Protein AF-A0A950W6N2-F1 (afdb_monomer)

Solvent-accessible surface area (backbone atoms only — not comparable to full-atom values): 28454 Å² total; per-residue (Å²): 132,86,80,78,67,56,68,68,52,50,47,27,53,49,52,52,57,45,33,76,74,38,62,85,81,44,61,68,68,59,47,52,53,23,52,53,47,48,75,69,36,74,68,52,66,68,51,77,88,68,80,74,80,78,75,78,86,78,80,84,80,80,83,78,83,82,78,86,79,89,84,82,87,88,88,82,83,89,82,92,81,89,83,84,82,83,87,78,86,84,82,84,87,83,86,81,84,88,83,83,86,83,87,89,87,90,82,89,87,87,87,84,86,90,81,90,81,90,83,86,83,86,83,85,85,86,82,86,74,96,69,82,65,50,75,67,60,40,59,72,47,34,56,62,52,21,40,36,47,74,73,67,48,68,45,69,77,76,38,46,62,52,56,56,40,49,77,70,45,87,86,48,60,57,64,54,41,56,53,35,34,52,49,40,56,50,53,51,66,55,67,77,48,83,79,66,59,66,66,61,56,52,52,51,54,58,60,56,69,71,55,88,64,93,67,87,73,53,71,64,59,56,53,51,52,50,48,53,50,51,51,51,50,50,53,48,51,49,51,49,49,52,52,52,50,51,60,67,71,61,63,83,67,81,81,77,69,71,57,64,54,61,43,44,60,29,48,39,64,41,76,85,76,57,73,74,31,82,45,50,58,29,45,54,50,16,15,51,26,47,75,68,72,32,58,71,60,16,47,56,25,21,52,51,21,43,67,36,58,90,48,31,88,70,48,36,59,24,25,54,27,46,40,30,41,50,37,48,50,48,62,73,65,75,55,57,47,35,35,34,37,43,32,40,41,47,39,73,45,66,47,44,95,90,57,46,86,67,36,74,87,47,48,70,63,40,21,50,53,40,42,50,51,33,53,54,39,53,54,50,32,61,55,32,72,75,41,88,87,47,58,36,66,34,66,33,40,30,32,21,22,73,40,62,69,32,35,44,50,46,43,54,50,51,46,51,53,69,73,45,66,66,40,54,89,66,44,33,90,60,82,59,92,57,54,68,65,35,37,36,43,51,56,54,42,72,40,41,67,67,28,46,65,58,32,59,75,62,71,47,49,75,47,47,89,68,49,70,90,128

Radius of gyration: 34.26 Å; Cα contacts (8 Å, |Δi|>4): 479; chains: 1; bounding box: 86×97×80 Å

Foldseek 3Di:
DPDDDDPLLVQLVVLVVVCVVPVVVHDPVSNVSSVVCCVPDPRNVPDPPDPPPDDDDDDDDDDDDDDDDDDDDDDDDDDDDDDDDDDDDDDDDDDDDDDDDDDDDDDDDDDDDDDDDDDDDDDDDDDDDPDQDDPVRLLVCLLVLLLCVLVVHPSCVVPVSNVVCCVVPPPCSVVVSVVSNVVSVVVVVVVVDPPPPVVVVVVVVVVVVPPPDPDPDDVVNVVVVVVVVVVVVVVVCVVCVVVVVVVVLPPPDQQDDDDLFQFAKDLLLDDGPLQQFPLVVLSPVLNVCVVVVNNVSSLVSLVSQLPPCVRRVLSQSNLRSLLSNLLSVLVVVPAAAAEEEEEDASAGDRNPPVGGDPSPPPSNVNNVSSNVVSVVQCVQQVVVVVPPRRHHYRYMYGYQNLDLSSLQVSLVVVLCVQPDQQCVSSVDPDHGDHHHAAYEAQDEQVSCVSNVVSCVVSVHHYHHPRYDDD

Nearest PDB structures (foldseek):
  9avl-assembly1_Q  TM=6.792E-01  e=4.128E-02  Homo sapiens
  9avl-assembly1_R  TM=6.488E-01  e=1.025E-01  Homo sapiens

Structure (mmCIF, N/CA/C/O backbone):
data_AF-A0A950W6N2-F1
#
_entry.id   AF-A0A950W6N2-F1
#
loop_
_atom_site.group_PDB
_atom_site.id
_atom_site.type_symbol
_atom_site.label_atom_id
_atom_site.label_alt_id
_atom_site.label_comp_id
_atom_site.label_asym_id
_atom_site.label_entity_id
_atom_site.label_seq_id
_atom_site.pdbx_PDB_ins_code
_atom_site.Cartn_x
_atom_site.Cartn_y
_atom_site.Cartn_z
_atom_site.occupancy
_atom_site.B_iso_or_equiv
_atom_site.auth_seq_id
_atom_site.auth_comp_id
_atom_site.auth_asym_id
_atom_site.auth_atom_id
_atom_site.pdbx_PDB_model_num
ATOM 1 N N . MET A 1 1 ? -19.574 32.505 -5.234 1.00 40.50 1 MET A N 1
ATOM 2 C CA . MET A 1 1 ? -19.110 31.117 -5.415 1.00 40.50 1 MET A CA 1
ATOM 3 C C . MET A 1 1 ? -17.924 31.189 -6.355 1.00 40.50 1 MET A C 1
ATOM 5 O O . MET A 1 1 ? -18.123 31.577 -7.495 1.00 40.50 1 MET A O 1
ATOM 9 N N . GLU A 1 2 ? -16.708 30.956 -5.862 1.00 55.53 2 GLU A N 1
ATOM 10 C CA . GLU A 1 2 ? -15.523 30.849 -6.722 1.00 55.53 2 GLU A CA 1
ATOM 11 C C . GLU A 1 2 ? -15.617 29.528 -7.482 1.00 55.53 2 GLU A C 1
ATOM 13 O O . GLU A 1 2 ? -15.578 28.449 -6.885 1.00 55.53 2 GLU A O 1
ATOM 18 N N . GLU A 1 3 ? -15.828 29.609 -8.790 1.00 70.25 3 GLU A N 1
ATOM 19 C CA . GLU A 1 3 ? -15.841 28.432 -9.646 1.00 70.25 3 GLU A CA 1
ATOM 20 C C . GLU A 1 3 ? -14.412 27.877 -9.698 1.00 70.25 3 GLU A C 1
ATOM 22 O O . GLU A 1 3 ? -13.497 28.512 -10.224 1.00 70.25 3 GLU A O 1
ATOM 27 N N . ARG A 1 4 ? -14.190 26.720 -9.061 1.00 79.19 4 ARG A N 1
ATOM 28 C CA . ARG A 1 4 ? -12.866 26.092 -9.012 1.00 79.19 4 ARG A CA 1
ATOM 29 C C . ARG A 1 4 ? -12.425 25.735 -10.427 1.00 79.19 4 ARG A C 1
ATOM 31 O O . ARG A 1 4 ? -13.118 25.005 -11.138 1.00 79.19 4 ARG A O 1
ATOM 38 N N . LEU A 1 5 ? -11.247 26.224 -10.807 1.00 84.50 5 LEU A N 1
ATOM 39 C CA . LEU A 1 5 ? -10.616 25.867 -12.069 1.00 84.50 5 LEU A CA 1
ATOM 40 C C . LEU A 1 5 ? -10.387 24.347 -12.141 1.00 84.50 5 LEU A C 1
ATOM 42 O O . LEU A 1 5 ? -10.070 23.724 -11.122 1.00 84.50 5 LEU A O 1
ATOM 46 N N . PRO A 1 6 ? -10.503 23.740 -13.335 1.00 89.12 6 PRO A N 1
ATOM 47 C CA . PRO A 1 6 ? -10.070 22.367 -13.546 1.00 89.12 6 PRO A CA 1
ATOM 48 C C . PRO A 1 6 ? -8.604 22.184 -13.118 1.00 89.12 6 PRO A C 1
ATOM 50 O O . PRO A 1 6 ? -7.799 23.091 -13.358 1.00 89.12 6 PRO A O 1
ATOM 53 N N . PRO A 1 7 ? -8.224 21.018 -12.562 1.00 88.62 7 PRO A N 1
ATOM 54 C CA . PRO A 1 7 ? -6.870 20.776 -12.058 1.00 88.62 7 PRO A CA 1
ATOM 55 C C . PRO A 1 7 ? -5.762 21.075 -13.076 1.00 88.62 7 PRO A C 1
ATOM 57 O O . PRO A 1 7 ? -4.738 21.644 -12.717 1.00 88.62 7 PRO A O 1
ATOM 60 N N . ALA A 1 8 ? -5.994 20.774 -14.358 1.00 88.81 8 ALA A N 1
ATOM 61 C CA . ALA A 1 8 ? -5.036 21.043 -15.429 1.00 88.81 8 ALA A CA 1
ATOM 62 C C . ALA A 1 8 ? -4.835 22.550 -15.705 1.00 88.81 8 ALA A C 1
ATOM 64 O O . ALA A 1 8 ? -3.697 22.983 -15.875 1.00 88.81 8 ALA A O 1
ATOM 65 N N . CYS A 1 9 ? -5.899 23.370 -15.655 1.00 92.38 9 CYS A N 1
ATOM 66 C CA . CYS A 1 9 ? -5.760 24.831 -15.756 1.00 92.38 9 CYS A CA 1
ATOM 67 C C . CYS A 1 9 ? -5.049 25.398 -14.520 1.00 92.38 9 CYS A C 1
ATOM 69 O O . CYS A 1 9 ? -4.194 26.267 -14.654 1.00 92.38 9 CYS A O 1
ATOM 71 N N . ALA A 1 10 ? -5.380 24.907 -13.319 1.00 90.75 10 ALA A N 1
ATOM 72 C CA . ALA A 1 10 ? -4.737 25.354 -12.084 1.00 90.75 10 ALA A CA 1
ATOM 73 C C . ALA A 1 10 ? -3.231 25.035 -12.078 1.00 90.75 10 ALA A C 1
ATOM 75 O O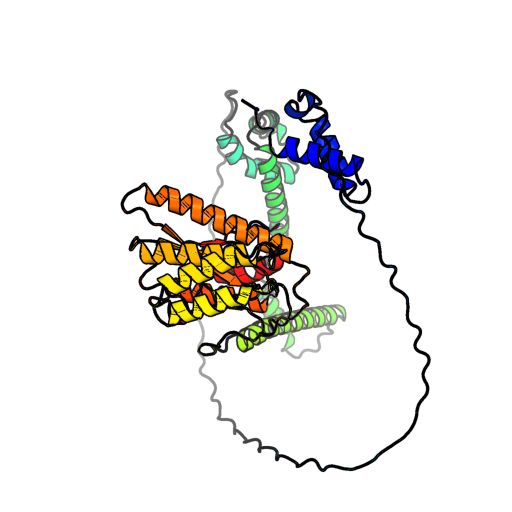 . ALA A 1 10 ? -2.421 25.889 -11.722 1.00 90.75 10 ALA A O 1
ATOM 76 N N . PHE A 1 11 ? -2.858 23.838 -12.539 1.00 93.81 11 PHE A N 1
ATOM 77 C CA . PHE A 1 11 ? -1.465 23.435 -12.708 1.00 93.81 11 PHE A CA 1
ATOM 78 C C . PHE A 1 11 ? -0.738 24.313 -13.734 1.00 93.81 11 PHE A C 1
ATOM 80 O O . PHE A 1 11 ? 0.299 24.882 -13.409 1.00 93.81 11 PHE A O 1
ATOM 87 N N . ALA A 1 12 ? -1.302 24.495 -14.934 1.00 93.50 12 ALA A N 1
ATOM 88 C CA . ALA A 1 12 ? -0.679 25.307 -15.979 1.00 93.50 12 ALA A CA 1
ATOM 89 C C . ALA A 1 12 ? -0.448 26.763 -15.530 1.00 93.50 12 ALA A C 1
ATOM 91 O O . ALA A 1 12 ? 0.634 27.308 -15.737 1.00 93.50 12 ALA A O 1
ATOM 92 N N . ILE A 1 13 ? -1.425 27.371 -14.846 1.00 93.69 13 ILE A N 1
ATOM 93 C CA . ILE A 1 13 ? -1.295 28.727 -14.291 1.00 93.69 13 ILE A CA 1
ATOM 94 C C . ILE A 1 13 ? -0.207 28.776 -13.211 1.00 93.69 13 ILE A C 1
ATOM 96 O O . ILE A 1 13 ? 0.599 29.703 -13.205 1.00 93.69 13 ILE A O 1
ATOM 100 N N . SER A 1 14 ? -0.149 27.780 -12.321 1.00 93.38 14 SER A N 1
ATOM 101 C CA . SER A 1 14 ? 0.868 27.724 -11.265 1.00 93.38 14 SER A CA 1
ATOM 102 C C . SER A 1 14 ? 2.283 27.569 -11.822 1.00 93.38 14 SER A C 1
ATOM 104 O O . SER A 1 14 ? 3.197 28.215 -11.323 1.00 93.38 14 SER A O 1
ATOM 106 N N . VAL A 1 15 ? 2.471 26.734 -12.848 1.00 95.19 15 VAL A N 1
ATOM 107 C CA . VAL A 1 15 ? 3.775 26.503 -13.492 1.00 95.19 15 VAL A CA 1
ATOM 108 C C . VAL A 1 15 ? 4.286 27.776 -14.167 1.00 95.19 15 VAL A C 1
ATOM 110 O O . VAL A 1 15 ? 5.454 28.130 -14.016 1.00 95.19 15 VAL A O 1
ATOM 113 N N . LEU A 1 16 ? 3.409 28.500 -14.869 1.00 95.38 16 LEU A N 1
ATOM 114 C CA . LEU A 1 16 ? 3.770 29.766 -15.511 1.00 95.38 16 LEU A CA 1
ATOM 115 C C . LEU A 1 16 ? 4.052 30.870 -14.484 1.00 95.38 16 LEU A C 1
ATOM 117 O O . LEU A 1 16 ? 5.038 31.588 -14.623 1.00 95.38 16 LEU A O 1
ATOM 121 N N . ALA A 1 17 ? 3.250 30.956 -13.419 1.00 94.25 17 ALA A N 1
ATOM 122 C CA . ALA A 1 17 ? 3.465 31.924 -12.347 1.00 94.25 17 ALA A CA 1
ATOM 123 C C . ALA A 1 17 ? 4.771 31.678 -11.568 1.00 94.25 17 ALA A C 1
ATOM 125 O O . ALA A 1 17 ? 5.413 32.638 -11.143 1.00 94.25 17 ALA A O 1
ATOM 126 N N . GLU A 1 18 ? 5.170 30.415 -11.380 1.00 91.56 18 GLU A N 1
ATOM 127 C CA . GLU A 1 18 ? 6.449 30.068 -10.749 1.00 91.56 18 GLU A CA 1
ATOM 128 C C . GLU A 1 18 ? 7.627 30.389 -11.686 1.00 91.56 18 GLU A C 1
ATOM 130 O O . GLU A 1 18 ? 8.611 30.957 -11.223 1.00 91.56 18 GLU A O 1
ATOM 135 N N . ARG A 1 19 ? 7.511 30.142 -13.006 1.00 95.12 19 ARG A N 1
ATOM 136 C CA . ARG A 1 19 ? 8.546 30.518 -13.997 1.00 95.12 19 ARG A CA 1
ATOM 137 C C . ARG A 1 19 ? 8.812 32.024 -14.009 1.00 95.12 19 ARG A C 1
ATOM 139 O O . ARG A 1 19 ? 9.963 32.436 -14.137 1.00 95.12 19 ARG A O 1
ATOM 146 N N . ASP A 1 20 ? 7.767 32.840 -13.881 1.00 91.75 20 ASP A N 1
ATOM 147 C CA . ASP A 1 20 ? 7.902 34.301 -13.830 1.00 91.75 20 ASP A CA 1
ATOM 148 C C . ASP A 1 20 ? 8.627 34.775 -12.557 1.00 91.75 20 ASP A C 1
ATOM 150 O O . ASP A 1 20 ? 9.276 35.824 -12.561 1.00 91.75 20 ASP A O 1
ATOM 154 N N . GLN A 1 21 ? 8.529 34.013 -11.462 1.00 91.38 21 GLN A N 1
ATOM 155 C CA . GLN A 1 21 ? 9.202 34.316 -10.195 1.00 91.38 21 GLN A CA 1
ATOM 156 C C . GLN A 1 21 ? 10.638 33.780 -10.150 1.00 91.38 21 GLN A C 1
ATOM 158 O O . GLN A 1 21 ? 11.529 34.479 -9.659 1.00 91.38 21 GLN A O 1
ATOM 163 N N . ASP A 1 22 ? 10.860 32.562 -10.644 1.00 93.38 22 ASP A N 1
ATOM 164 C CA . ASP A 1 22 ? 12.155 31.886 -10.679 1.00 93.38 22 ASP A CA 1
ATOM 165 C C . ASP A 1 22 ? 12.266 30.979 -11.927 1.00 93.38 22 ASP A C 1
ATOM 167 O O . ASP A 1 22 ? 11.799 29.835 -11.919 1.00 93.38 22 ASP A O 1
ATOM 171 N N . PRO A 1 23 ? 12.880 31.464 -13.024 1.00 91.19 23 PRO A N 1
ATOM 172 C CA . PRO A 1 23 ? 12.913 30.740 -14.293 1.00 91.19 23 PRO A CA 1
ATOM 173 C C . PRO A 1 23 ? 13.768 29.467 -14.251 1.00 91.19 23 PRO A C 1
ATOM 175 O O . PRO A 1 23 ? 13.599 28.615 -15.116 1.00 91.19 23 PRO A O 1
ATOM 178 N N . GLU A 1 24 ? 14.665 29.316 -13.269 1.00 89.38 24 GLU A N 1
ATOM 179 C CA . GLU A 1 24 ? 15.496 28.113 -13.109 1.00 89.38 24 GLU A CA 1
ATOM 180 C C . GLU A 1 24 ? 14.800 27.021 -12.276 1.00 89.38 24 GLU A C 1
ATOM 182 O O . GLU A 1 24 ? 15.214 25.863 -12.304 1.00 89.38 24 GLU A O 1
ATOM 187 N N . ALA A 1 25 ? 13.738 27.365 -11.536 1.00 87.00 25 ALA A N 1
ATOM 188 C CA . ALA A 1 25 ? 13.023 26.429 -10.666 1.00 87.00 25 ALA A CA 1
ATOM 189 C C . ALA A 1 25 ? 12.024 25.531 -11.418 1.00 87.00 25 ALA A C 1
ATOM 191 O O . ALA A 1 25 ? 11.561 24.530 -10.866 1.00 87.00 25 ALA A O 1
ATOM 192 N N . VAL A 1 26 ? 11.684 25.882 -12.661 1.00 92.69 26 VAL A N 1
ATOM 193 C CA . VAL A 1 26 ? 10.680 25.187 -13.471 1.00 92.69 26 VAL A CA 1
ATOM 194 C C . VAL A 1 26 ? 11.342 24.591 -14.722 1.00 92.69 26 VAL A C 1
ATOM 196 O O . VAL A 1 26 ? 11.895 25.351 -15.516 1.00 92.69 26 VAL A O 1
ATOM 199 N N . PRO A 1 27 ? 11.269 23.263 -14.944 1.00 92.69 27 PRO A N 1
ATOM 200 C CA . PRO A 1 27 ? 11.793 22.628 -16.157 1.00 92.69 27 PRO A CA 1
ATOM 201 C C . PRO A 1 27 ? 11.156 23.200 -17.431 1.00 92.69 27 PRO A C 1
ATOM 203 O O . PRO A 1 27 ? 9.955 23.487 -17.445 1.00 92.69 27 PRO A O 1
ATOM 206 N N . GLU A 1 28 ? 11.928 23.331 -18.514 1.00 92.69 28 GLU A N 1
ATOM 207 C CA . GLU A 1 28 ? 11.427 23.886 -19.781 1.00 92.69 28 GLU A CA 1
ATOM 208 C C . GLU A 1 28 ? 10.259 23.065 -20.345 1.00 92.69 28 GLU A C 1
ATOM 210 O O . GLU A 1 28 ? 9.272 23.646 -20.798 1.00 92.69 28 GLU A O 1
ATOM 215 N N . GLU A 1 29 ? 10.290 21.737 -20.201 1.00 91.69 29 GLU A N 1
ATOM 216 C CA . GLU A 1 29 ? 9.237 20.838 -20.684 1.00 91.69 29 GLU A CA 1
ATOM 217 C C . GLU A 1 29 ? 7.906 21.063 -19.953 1.00 91.69 29 GLU A C 1
ATOM 219 O O . GLU A 1 29 ? 6.829 21.011 -20.554 1.00 91.69 29 GLU A O 1
ATOM 224 N N . ALA A 1 30 ? 7.961 21.356 -18.649 1.00 88.06 30 ALA A N 1
ATOM 225 C CA . ALA A 1 30 ? 6.771 21.672 -17.863 1.00 88.06 30 ALA A CA 1
ATOM 226 C C . ALA A 1 30 ? 6.140 22.990 -18.329 1.00 88.06 30 ALA A C 1
ATOM 228 O O . ALA A 1 30 ? 4.914 23.132 -18.335 1.00 88.06 30 ALA A O 1
ATOM 229 N N . VAL A 1 31 ? 6.970 23.942 -18.762 1.00 95.56 31 VAL A N 1
ATOM 230 C CA . VAL A 1 31 ? 6.501 25.225 -19.280 1.00 95.56 31 VAL A CA 1
ATOM 231 C C . VAL A 1 31 ? 5.884 25.062 -20.661 1.00 95.56 31 VAL A C 1
ATOM 233 O O . VAL A 1 31 ? 4.802 25.598 -20.889 1.00 95.56 31 VAL A O 1
ATOM 236 N N . GLU A 1 32 ? 6.517 24.313 -21.562 1.00 95.25 32 GLU A N 1
ATOM 237 C CA . GLU A 1 32 ? 5.955 24.027 -22.886 1.00 95.25 32 GLU A CA 1
ATOM 238 C C . GLU A 1 32 ? 4.598 23.323 -22.768 1.00 95.25 32 GLU A C 1
ATOM 240 O O . GLU A 1 32 ? 3.623 23.745 -23.395 1.00 95.25 32 GLU A O 1
ATOM 245 N N . ALA A 1 33 ? 4.489 22.327 -21.883 1.00 94.00 33 ALA A N 1
ATOM 246 C CA . ALA A 1 33 ? 3.231 21.636 -21.610 1.00 94.00 33 ALA A CA 1
ATOM 247 C C . ALA A 1 33 ? 2.154 22.580 -21.041 1.00 94.00 33 ALA A C 1
ATOM 249 O O . ALA A 1 33 ? 0.996 22.539 -21.470 1.00 94.00 33 ALA A O 1
ATOM 250 N N . ALA A 1 34 ? 2.520 23.466 -20.108 1.00 95.12 34 ALA A N 1
ATOM 251 C CA . ALA A 1 34 ? 1.606 24.460 -19.548 1.00 95.12 34 ALA A CA 1
ATOM 252 C C . ALA A 1 34 ? 1.140 25.480 -20.604 1.00 95.12 34 ALA A C 1
ATOM 254 O O . ALA A 1 34 ? -0.051 25.788 -20.675 1.00 95.12 34 ALA A O 1
ATOM 255 N N . GLN A 1 35 ? 2.043 25.963 -21.463 1.00 96.06 35 GLN A N 1
ATOM 256 C CA . GLN A 1 35 ? 1.723 26.880 -22.563 1.00 96.06 35 GLN A CA 1
ATOM 257 C C . GLN A 1 35 ? 0.816 26.220 -23.605 1.00 96.06 35 GLN A C 1
ATOM 259 O O . GLN A 1 35 ? -0.179 26.813 -24.026 1.00 96.06 35 GLN A O 1
ATOM 264 N N . GLN A 1 36 ? 1.104 24.973 -23.980 1.00 96.00 36 GLN A N 1
ATOM 265 C CA . GLN A 1 36 ? 0.280 24.213 -24.915 1.00 96.00 36 GLN A CA 1
ATOM 266 C C . GLN A 1 36 ? -1.120 23.948 -24.345 1.00 96.00 36 GLN A C 1
ATOM 268 O O . GLN A 1 36 ? -2.117 24.071 -25.062 1.00 96.00 36 GLN A O 1
ATOM 273 N N . HIS A 1 37 ? -1.225 23.647 -23.047 1.00 94.75 37 HIS A N 1
ATOM 274 C CA . HIS A 1 37 ? -2.515 23.500 -22.375 1.00 94.75 37 HIS A CA 1
ATOM 275 C C . HIS A 1 37 ? -3.300 24.820 -22.349 1.00 94.75 37 HIS A C 1
ATOM 277 O O . HIS A 1 37 ? -4.478 24.842 -22.707 1.00 94.75 37 HIS A O 1
ATOM 283 N N . MET A 1 38 ? -2.644 25.931 -21.997 1.00 93.56 38 MET A N 1
ATOM 284 C CA . MET A 1 38 ? -3.239 27.274 -22.016 1.00 93.56 38 MET A CA 1
ATOM 285 C C . MET A 1 38 ? -3.755 27.669 -23.408 1.00 93.56 38 MET A C 1
ATOM 287 O O . MET A 1 38 ? -4.798 28.312 -23.507 1.00 93.56 38 MET A O 1
ATOM 291 N N . ALA A 1 39 ? -3.059 27.266 -24.475 1.00 93.06 39 ALA A N 1
ATOM 292 C CA . ALA A 1 39 ? -3.437 27.570 -25.854 1.00 93.06 39 ALA A CA 1
ATOM 293 C C . ALA A 1 39 ? -4.610 26.722 -26.377 1.00 93.06 39 ALA A C 1
ATOM 295 O O . ALA A 1 39 ? -5.354 27.168 -27.247 1.00 93.06 39 ALA A O 1
ATOM 296 N N . THR A 1 40 ? -4.777 25.497 -25.873 1.00 92.38 40 THR A N 1
ATOM 297 C CA . THR A 1 40 ? -5.764 24.531 -26.391 1.00 92.38 40 THR A CA 1
ATOM 298 C C . THR A 1 40 ? -7.022 24.426 -25.529 1.00 92.38 40 THR A C 1
ATOM 300 O O . THR A 1 40 ? -8.087 24.054 -26.023 1.00 92.38 40 THR A O 1
ATOM 303 N N . CYS A 1 41 ? -6.945 24.773 -24.244 1.00 94.31 41 CYS A N 1
ATOM 304 C CA . CYS A 1 41 ? -8.063 24.642 -23.320 1.00 94.31 41 CYS A CA 1
ATOM 305 C C . CYS A 1 41 ? -8.987 25.872 -23.351 1.00 94.31 41 CYS A C 1
ATOM 307 O O . CYS A 1 41 ? -8.675 26.929 -22.798 1.00 94.31 41 CYS A O 1
ATOM 309 N N . ALA A 1 42 ? -10.195 25.703 -23.901 1.00 89.31 42 ALA A N 1
ATOM 310 C CA . ALA A 1 42 ? -11.221 26.752 -23.975 1.00 89.31 42 ALA A CA 1
ATOM 311 C C . ALA A 1 42 ? -11.615 27.350 -22.608 1.00 89.31 42 ALA A C 1
ATOM 313 O O . ALA A 1 42 ? -12.057 28.496 -22.533 1.00 89.31 42 ALA A O 1
ATOM 314 N N . ARG A 1 43 ? -11.453 26.592 -21.512 1.00 85.00 43 ARG A N 1
ATOM 315 C CA . ARG A 1 43 ? -11.700 27.093 -20.151 1.00 85.00 43 ARG A CA 1
ATOM 316 C C . ARG A 1 43 ? -10.579 27.995 -19.643 1.00 85.00 43 ARG A C 1
ATOM 318 O O . ARG A 1 43 ? -10.889 28.987 -18.994 1.00 85.00 43 ARG A O 1
ATOM 325 N N . CYS A 1 44 ? -9.314 27.691 -19.941 1.00 84.75 44 CYS A N 1
ATOM 326 C CA . CYS A 1 44 ? -8.215 28.548 -19.500 1.00 84.75 44 CYS A CA 1
ATOM 327 C C . CYS A 1 44 ? -8.140 29.844 -20.341 1.00 84.75 44 CYS A C 1
ATOM 329 O O . CYS A 1 44 ? -7.802 30.890 -19.800 1.00 84.75 44 CYS A O 1
ATOM 331 N N . LEU A 1 45 ? -8.536 29.808 -21.623 1.00 83.56 45 LEU A N 1
ATOM 332 C CA . LEU A 1 45 ? -8.601 30.993 -22.502 1.00 83.56 45 LEU A CA 1
ATOM 333 C C . LEU A 1 45 ? -9.603 32.060 -22.032 1.00 83.56 45 LEU A C 1
ATOM 335 O O . LEU A 1 45 ? -9.402 33.246 -22.275 1.00 83.56 45 LEU A O 1
ATOM 339 N N . ASN A 1 46 ? -10.680 31.637 -21.367 1.00 81.88 46 ASN A N 1
ATOM 340 C CA . ASN A 1 46 ? -11.732 32.525 -20.869 1.00 81.88 46 ASN A CA 1
ATOM 341 C C . ASN A 1 46 ? -11.561 32.894 -19.388 1.00 81.88 46 ASN A C 1
ATOM 343 O O . ASN A 1 46 ? -12.383 33.636 -18.847 1.00 81.88 46 ASN A O 1
ATOM 347 N N . ALA A 1 47 ? -10.532 32.370 -18.714 1.00 76.44 47 ALA A N 1
ATOM 348 C CA . ALA A 1 47 ? -10.269 32.715 -17.327 1.00 76.44 47 ALA A CA 1
ATOM 349 C C . ALA A 1 47 ? -9.788 34.177 -17.261 1.00 76.44 47 ALA A C 1
ATOM 351 O O . ALA A 1 47 ? -8.816 34.528 -17.936 1.00 76.44 47 ALA A O 1
ATOM 352 N N . PRO A 1 48 ? -10.445 35.056 -16.482 1.00 67.00 48 PRO A N 1
ATOM 353 C CA . PRO A 1 48 ? -9.968 36.419 -16.316 1.00 67.00 48 PRO A CA 1
ATOM 354 C C . PRO A 1 48 ? -8.564 36.373 -15.710 1.00 67.00 48 PRO A C 1
ATOM 356 O O . PRO A 1 48 ? -8.335 35.666 -14.729 1.00 67.00 48 PRO A O 1
ATOM 359 N N . ALA A 1 49 ? -7.630 37.128 -16.293 1.00 59.19 49 ALA A N 1
ATOM 360 C CA . ALA A 1 49 ? -6.293 37.325 -15.747 1.00 59.19 49 ALA A CA 1
ATOM 361 C C . ALA A 1 49 ? -6.397 38.123 -14.438 1.00 59.19 49 ALA A C 1
ATOM 363 O O . ALA A 1 49 ? -6.169 39.330 -14.395 1.00 59.19 49 ALA A O 1
ATOM 364 N N . THR A 1 50 ? -6.828 37.468 -13.362 1.00 55.72 50 THR A N 1
ATOM 365 C CA . THR A 1 50 ? -6.790 38.045 -12.025 1.00 55.72 50 THR A CA 1
ATOM 366 C C . THR A 1 50 ? -5.325 38.181 -11.625 1.00 55.72 50 THR A C 1
ATOM 368 O O . THR A 1 50 ? -4.619 37.169 -11.615 1.00 55.72 50 THR A O 1
ATOM 371 N N . PRO A 1 51 ? -4.840 39.395 -11.309 1.00 48.19 51 PRO A N 1
ATOM 372 C CA . PRO A 1 51 ? -3.473 39.578 -10.852 1.00 48.19 51 PRO A CA 1
ATOM 373 C C . PRO A 1 51 ? -3.289 38.764 -9.571 1.00 48.19 51 PRO A C 1
ATOM 375 O O . PRO A 1 51 ? -3.980 38.990 -8.575 1.00 48.19 51 PRO A O 1
ATOM 378 N N . ALA A 1 52 ? -2.395 37.778 -9.629 1.00 48.66 52 ALA A N 1
ATOM 379 C CA . ALA A 1 52 ? -2.055 36.949 -8.489 1.00 48.66 52 ALA A CA 1
ATOM 380 C C . ALA A 1 52 ? -1.612 37.854 -7.331 1.00 48.66 52 ALA A C 1
ATOM 382 O O . ALA A 1 52 ? -0.687 38.657 -7.466 1.00 48.66 52 ALA A O 1
ATOM 383 N N . VAL A 1 53 ? -2.299 37.741 -6.193 1.00 45.97 53 VAL A N 1
ATOM 384 C CA . VAL A 1 53 ? -1.876 38.361 -4.937 1.00 45.97 53 VAL A CA 1
ATOM 385 C C . VAL A 1 53 ? -0.480 37.826 -4.632 1.00 45.97 53 VAL A C 1
ATOM 387 O O . VAL A 1 53 ? -0.310 36.626 -4.424 1.00 45.97 53 VAL A O 1
ATOM 390 N N . ALA A 1 54 ? 0.516 38.711 -4.678 1.00 44.22 54 ALA A N 1
ATOM 391 C CA . ALA A 1 54 ? 1.920 38.351 -4.548 1.00 44.22 54 ALA A CA 1
ATOM 392 C C . ALA A 1 54 ? 2.157 37.546 -3.253 1.00 44.22 54 ALA A C 1
ATOM 394 O O . ALA A 1 54 ? 1.851 38.050 -2.164 1.00 44.22 54 ALA A O 1
ATOM 395 N N . PRO A 1 55 ? 2.696 36.316 -3.326 1.00 49.94 55 PRO A N 1
ATOM 396 C CA . PRO A 1 55 ? 3.098 35.598 -2.130 1.00 49.94 55 PRO A CA 1
ATOM 397 C C . PRO A 1 55 ? 4.261 36.334 -1.448 1.00 49.94 55 PRO A C 1
ATOM 399 O O . PRO A 1 55 ? 5.113 36.946 -2.095 1.00 49.94 55 PRO A O 1
ATOM 402 N N . ALA A 1 56 ? 4.277 36.299 -0.113 1.00 46.72 56 ALA A N 1
ATOM 403 C CA . ALA A 1 56 ? 5.285 36.969 0.704 1.00 46.72 56 ALA A CA 1
ATOM 404 C C . ALA A 1 56 ? 6.721 36.575 0.282 1.00 46.72 56 ALA A C 1
ATOM 406 O O . ALA A 1 56 ? 6.971 35.405 -0.022 1.00 46.72 56 ALA A O 1
ATOM 407 N N . PRO A 1 57 ? 7.685 37.518 0.294 1.00 44.34 57 PRO A N 1
ATOM 408 C CA . PRO A 1 57 ? 9.017 37.305 -0.266 1.00 44.34 57 PRO A CA 1
ATOM 409 C C . PRO A 1 57 ? 9.750 36.164 0.448 1.00 44.34 57 PRO A C 1
ATOM 411 O O . PRO A 1 57 ? 10.090 36.257 1.632 1.00 44.34 57 PRO A O 1
ATOM 414 N N . ARG A 1 58 ? 10.029 35.078 -0.282 1.00 53.94 58 ARG A N 1
ATOM 415 C CA . ARG A 1 58 ? 10.861 33.975 0.212 1.00 53.94 58 ARG A CA 1
ATOM 416 C C . ARG A 1 58 ? 12.318 34.438 0.326 1.00 53.94 58 ARG A C 1
ATOM 418 O O . ARG A 1 58 ? 12.899 34.994 -0.604 1.00 53.94 58 ARG A O 1
ATOM 425 N N . LYS A 1 59 ? 12.925 34.215 1.498 1.00 52.25 59 LYS A N 1
ATOM 426 C CA . LYS A 1 59 ? 14.342 34.517 1.763 1.00 52.25 59 LYS A CA 1
ATOM 427 C C . LYS A 1 59 ? 15.234 33.646 0.871 1.00 52.25 59 LYS A C 1
ATOM 429 O O . LYS A 1 59 ? 15.202 32.424 0.982 1.00 52.25 59 LYS A O 1
ATOM 434 N N . LYS A 1 60 ? 16.061 34.283 0.033 1.00 44.03 60 LYS A N 1
ATOM 435 C CA . LYS A 1 60 ? 17.052 33.625 -0.836 1.00 44.03 60 LYS A CA 1
ATOM 436 C C . LYS A 1 60 ? 17.976 32.708 -0.021 1.00 44.03 60 LYS A C 1
ATOM 438 O O . LYS A 1 60 ? 18.705 33.175 0.857 1.00 44.03 60 LYS A O 1
ATOM 443 N N . LYS A 1 61 ? 17.962 31.407 -0.326 1.00 52.12 61 LYS A N 1
ATOM 444 C CA . LYS A 1 61 ? 18.886 30.411 0.236 1.00 52.12 61 LYS A CA 1
ATOM 445 C C . LYS A 1 61 ? 20.252 30.590 -0.435 1.00 52.12 61 LYS A C 1
ATOM 447 O O . LYS A 1 61 ? 20.381 30.477 -1.648 1.00 52.12 61 LYS A O 1
ATOM 452 N N . LYS A 1 62 ? 21.269 30.934 0.358 1.00 40.84 62 LYS A N 1
ATOM 453 C CA . LYS A 1 62 ? 22.637 31.206 -0.105 1.00 40.84 62 LYS A CA 1
ATOM 454 C C . LYS A 1 62 ? 23.275 29.905 -0.612 1.00 40.84 62 LYS A C 1
ATOM 456 O O . LYS A 1 62 ? 23.505 28.992 0.178 1.00 40.84 62 LYS A O 1
ATOM 461 N N . VAL A 1 63 ? 23.554 29.830 -1.913 1.00 36.44 63 VAL A N 1
ATOM 462 C CA . VAL A 1 63 ? 24.275 28.714 -2.545 1.00 36.44 63 VAL A CA 1
ATOM 463 C C . VAL A 1 63 ? 25.692 28.647 -1.965 1.00 36.44 63 VAL A C 1
ATOM 465 O O . VAL A 1 63 ? 26.471 29.595 -2.079 1.00 36.44 63 VAL A O 1
ATOM 468 N N . ARG A 1 64 ? 26.014 27.541 -1.287 1.00 40.47 64 ARG A N 1
ATOM 469 C CA . ARG A 1 64 ? 27.344 27.261 -0.734 1.00 40.47 64 ARG A CA 1
ATOM 470 C C . ARG A 1 64 ? 28.160 26.560 -1.818 1.00 40.47 64 ARG A C 1
ATOM 472 O O . ARG A 1 64 ? 27.884 25.409 -2.132 1.00 40.47 64 ARG A O 1
ATOM 479 N N . ARG A 1 65 ? 29.142 27.263 -2.397 1.00 38.44 65 ARG A N 1
ATOM 480 C CA . ARG A 1 65 ? 30.153 26.652 -3.276 1.00 38.44 65 ARG A CA 1
ATOM 481 C C . ARG A 1 65 ? 30.902 25.568 -2.499 1.00 38.44 65 ARG A C 1
ATOM 483 O O . ARG A 1 65 ? 31.408 25.835 -1.409 1.00 38.44 65 ARG A O 1
ATOM 490 N N . VAL A 1 66 ? 30.933 24.371 -3.071 1.00 35.81 66 VAL A N 1
ATOM 491 C CA . VAL A 1 66 ? 31.776 23.252 -2.648 1.00 35.81 66 VAL A CA 1
ATOM 492 C C . VAL A 1 66 ? 33.217 23.612 -3.009 1.00 35.81 66 VAL A C 1
ATOM 494 O O . VAL A 1 66 ? 33.488 23.990 -4.145 1.00 35.81 66 VAL A O 1
ATOM 497 N N . ALA A 1 67 ? 34.106 23.581 -2.019 1.00 34.72 67 ALA A N 1
ATOM 498 C CA . ALA A 1 67 ? 35.540 23.719 -2.221 1.00 34.72 67 ALA A CA 1
ATOM 499 C C . ALA A 1 67 ? 36.126 22.319 -2.431 1.00 34.72 67 ALA A C 1
ATOM 501 O O . ALA A 1 67 ? 35.910 21.438 -1.598 1.00 34.72 67 ALA A O 1
ATOM 502 N N . GLU A 1 68 ? 36.833 22.130 -3.543 1.00 39.59 68 GLU A N 1
ATOM 503 C CA . GLU A 1 68 ? 37.722 20.992 -3.770 1.00 39.59 68 GLU A CA 1
ATOM 504 C C . GLU A 1 68 ? 38.844 21.020 -2.726 1.00 39.59 68 GLU A C 1
ATOM 506 O O . GLU A 1 68 ? 39.424 22.075 -2.455 1.00 39.59 68 GLU A O 1
ATOM 511 N N . SER A 1 69 ? 39.133 19.874 -2.111 1.00 35.69 69 SER A N 1
ATOM 512 C CA . SER A 1 69 ? 40.294 19.712 -1.238 1.00 35.69 69 SER A CA 1
ATOM 513 C C . SER A 1 69 ? 41.317 18.807 -1.911 1.00 35.69 69 SER A C 1
ATOM 515 O O . SER A 1 69 ? 41.123 17.593 -1.989 1.00 35.69 69 SER A O 1
ATOM 517 N N . ASP A 1 70 ? 42.410 19.425 -2.350 1.00 36.28 70 ASP A N 1
ATOM 518 C CA . ASP A 1 70 ? 43.680 18.779 -2.661 1.00 36.28 70 ASP A CA 1
ATOM 519 C C . ASP A 1 70 ? 44.223 18.052 -1.422 1.00 36.28 70 ASP A C 1
ATOM 521 O O . ASP A 1 70 ? 44.337 18.641 -0.344 1.00 36.28 70 ASP A O 1
ATOM 525 N N . TYR A 1 71 ? 44.599 16.779 -1.573 1.00 31.92 71 TYR A N 1
ATOM 526 C CA . TYR A 1 71 ? 45.317 16.022 -0.545 1.00 31.92 71 TYR A CA 1
ATOM 527 C C . TYR A 1 71 ? 46.659 15.530 -1.099 1.00 31.92 71 TYR A C 1
ATOM 529 O O . TYR A 1 71 ? 46.786 14.436 -1.646 1.00 31.92 71 TYR A O 1
ATOM 537 N N . THR A 1 72 ? 47.684 16.368 -0.956 1.00 33.94 72 THR A N 1
ATOM 538 C CA . THR A 1 72 ? 49.100 15.985 -1.028 1.00 33.94 72 THR A CA 1
ATOM 539 C C . THR A 1 72 ? 49.542 15.406 0.314 1.00 33.94 72 THR A C 1
ATOM 541 O O . THR A 1 72 ? 49.351 16.031 1.356 1.00 33.94 72 THR A O 1
ATOM 544 N N . GLY A 1 73 ? 50.126 14.207 0.289 1.00 34.88 73 GLY A N 1
ATOM 545 C CA . GLY A 1 73 ? 50.560 13.488 1.486 1.00 34.88 73 GLY A CA 1
ATOM 546 C C . GLY A 1 73 ? 51.906 13.928 2.066 1.00 34.88 73 GLY A C 1
ATOM 547 O O . GLY A 1 73 ? 52.660 14.656 1.430 1.00 34.88 73 GLY A O 1
ATOM 548 N N . GLN A 1 74 ? 52.221 13.399 3.253 1.00 32.34 74 GLN A N 1
ATOM 549 C CA . GLN A 1 74 ? 53.510 12.777 3.594 1.00 32.34 74 GLN A CA 1
ATOM 550 C C . GLN A 1 74 ? 53.442 12.057 4.970 1.00 32.34 74 GLN A C 1
ATOM 552 O O . GLN A 1 74 ? 52.500 12.295 5.726 1.00 32.34 74 GLN A O 1
ATOM 557 N N . PRO A 1 75 ? 54.388 11.135 5.268 1.00 55.50 75 PRO A N 1
ATOM 558 C CA . PRO A 1 75 ? 54.215 10.019 6.208 1.00 55.50 75 PRO A CA 1
ATOM 559 C C . PRO A 1 75 ? 55.042 10.144 7.504 1.00 55.50 75 PRO A C 1
ATOM 561 O O . PRO A 1 75 ? 56.023 10.881 7.531 1.00 55.50 75 PRO A O 1
ATOM 564 N N . ALA A 1 76 ? 54.741 9.322 8.523 1.00 32.06 76 ALA A N 1
ATOM 565 C CA . ALA A 1 76 ? 55.744 8.818 9.478 1.00 32.06 76 ALA A CA 1
ATOM 566 C C . ALA A 1 76 ? 55.251 7.628 10.339 1.00 32.06 76 ALA A C 1
ATOM 568 O O . ALA A 1 76 ? 54.220 7.718 10.993 1.00 32.06 76 ALA A O 1
ATOM 569 N N . LEU A 1 77 ? 56.079 6.570 10.323 1.00 32.19 77 LEU A N 1
ATOM 570 C CA . LEU A 1 77 ? 56.443 5.573 11.353 1.00 32.19 77 LEU A CA 1
ATOM 571 C C . LEU A 1 77 ? 55.366 4.882 12.226 1.00 32.19 77 LEU A C 1
ATOM 573 O O . LEU A 1 77 ? 54.659 5.515 12.995 1.00 32.19 77 LEU A O 1
ATOM 577 N N . GLN A 1 78 ? 55.197 3.557 12.097 1.00 35.56 78 GLN A N 1
ATOM 578 C CA . GLN A 1 78 ? 55.956 2.447 12.737 1.00 35.56 78 GLN A CA 1
ATOM 579 C C . GLN A 1 78 ? 55.547 2.175 14.196 1.00 35.56 78 GLN A C 1
ATOM 581 O O . GLN A 1 78 ? 56.017 2.878 15.078 1.00 35.56 78 GLN A O 1
ATOM 586 N N . THR A 1 79 ? 54.801 1.082 14.429 1.00 32.03 79 THR A N 1
ATOM 587 C CA . THR A 1 79 ? 55.033 0.146 15.551 1.00 32.03 79 THR A CA 1
ATOM 588 C C . THR A 1 79 ? 54.507 -1.245 15.171 1.00 32.03 79 THR A C 1
ATOM 590 O O . THR A 1 79 ? 53.316 -1.435 14.943 1.00 32.03 79 THR A O 1
ATOM 593 N N . LEU A 1 80 ? 55.428 -2.206 15.084 1.00 36.66 80 LEU A N 1
ATOM 594 C CA . LEU A 1 80 ? 55.187 -3.651 15.076 1.00 36.66 80 LEU A CA 1
ATOM 595 C C . LEU A 1 80 ? 54.663 -4.092 16.446 1.00 36.66 80 LEU A C 1
ATOM 597 O O . LEU A 1 80 ? 55.273 -3.703 17.434 1.00 36.66 80 LEU A O 1
ATOM 601 N N . MET A 1 81 ? 53.668 -4.980 16.498 1.00 34.72 81 MET A N 1
ATOM 602 C CA . MET A 1 81 ? 53.674 -6.171 17.361 1.00 34.72 81 MET A CA 1
ATOM 603 C C . MET A 1 81 ? 52.719 -7.216 16.775 1.00 34.72 81 MET A C 1
ATOM 605 O O . MET A 1 81 ? 51.654 -6.902 16.253 1.00 34.72 81 MET A O 1
ATOM 609 N N . ALA A 1 82 ? 53.205 -8.450 16.798 1.00 33.59 82 ALA A N 1
ATOM 610 C CA . ALA A 1 82 ? 52.598 -9.642 16.249 1.00 33.59 82 ALA A CA 1
ATOM 611 C C . ALA A 1 82 ? 51.462 -10.147 17.141 1.00 33.5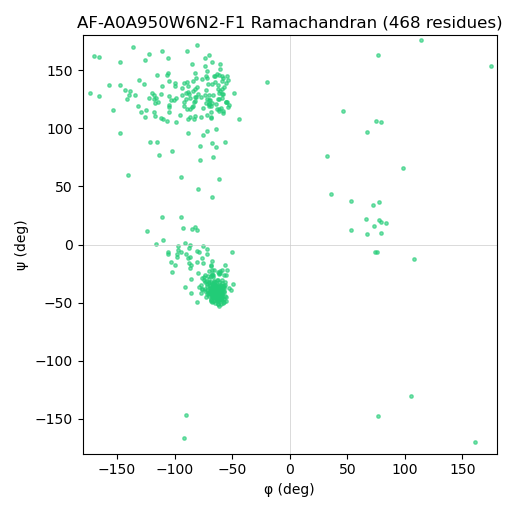9 82 ALA A C 1
ATOM 613 O O . ALA A 1 82 ? 51.620 -10.174 18.359 1.00 33.59 82 ALA A O 1
ATOM 614 N N . GLU A 1 83 ? 50.385 -10.645 16.534 1.00 34.31 83 GLU A N 1
ATOM 615 C CA . GLU A 1 83 ? 49.460 -11.530 17.232 1.00 34.31 83 GLU A CA 1
ATOM 616 C C . GLU A 1 83 ? 48.994 -12.661 16.311 1.00 34.31 83 GLU A C 1
ATOM 618 O O . GLU A 1 83 ? 48.643 -12.481 15.146 1.00 34.31 83 GLU A O 1
ATOM 623 N N . THR A 1 84 ? 49.147 -13.855 16.863 1.00 33.69 84 THR A N 1
ATOM 624 C CA . THR A 1 84 ? 49.070 -15.197 16.296 1.00 33.69 84 THR A CA 1
ATOM 625 C C . THR A 1 84 ? 47.643 -15.640 15.982 1.00 33.69 84 THR A C 1
ATOM 627 O O . THR A 1 84 ? 46.780 -15.646 16.854 1.00 33.69 84 THR A O 1
ATOM 630 N N . THR A 1 85 ? 47.430 -16.113 14.756 1.00 38.97 85 THR A N 1
ATOM 631 C CA . THR A 1 85 ? 46.206 -16.780 14.292 1.00 38.97 85 THR A CA 1
ATOM 632 C C . THR A 1 85 ? 46.181 -18.249 14.744 1.00 38.97 85 THR A C 1
ATOM 634 O O . THR A 1 85 ? 47.149 -18.963 14.467 1.00 38.97 85 THR A O 1
ATOM 637 N N . PRO A 1 86 ? 45.105 -18.764 15.370 1.00 43.69 86 PRO A N 1
ATOM 638 C CA . PRO A 1 86 ? 44.931 -20.198 15.548 1.00 43.69 86 PRO A CA 1
ATOM 639 C C . PRO A 1 86 ? 44.228 -20.822 14.334 1.00 43.69 86 PRO A C 1
ATOM 641 O O . PRO A 1 86 ? 43.173 -20.367 13.895 1.00 43.69 86 PRO A O 1
ATOM 644 N N . LEU A 1 87 ? 44.845 -21.889 13.823 1.00 36.16 87 LEU A N 1
ATOM 645 C CA . LEU A 1 87 ? 44.319 -22.826 12.831 1.00 36.16 87 LEU A CA 1
ATOM 646 C C . LEU A 1 87 ? 43.065 -23.544 13.355 1.00 36.16 87 LEU A C 1
ATOM 648 O O . LEU A 1 87 ? 43.091 -24.124 14.441 1.00 36.16 87 LEU A O 1
ATOM 652 N N . LEU A 1 88 ? 42.007 -23.560 12.542 1.00 41.94 88 LEU A N 1
ATOM 653 C CA . LEU A 1 88 ? 40.859 -24.456 12.688 1.00 41.94 88 LEU A CA 1
ATOM 654 C C . LEU A 1 88 ? 41.012 -25.635 11.703 1.00 41.94 88 LEU A C 1
ATOM 656 O O . LEU A 1 88 ? 41.420 -25.393 10.565 1.00 41.94 88 LEU A O 1
ATOM 660 N N . PRO A 1 89 ? 40.702 -26.881 12.104 1.00 50.88 89 PRO A N 1
ATOM 661 C CA . PRO A 1 89 ? 40.901 -28.055 11.259 1.00 50.88 89 PRO A CA 1
ATOM 662 C C . PRO A 1 89 ? 39.746 -28.307 10.271 1.00 50.88 89 PRO A C 1
ATOM 664 O O . PRO A 1 89 ? 38.570 -28.162 10.605 1.00 50.88 89 PRO A O 1
ATOM 667 N N . GLU A 1 90 ? 40.137 -28.717 9.062 1.00 44.28 90 GLU A N 1
ATOM 668 C CA . GLU A 1 90 ? 39.328 -29.326 7.994 1.00 44.28 90 GLU A CA 1
ATOM 669 C C . GLU A 1 90 ? 38.571 -30.578 8.475 1.00 44.28 90 GLU A C 1
ATOM 671 O O . GLU A 1 90 ? 39.172 -31.414 9.155 1.00 44.28 90 GLU A O 1
ATOM 676 N N . PRO A 1 91 ? 37.299 -30.777 8.078 1.00 52.06 91 PRO A N 1
ATOM 677 C CA . PRO A 1 91 ? 36.648 -32.074 8.179 1.00 52.06 91 PRO A CA 1
ATOM 678 C C . PRO A 1 91 ? 36.812 -32.915 6.902 1.00 52.06 91 PRO A C 1
ATOM 680 O O . PRO A 1 91 ? 36.707 -32.427 5.776 1.00 52.06 91 PRO A O 1
ATOM 683 N N . GLU A 1 92 ? 37.050 -34.204 7.142 1.00 36.00 92 GLU A N 1
ATOM 684 C CA . GLU A 1 92 ? 37.243 -35.305 6.200 1.00 36.00 92 GLU A CA 1
ATOM 685 C C . GLU A 1 92 ? 36.049 -35.525 5.254 1.00 36.00 92 GLU A C 1
ATOM 687 O O . GLU A 1 92 ? 34.885 -35.473 5.649 1.00 36.00 92 GLU A O 1
ATOM 692 N N . ALA A 1 93 ? 36.363 -35.827 3.991 1.00 36.25 93 ALA A N 1
ATOM 693 C CA . ALA A 1 93 ? 35.409 -36.242 2.973 1.00 36.25 93 ALA A CA 1
ATOM 694 C C . ALA A 1 93 ? 35.142 -37.754 3.064 1.00 36.25 93 ALA A C 1
ATOM 696 O O . ALA A 1 93 ? 36.046 -38.572 2.881 1.00 36.25 93 ALA A O 1
ATOM 697 N N . GLU A 1 94 ? 33.885 -38.111 3.315 1.00 43.66 94 GLU A N 1
ATOM 698 C CA . GLU A 1 94 ? 33.398 -39.487 3.383 1.00 43.66 94 GLU A CA 1
ATOM 699 C C . GLU A 1 94 ? 33.114 -40.032 1.968 1.00 43.66 94 GLU A C 1
ATOM 701 O O . GLU A 1 94 ? 32.424 -39.412 1.154 1.00 43.66 94 GLU A O 1
ATOM 706 N N . GLN A 1 95 ? 33.706 -41.187 1.663 1.00 34.94 95 GLN A N 1
ATOM 707 C CA . GLN A 1 95 ? 33.589 -41.910 0.397 1.00 34.94 95 GLN A CA 1
ATOM 708 C C . GLN A 1 95 ? 32.243 -42.643 0.317 1.00 34.94 95 GLN A C 1
ATOM 710 O O . GLN A 1 95 ? 31.918 -43.441 1.191 1.00 34.94 95 GLN A O 1
ATOM 715 N N . ILE A 1 96 ? 31.489 -42.426 -0.763 1.00 45.84 96 ILE A N 1
ATOM 716 C CA . ILE A 1 96 ? 30.279 -43.193 -1.087 1.00 45.84 96 ILE A CA 1
ATOM 717 C C . ILE A 1 96 ? 30.604 -44.160 -2.234 1.00 45.84 96 ILE A C 1
ATOM 719 O O . ILE A 1 96 ? 30.972 -43.737 -3.331 1.00 45.84 96 ILE A O 1
ATOM 723 N N . GLU A 1 97 ? 30.469 -45.461 -1.968 1.00 42.81 97 GLU A N 1
ATOM 724 C CA . GLU A 1 97 ? 30.550 -46.542 -2.958 1.00 42.81 97 GLU A CA 1
ATOM 725 C C . GLU A 1 97 ? 29.311 -46.584 -3.883 1.00 42.81 97 GLU A C 1
ATOM 727 O O . GLU A 1 97 ? 28.200 -46.267 -3.450 1.00 42.81 97 GLU A O 1
ATOM 732 N N . PRO A 1 98 ? 29.453 -47.022 -5.151 1.00 41.62 98 PRO A N 1
ATOM 733 C CA . PRO A 1 98 ? 28.339 -47.128 -6.087 1.00 41.62 98 PRO A CA 1
ATOM 734 C C . PRO A 1 98 ? 27.649 -48.504 -6.029 1.00 41.62 98 PRO A C 1
ATOM 736 O O . PRO A 1 98 ? 28.287 -49.548 -6.170 1.00 41.62 98 PRO A O 1
ATOM 739 N N . ILE A 1 99 ? 26.317 -48.502 -5.918 1.00 43.44 99 ILE A N 1
ATOM 740 C CA . ILE A 1 99 ? 25.469 -49.699 -6.044 1.00 43.44 99 ILE A CA 1
ATOM 741 C C . ILE A 1 99 ? 25.060 -49.926 -7.511 1.00 43.44 99 ILE A C 1
ATOM 743 O O . ILE A 1 99 ? 24.757 -49.000 -8.261 1.00 43.44 99 ILE A O 1
ATOM 747 N N . GLN A 1 100 ? 25.084 -51.206 -7.885 1.00 35.31 100 GLN A N 1
ATOM 748 C CA . GLN A 1 100 ? 24.945 -51.815 -9.208 1.00 35.31 100 GLN A CA 1
ATOM 749 C C . GLN A 1 100 ? 23.596 -51.605 -9.924 1.00 35.31 100 GLN A C 1
ATOM 751 O O . GLN A 1 100 ? 22.522 -51.659 -9.328 1.00 35.31 100 GLN A O 1
ATOM 756 N N . GLN A 1 101 ? 23.683 -51.509 -11.256 1.00 37.00 101 GLN A N 1
ATOM 757 C CA . GLN A 1 101 ? 22.609 -51.785 -12.220 1.00 37.00 101 GLN A CA 1
ATOM 758 C C . GLN A 1 101 ? 22.231 -53.277 -12.250 1.00 37.00 101 GLN A C 1
ATOM 760 O O . GLN A 1 101 ? 23.088 -54.140 -12.047 1.00 37.00 101 GLN A O 1
ATOM 765 N N . PRO A 1 102 ? 21.006 -53.588 -12.707 1.00 38.72 102 PRO A N 1
ATOM 766 C CA . PRO A 1 102 ? 20.896 -54.534 -13.817 1.00 38.72 102 PRO A CA 1
ATOM 767 C C . PRO A 1 102 ? 19.979 -54.047 -14.955 1.00 38.72 102 PRO A C 1
ATOM 769 O O . PRO A 1 102 ? 18.930 -53.442 -14.743 1.00 38.72 102 PRO A O 1
ATOM 772 N N . ALA A 1 103 ? 20.403 -54.354 -16.182 1.00 36.34 103 ALA A N 1
ATOM 773 C CA . ALA A 1 103 ? 19.651 -54.249 -17.436 1.00 36.34 103 ALA A CA 1
ATOM 774 C C . ALA A 1 103 ? 18.926 -55.593 -17.754 1.00 36.34 103 ALA A C 1
ATOM 776 O O . ALA A 1 103 ? 18.937 -56.495 -16.919 1.00 36.34 103 ALA A O 1
ATOM 777 N N . PRO A 1 104 ? 18.395 -55.825 -18.972 1.00 48.75 104 PRO A N 1
ATOM 778 C CA . PRO A 1 104 ? 17.137 -55.299 -19.506 1.00 48.75 104 PRO A CA 1
ATOM 779 C C . PRO A 1 104 ? 16.168 -56.428 -19.944 1.00 48.75 104 PRO A C 1
ATOM 781 O O . PRO A 1 104 ? 16.572 -57.565 -20.178 1.00 48.75 104 PRO A O 1
ATOM 784 N N . GLY A 1 105 ? 14.885 -56.101 -20.133 1.00 33.03 105 GLY A N 1
ATOM 785 C CA . GLY A 1 105 ? 13.871 -57.015 -20.678 1.00 33.03 105 GLY A CA 1
ATOM 786 C C . GLY A 1 105 ? 13.163 -56.424 -21.897 1.00 33.03 105 GLY A C 1
ATOM 787 O O . GLY A 1 105 ? 12.481 -55.411 -21.799 1.00 33.03 105 GLY A O 1
ATOM 788 N N . SER A 1 106 ? 13.354 -57.066 -23.045 1.00 35.50 106 SER A N 1
ATOM 789 C CA . SER A 1 106 ? 12.802 -56.767 -24.370 1.00 35.50 106 SER A CA 1
ATOM 790 C C . SER A 1 106 ? 11.370 -57.282 -24.580 1.00 35.50 106 SER A C 1
ATOM 792 O O . SER A 1 106 ? 11.110 -58.429 -24.226 1.00 35.50 106 SER A O 1
ATOM 794 N N . ALA A 1 107 ? 10.520 -56.533 -25.298 1.00 32.81 107 ALA A N 1
ATOM 795 C CA . ALA A 1 107 ? 9.584 -57.045 -26.320 1.00 32.81 107 ALA A CA 1
ATOM 796 C C . ALA A 1 107 ? 8.872 -55.881 -27.047 1.00 32.81 107 ALA A C 1
ATOM 798 O O . ALA A 1 107 ? 8.363 -54.969 -26.404 1.00 32.81 107 ALA A O 1
ATOM 799 N N . GLY A 1 108 ? 8.857 -55.907 -28.387 1.00 33.94 108 GLY A N 1
ATOM 800 C CA . GLY A 1 108 ? 8.082 -54.994 -29.247 1.00 33.94 108 GLY A CA 1
ATOM 801 C C . GLY A 1 108 ? 6.672 -55.530 -29.572 1.00 33.94 108 GLY A C 1
ATOM 802 O O . GLY A 1 108 ? 6.113 -56.286 -28.784 1.00 33.94 108 GLY A O 1
ATOM 803 N N . PRO A 1 109 ? 6.126 -55.253 -30.772 1.00 50.16 109 PRO A N 1
ATOM 804 C CA . PRO A 1 109 ? 5.403 -54.017 -31.100 1.00 50.16 109 PRO A CA 1
ATOM 805 C C . PRO A 1 109 ? 3.990 -54.293 -31.660 1.00 50.16 109 PRO A C 1
ATOM 807 O O . PRO A 1 109 ? 3.760 -55.350 -32.242 1.00 50.16 109 PRO A O 1
ATOM 810 N N . LEU A 1 110 ? 3.072 -53.317 -31.605 1.00 33.31 110 LEU A N 1
ATOM 811 C CA . LEU A 1 110 ? 1.831 -53.342 -32.398 1.00 33.31 110 LEU A CA 1
ATOM 812 C C . LEU A 1 110 ? 1.460 -51.948 -32.939 1.00 33.31 110 LEU A C 1
ATOM 814 O O . LEU A 1 110 ? 1.345 -50.975 -32.200 1.00 33.31 110 LEU A O 1
ATOM 818 N N . VAL A 1 111 ? 1.295 -51.908 -34.262 1.00 39.84 111 VAL A N 1
ATOM 819 C CA . VAL A 1 111 ? 0.819 -50.817 -35.134 1.00 39.84 111 VAL A CA 1
ATOM 820 C C . VAL A 1 111 ? -0.722 -50.798 -35.121 1.00 39.84 111 VAL A C 1
ATOM 822 O O . VAL A 1 111 ? -1.313 -51.872 -34.995 1.00 39.84 111 VAL A O 1
ATOM 825 N N . PRO A 1 112 ? -1.400 -49.637 -35.252 1.00 42.19 112 PRO A N 1
ATOM 826 C CA . PRO A 1 112 ? -2.213 -49.405 -36.465 1.00 42.19 112 PRO A CA 1
ATOM 827 C C . PRO A 1 112 ? -2.197 -47.938 -36.965 1.00 42.19 112 PRO A C 1
ATOM 829 O O . PRO A 1 112 ? -2.194 -46.999 -36.181 1.00 42.19 112 PRO A O 1
ATOM 832 N N . VAL A 1 113 ? -1.985 -47.712 -38.268 1.00 32.22 113 VAL A N 1
ATOM 833 C CA . VAL A 1 113 ? -2.990 -47.450 -39.334 1.00 32.22 113 VAL A CA 1
ATOM 834 C C . VAL A 1 113 ? -3.595 -46.037 -39.303 1.00 32.22 113 VAL A C 1
ATOM 836 O O . VAL A 1 113 ? -4.455 -45.708 -38.493 1.00 32.22 113 VAL A O 1
ATOM 839 N N . SER A 1 114 ? -3.156 -45.239 -40.279 1.00 34.81 114 SER A N 1
ATOM 840 C CA . SER A 1 114 ? -3.645 -43.910 -40.648 1.00 34.81 114 SER A CA 1
ATOM 841 C C . SER A 1 114 ? -5.022 -43.960 -41.320 1.00 34.81 114 SER A C 1
ATOM 843 O O . SER A 1 114 ? -5.274 -44.831 -42.154 1.00 34.81 114 SER A O 1
ATOM 845 N N . ARG A 1 115 ? -5.877 -42.972 -41.033 1.00 34.12 115 ARG A N 1
ATOM 846 C CA . ARG A 1 115 ? -7.123 -42.706 -41.765 1.00 34.12 115 ARG A CA 1
ATOM 847 C C . ARG A 1 115 ? -7.168 -41.227 -42.150 1.00 34.12 115 ARG A C 1
ATOM 849 O O . ARG A 1 115 ? -7.191 -40.362 -41.283 1.00 34.12 115 ARG A O 1
ATOM 856 N N . SER A 1 116 ? -7.120 -40.967 -43.448 1.00 33.91 116 SER A N 1
ATOM 857 C CA . SER A 1 116 ? -7.308 -39.665 -44.085 1.00 33.91 116 SER A CA 1
ATOM 858 C C . SER A 1 116 ? -8.803 -39.352 -44.196 1.00 33.91 116 SER A C 1
ATOM 860 O O . SER A 1 116 ? -9.575 -40.220 -44.604 1.00 33.91 116 SER A O 1
ATOM 862 N N . GLN A 1 117 ? -9.197 -38.121 -43.869 1.00 35.56 117 GLN A N 1
ATOM 863 C CA . GLN A 1 117 ? -10.496 -37.548 -44.225 1.00 35.56 117 GLN A CA 1
ATOM 864 C C . GLN A 1 117 ? -10.282 -36.151 -44.819 1.00 35.56 117 GLN A C 1
ATOM 866 O O . GLN A 1 117 ? -9.697 -35.278 -44.182 1.00 35.56 117 GLN A O 1
ATOM 871 N N . GLU A 1 118 ? -10.710 -36.016 -46.073 1.00 42.59 118 GLU A N 1
ATOM 872 C CA . GLU A 1 118 ? -11.029 -34.771 -46.770 1.00 42.59 118 GLU A CA 1
ATOM 873 C C . GLU A 1 118 ? -12.319 -34.185 -46.181 1.00 42.59 118 GLU A C 1
ATOM 875 O O . GLU A 1 118 ? -13.274 -34.933 -45.974 1.00 42.59 118 GLU A O 1
ATOM 880 N N . GLU A 1 119 ? -12.371 -32.867 -45.972 1.00 39.06 119 GLU A N 1
ATOM 881 C CA . GLU A 1 119 ? -13.634 -32.135 -45.833 1.00 39.06 119 GLU A CA 1
ATOM 882 C C . GLU A 1 119 ? -13.616 -30.843 -46.664 1.00 39.06 119 GLU A C 1
ATOM 884 O O . GLU A 1 119 ? -12.686 -30.035 -46.605 1.00 39.06 119 GLU A O 1
ATOM 889 N N . ASP A 1 120 ? -14.681 -30.729 -47.460 1.00 34.31 120 ASP A N 1
ATOM 890 C CA . ASP A 1 120 ? -15.092 -29.649 -48.350 1.00 34.31 120 ASP A CA 1
ATOM 891 C C . ASP A 1 120 ? -15.443 -28.356 -47.595 1.00 34.31 120 ASP A C 1
ATOM 893 O O . ASP A 1 120 ? -16.154 -28.377 -46.591 1.00 34.31 120 ASP A O 1
ATOM 897 N N . LEU A 1 121 ? -15.040 -27.206 -48.148 1.00 36.59 121 LEU A N 1
ATOM 898 C CA . LEU A 1 121 ? -15.478 -25.878 -47.706 1.00 36.59 121 LEU A CA 1
ATOM 899 C C . LEU A 1 121 ? -16.462 -25.279 -48.721 1.00 36.59 121 LEU A C 1
ATOM 901 O O . LEU A 1 121 ? -16.082 -24.817 -49.798 1.00 36.59 121 LEU A O 1
ATOM 905 N N . SER A 1 122 ? -17.741 -25.263 -48.349 1.00 32.59 122 SER A N 1
ATOM 906 C CA . SER A 1 122 ? -18.820 -24.555 -49.037 1.00 32.59 122 SER A CA 1
ATOM 907 C C . SER A 1 122 ? -18.853 -23.080 -48.616 1.00 32.59 122 SER A C 1
ATOM 909 O O . SER A 1 122 ? -19.224 -22.764 -47.485 1.00 32.59 122 SER A O 1
ATOM 911 N N . VAL A 1 123 ? -18.490 -22.174 -49.525 1.00 37.06 123 VAL A N 1
ATOM 912 C CA . VAL A 1 123 ? -18.597 -20.718 -49.339 1.00 37.06 123 VAL A CA 1
ATOM 913 C C . VAL A 1 123 ? -20.010 -20.261 -49.711 1.00 37.06 123 VAL A C 1
ATOM 915 O O . VAL A 1 123 ? -20.439 -20.406 -50.854 1.00 37.06 123 VAL A O 1
ATOM 918 N N . VAL A 1 124 ? -20.731 -19.702 -48.738 1.00 36.53 124 VAL A N 1
ATOM 919 C CA . VAL A 1 124 ? -22.044 -19.068 -48.918 1.00 36.53 124 VAL A CA 1
ATOM 920 C C . VAL A 1 124 ? -21.829 -17.608 -49.316 1.00 36.53 124 VAL A C 1
ATOM 922 O O . VAL A 1 124 ? -21.283 -16.823 -48.547 1.00 36.53 124 VAL A O 1
ATOM 925 N N . THR A 1 125 ? -22.258 -17.236 -50.521 1.00 41.06 125 THR A N 1
ATOM 926 C CA . THR A 1 125 ? -22.243 -15.852 -51.016 1.00 41.06 125 THR A CA 1
ATOM 927 C C . THR A 1 125 ? -23.611 -15.214 -50.762 1.00 41.06 125 THR A C 1
ATOM 929 O O . THR A 1 125 ? -24.597 -15.603 -51.385 1.00 41.06 125 THR A O 1
ATOM 932 N N . VAL A 1 126 ? -23.686 -14.239 -49.853 1.00 42.62 126 VAL A N 1
ATOM 933 C CA . VAL A 1 126 ? -24.863 -13.372 -49.664 1.00 42.62 126 VAL A CA 1
ATOM 934 C C . VAL A 1 126 ? -24.524 -12.009 -50.261 1.00 42.62 126 VAL A C 1
ATOM 936 O O . VAL A 1 126 ? -23.564 -11.380 -49.828 1.00 42.62 126 VAL A O 1
ATOM 939 N N . MET A 1 127 ? -25.288 -11.557 -51.259 1.00 40.22 127 MET A N 1
ATOM 940 C CA . MET A 1 127 ? -25.178 -10.201 -51.802 1.00 40.22 127 MET A CA 1
ATOM 941 C C . MET A 1 127 ? -26.419 -9.362 -51.481 1.00 40.22 127 MET A C 1
ATOM 943 O O . MET A 1 127 ? -27.535 -9.759 -51.799 1.00 40.22 127 MET A O 1
ATOM 947 N N . ALA A 1 128 ? -26.122 -8.173 -50.948 1.00 47.00 128 ALA A N 1
ATOM 948 C CA . ALA A 1 128 ? -26.680 -6.860 -51.276 1.00 47.00 128 ALA A CA 1
ATOM 949 C C . ALA A 1 128 ? -28.155 -6.548 -50.955 1.00 47.00 128 ALA A C 1
ATOM 951 O O . ALA A 1 128 ? -29.033 -6.691 -51.796 1.00 47.00 128 ALA A O 1
ATOM 952 N N . ASP A 1 129 ? -28.348 -5.902 -49.804 1.00 47.38 129 ASP A N 1
ATOM 953 C CA . ASP A 1 129 ? -29.064 -4.623 -49.722 1.00 47.38 129 ASP A CA 1
ATOM 954 C C . ASP A 1 129 ? -28.131 -3.645 -48.991 1.00 47.38 129 ASP A C 1
ATOM 956 O O . ASP A 1 129 ? -27.450 -4.049 -48.051 1.00 47.38 129 ASP A O 1
ATOM 960 N N . GLY A 1 130 ? -28.039 -2.387 -49.439 1.00 58.56 130 GLY A N 1
ATOM 961 C CA . GLY A 1 130 ? -27.066 -1.370 -48.990 1.00 58.56 130 GLY A CA 1
ATOM 962 C C . GLY A 1 130 ? -27.228 -0.871 -47.545 1.00 58.56 130 GLY A C 1
ATOM 963 O O . GLY A 1 130 ? -27.130 0.327 -47.282 1.00 58.56 130 GLY A O 1
ATOM 964 N N . SER A 1 131 ? -27.515 -1.764 -46.603 1.00 64.25 131 SER A N 1
ATOM 965 C CA . SER A 1 131 ? -27.556 -1.481 -45.178 1.00 64.25 131 SER A CA 1
ATOM 966 C C . SER A 1 131 ? -26.143 -1.236 -44.657 1.00 64.25 131 SER A C 1
ATOM 968 O O . SER A 1 131 ? -25.282 -2.111 -44.733 1.00 64.25 131 SER A O 1
ATOM 970 N N . SER A 1 132 ? -25.918 -0.053 -44.084 1.00 84.50 132 SER A N 1
ATOM 971 C CA . SER A 1 132 ? -24.714 0.246 -43.311 1.00 84.50 132 SER A CA 1
ATOM 972 C C . SER A 1 132 ? -24.514 -0.824 -42.236 1.00 84.50 132 SER A C 1
ATOM 974 O O . SER A 1 132 ? -25.379 -0.997 -41.373 1.00 84.50 132 SER A O 1
ATOM 976 N N . ILE A 1 133 ? -23.387 -1.533 -42.280 1.00 94.06 133 ILE A N 1
ATOM 977 C CA . ILE A 1 133 ? -23.069 -2.559 -41.285 1.00 94.06 133 ILE A CA 1
ATOM 978 C C . ILE A 1 133 ? -22.896 -1.927 -39.899 1.00 94.06 133 ILE A C 1
ATOM 980 O O . ILE A 1 133 ? -22.405 -0.800 -39.760 1.00 94.06 133 ILE A O 1
ATOM 984 N N . SER A 1 134 ? -23.301 -2.648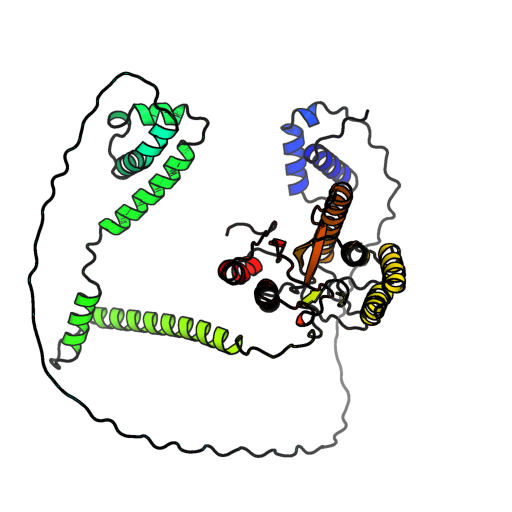 -38.856 1.00 95.25 134 SER A N 1
ATOM 985 C CA . SER A 1 134 ? -23.072 -2.216 -37.474 1.00 95.25 134 SER A CA 1
ATOM 986 C C . SER A 1 134 ? -21.598 -2.384 -37.072 1.00 95.25 134 SER A C 1
ATOM 988 O O . SER A 1 134 ? -20.869 -3.180 -37.664 1.00 95.25 134 SER A O 1
ATOM 990 N N . CYS A 1 135 ? -21.151 -1.687 -36.016 1.00 95.38 135 CYS A N 1
ATOM 991 C CA . CYS A 1 135 ? -19.792 -1.863 -35.474 1.00 95.38 135 CYS A CA 1
ATOM 992 C C . CYS A 1 135 ? -19.500 -3.321 -35.090 1.00 95.38 135 CYS A C 1
ATOM 994 O O . CYS A 1 135 ? -18.374 -3.783 -35.240 1.00 95.38 135 CYS A O 1
ATOM 996 N N . GLN A 1 136 ? -20.504 -4.051 -34.599 1.00 95.56 136 GLN A N 1
ATOM 997 C CA . GLN A 1 136 ? -20.347 -5.454 -34.224 1.00 95.56 136 GLN A CA 1
ATOM 998 C C . GLN A 1 136 ? -20.117 -6.338 -35.456 1.00 95.56 136 GLN A C 1
ATOM 1000 O O . GLN A 1 136 ? -19.147 -7.087 -35.487 1.00 95.56 136 GLN A O 1
ATOM 1005 N N . GLN A 1 137 ? -20.928 -6.165 -36.503 1.00 95.50 137 GLN A N 1
ATOM 1006 C CA . GLN A 1 137 ? -20.753 -6.879 -37.774 1.00 95.50 137 GLN A CA 1
ATOM 1007 C C . GLN A 1 137 ? -19.418 -6.533 -38.441 1.00 95.50 137 GLN A C 1
ATOM 1009 O O . GLN A 1 137 ? -18.744 -7.407 -38.976 1.00 95.50 137 GLN A O 1
ATOM 1014 N N . CYS A 1 138 ? -18.993 -5.266 -38.364 1.00 96.44 138 CYS A N 1
ATOM 1015 C CA . CYS A 1 138 ? -17.668 -4.865 -38.820 1.00 96.44 138 CYS A CA 1
ATOM 1016 C C . CYS A 1 138 ? -16.576 -5.640 -38.074 1.00 96.44 138 CYS A C 1
ATOM 1018 O O . CYS A 1 138 ? -15.687 -6.183 -38.718 1.00 96.44 138 CYS A O 1
ATOM 1020 N N . ARG A 1 139 ? -16.644 -5.726 -36.737 1.00 94.94 139 ARG A N 1
ATOM 1021 C CA . ARG A 1 139 ? -15.648 -6.436 -35.916 1.00 94.94 139 ARG A CA 1
ATOM 1022 C C . ARG A 1 139 ? -15.574 -7.929 -36.219 1.00 94.94 139 ARG A C 1
ATOM 1024 O O . ARG A 1 139 ? -14.476 -8.471 -36.209 1.00 94.94 139 ARG A O 1
ATOM 1031 N N . GLU A 1 140 ? -16.703 -8.564 -36.510 1.00 96.25 140 GLU A N 1
ATOM 1032 C CA . GLU A 1 140 ? -16.753 -9.979 -36.898 1.00 96.25 140 GLU A CA 1
ATOM 1033 C C . GLU A 1 140 ? -16.073 -10.227 -38.256 1.00 96.25 140 GLU A C 1
ATOM 1035 O O . GLU A 1 140 ? -15.408 -11.244 -38.423 1.00 96.25 140 GLU A O 1
ATOM 1040 N N . MET A 1 141 ? -16.149 -9.270 -39.190 1.00 95.88 141 MET A N 1
ATOM 1041 C CA . MET A 1 141 ? -15.514 -9.363 -40.517 1.00 95.88 141 MET A CA 1
ATOM 1042 C C . MET A 1 141 ? -14.060 -8.852 -40.566 1.00 95.88 141 MET A C 1
ATOM 1044 O O . MET A 1 141 ? -13.358 -9.072 -41.555 1.00 95.88 141 MET A O 1
ATOM 1048 N N . LEU A 1 142 ? -13.579 -8.162 -39.523 1.00 96.06 142 LEU A N 1
ATOM 1049 C CA . LEU A 1 142 ? -12.228 -7.580 -39.486 1.00 96.06 142 LEU A CA 1
ATOM 1050 C C . LEU A 1 142 ? -11.076 -8.595 -39.646 1.00 96.06 142 LEU A C 1
ATOM 1052 O O . LEU A 1 142 ? -10.113 -8.238 -40.329 1.00 96.06 142 LEU A O 1
ATOM 1056 N N . PRO A 1 143 ? -11.119 -9.821 -39.079 1.00 95.50 143 PRO A N 1
ATOM 1057 C CA . PRO A 1 143 ? -10.039 -10.797 -39.247 1.00 95.50 143 PRO A CA 1
ATOM 1058 C C . PRO A 1 143 ? -9.838 -11.216 -40.709 1.00 95.50 143 PRO A C 1
ATOM 1060 O O . PRO A 1 143 ? -8.719 -11.174 -41.221 1.00 95.50 143 PRO A O 1
ATOM 1063 N N . GLU A 1 144 ? -10.927 -11.548 -41.409 1.00 94.88 144 GLU A N 1
ATOM 1064 C CA . GLU A 1 144 ? -10.895 -11.947 -42.823 1.00 94.88 144 GLU A CA 1
ATOM 1065 C C . GLU A 1 144 ? -10.494 -10.775 -43.723 1.00 94.88 144 GLU A C 1
ATOM 1067 O O . GLU A 1 144 ? -9.675 -10.923 -44.634 1.00 94.88 144 GLU A O 1
ATOM 1072 N N . TYR A 1 145 ? -11.006 -9.578 -43.422 1.00 96.31 145 TYR A N 1
ATOM 1073 C CA . TYR A 1 145 ? -10.619 -8.343 -44.099 1.00 96.31 145 TYR A CA 1
ATOM 1074 C C . TYR A 1 145 ? -9.115 -8.050 -43.948 1.00 96.31 145 TYR A C 1
ATOM 1076 O O . TYR A 1 145 ? -8.449 -7.678 -44.918 1.00 96.31 145 TYR A O 1
ATOM 1084 N N . ALA A 1 146 ? -8.550 -8.253 -42.752 1.00 95.44 146 ALA A N 1
ATOM 1085 C CA . ALA A 1 146 ? -7.125 -8.072 -42.485 1.00 95.44 146 ALA A CA 1
ATOM 1086 C C . ALA A 1 146 ? -6.249 -9.114 -43.211 1.00 95.44 146 ALA A C 1
ATOM 1088 O O . ALA A 1 146 ? -5.201 -8.753 -43.756 1.00 95.44 146 ALA A O 1
ATOM 1089 N N . GLU A 1 147 ? -6.678 -10.380 -43.279 1.00 93.88 147 GLU A N 1
ATOM 1090 C CA . GLU A 1 147 ? -5.984 -11.434 -44.040 1.00 93.88 147 GLU A CA 1
ATOM 1091 C C . GLU A 1 147 ? -6.027 -11.165 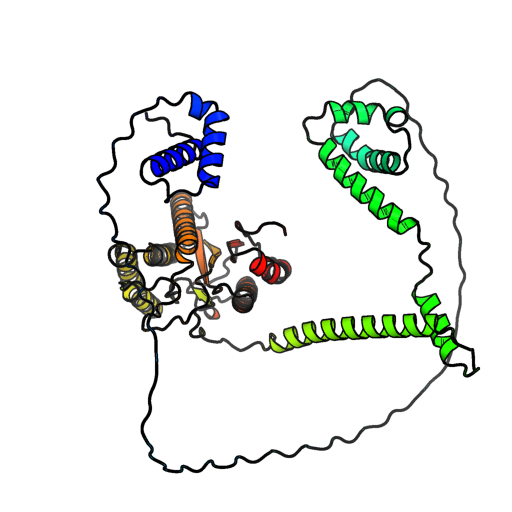-45.557 1.00 93.88 147 GLU A C 1
ATOM 1093 O O . GLU A 1 147 ? -5.005 -11.283 -46.247 1.00 93.88 147 GLU A O 1
ATOM 1098 N N . ALA A 1 148 ? -7.170 -10.718 -46.086 1.00 94.12 148 ALA A N 1
ATOM 1099 C CA . ALA A 1 148 ? -7.310 -10.287 -47.479 1.00 94.12 148 ALA A CA 1
ATOM 1100 C C . ALA A 1 148 ? -6.393 -9.087 -47.796 1.00 94.12 148 ALA A C 1
ATOM 1102 O O . ALA A 1 148 ? -5.731 -9.053 -48.837 1.00 94.12 148 ALA A O 1
ATOM 1103 N N . MET A 1 149 ? -6.269 -8.138 -46.862 1.00 92.94 149 MET A N 1
ATOM 1104 C CA . MET A 1 149 ? -5.373 -6.990 -47.005 1.00 92.94 149 MET A CA 1
ATOM 1105 C C . MET A 1 149 ? -3.888 -7.396 -47.006 1.00 92.94 149 MET A C 1
ATOM 1107 O O . MET A 1 149 ? -3.137 -6.937 -47.866 1.00 92.94 149 MET A O 1
ATOM 1111 N N . ASP A 1 150 ? -3.443 -8.274 -46.096 1.00 90.88 150 ASP A N 1
ATOM 1112 C CA . ASP A 1 150 ? -2.039 -8.739 -46.055 1.00 90.88 150 ASP A CA 1
ATOM 1113 C C . ASP A 1 150 ? -1.679 -9.651 -47.240 1.00 90.88 150 ASP A C 1
ATOM 1115 O O . ASP A 1 150 ? -0.548 -9.651 -47.747 1.00 90.88 150 ASP A O 1
ATOM 1119 N N . SER A 1 151 ? -2.645 -10.427 -47.733 1.00 90.19 151 SER A N 1
ATOM 1120 C CA . SER A 1 151 ? -2.468 -11.243 -48.936 1.00 90.19 151 SER A CA 1
ATOM 1121 C C . SER A 1 151 ? -2.411 -10.416 -50.228 1.00 90.19 151 SER A C 1
ATOM 1123 O O . SER A 1 151 ? -2.022 -10.963 -51.262 1.00 90.19 151 SER A O 1
ATOM 1125 N N . GLY A 1 152 ? -2.684 -9.107 -50.160 1.00 92.62 152 GLY A N 1
ATOM 1126 C CA . GLY A 1 152 ? -2.637 -8.185 -51.295 1.00 92.62 152 GLY A CA 1
ATOM 1127 C C . GLY A 1 152 ? -3.875 -8.255 -52.188 1.00 92.62 152 GLY A C 1
ATOM 1128 O O . GLY A 1 152 ? -3.814 -7.842 -53.346 1.00 92.62 152 GLY A O 1
ATOM 1129 N N . GLN A 1 153 ? -4.984 -8.801 -51.684 1.00 94.12 153 GLN A N 1
ATOM 1130 C CA . GLN A 1 153 ? -6.255 -8.810 -52.399 1.00 94.12 153 GLN A CA 1
ATOM 1131 C C . GLN A 1 153 ? -6.881 -7.409 -52.399 1.00 94.12 153 GLN A C 1
ATOM 1133 O O . GLN A 1 153 ? -6.644 -6.594 -51.506 1.00 94.12 153 GLN A O 1
ATOM 1138 N N . ASN A 1 154 ? -7.699 -7.111 -53.412 1.00 93.69 154 ASN A N 1
ATOM 1139 C CA . ASN A 1 154 ? -8.375 -5.822 -53.500 1.00 93.69 154 ASN A CA 1
ATOM 1140 C C . ASN A 1 154 ? -9.585 -5.781 -52.552 1.00 93.69 154 ASN A C 1
ATOM 1142 O O . ASN A 1 154 ? -10.720 -6.045 -52.950 1.00 93.69 154 ASN A O 1
ATOM 1146 N N . VAL A 1 155 ? -9.326 -5.444 -51.290 1.00 95.06 155 VAL A N 1
ATOM 1147 C CA . VAL A 1 155 ? -10.330 -5.439 -50.215 1.00 95.06 155 VAL A CA 1
ATOM 1148 C C . VAL A 1 155 ? -11.500 -4.485 -50.459 1.00 95.06 155 VAL A C 1
ATOM 1150 O O . VAL A 1 155 ? -12.587 -4.741 -49.955 1.00 95.06 155 VAL A O 1
ATOM 1153 N N . SER A 1 156 ? -11.319 -3.451 -51.289 1.00 90.75 156 SER A N 1
ATOM 1154 C CA . SER A 1 156 ? -12.405 -2.527 -51.655 1.00 90.75 156 SER A CA 1
ATOM 1155 C C . SER A 1 156 ? -13.498 -3.171 -52.504 1.00 90.75 156 SER A C 1
ATOM 1157 O O . SER A 1 156 ? -14.646 -2.743 -52.470 1.00 90.75 156 SER A O 1
ATOM 1159 N N . VAL A 1 157 ? -13.144 -4.225 -53.242 1.00 93.00 157 VAL A N 1
ATOM 1160 C CA . VAL A 1 157 ? -14.078 -5.000 -54.066 1.00 93.00 157 VAL A CA 1
ATOM 1161 C C . VAL A 1 157 ? -14.674 -6.158 -53.268 1.00 93.00 157 VAL A C 1
ATOM 1163 O O . VAL A 1 157 ? -15.841 -6.481 -53.449 1.00 93.00 157 VAL A O 1
ATOM 1166 N N . LEU A 1 158 ? -13.877 -6.779 -52.392 1.00 93.00 158 LEU A N 1
ATOM 1167 C CA . LEU A 1 158 ? -14.302 -7.941 -51.607 1.00 93.00 158 LEU A CA 1
ATOM 1168 C C . LEU A 1 158 ? -15.197 -7.567 -50.420 1.00 93.00 158 LEU A C 1
ATOM 1170 O O . LEU A 1 158 ? -16.112 -8.313 -50.097 1.00 93.00 158 LEU A O 1
ATOM 1174 N N . TYR A 1 159 ? -14.943 -6.418 -49.788 1.00 95.56 159 TYR A N 1
ATOM 1175 C CA . TYR A 1 159 ? -15.631 -5.988 -48.569 1.00 95.56 159 TYR A CA 1
ATOM 1176 C C . TYR A 1 159 ? -15.929 -4.475 -48.591 1.00 95.56 159 TYR A C 1
ATOM 1178 O O . TYR A 1 159 ? -15.454 -3.732 -47.720 1.00 95.56 159 TYR A O 1
ATOM 1186 N N . PRO A 1 160 ? -16.707 -3.984 -49.573 1.00 94.75 160 PRO A N 1
ATOM 1187 C CA . PRO A 1 160 ? -17.001 -2.555 -49.705 1.00 94.75 160 PRO A CA 1
ATOM 1188 C C . PRO A 1 160 ? -17.701 -1.989 -48.458 1.00 94.75 160 PRO A C 1
ATOM 1190 O O . PRO A 1 160 ? -17.405 -0.872 -48.028 1.00 94.75 160 PRO A O 1
ATOM 1193 N N . GLU A 1 161 ? -18.557 -2.789 -47.817 1.00 94.81 161 GLU A N 1
ATOM 1194 C CA . GLU A 1 161 ? -19.310 -2.414 -46.612 1.00 94.81 161 GLU A CA 1
ATOM 1195 C C . GLU A 1 161 ? -18.381 -2.114 -45.420 1.00 94.81 161 GLU A C 1
ATOM 1197 O O . GLU A 1 161 ? -18.569 -1.132 -44.697 1.00 94.81 161 GLU A O 1
ATOM 1202 N N . VAL A 1 162 ? -17.352 -2.951 -45.227 1.00 95.19 162 VAL A N 1
ATOM 1203 C CA . VAL A 1 162 ? -16.372 -2.826 -44.134 1.00 95.19 162 VAL A CA 1
ATOM 1204 C C . VAL A 1 162 ? -15.501 -1.599 -44.347 1.00 95.19 162 VAL A C 1
ATOM 1206 O O . VAL A 1 162 ? -15.279 -0.829 -43.413 1.00 95.19 162 VAL A O 1
ATOM 1209 N N . GLN A 1 163 ? -15.058 -1.366 -45.584 1.00 94.75 163 GLN A N 1
ATOM 1210 C CA . GLN A 1 163 ? -14.255 -0.194 -45.910 1.00 94.75 163 GLN A CA 1
ATOM 1211 C C . GLN A 1 163 ? -15.031 1.109 -45.685 1.00 94.75 163 GLN A C 1
ATOM 1213 O O . GLN A 1 163 ? -14.498 2.038 -45.079 1.00 94.75 163 GLN A O 1
ATOM 1218 N N . MET A 1 164 ? -16.290 1.169 -46.129 1.00 93.81 164 MET A N 1
ATOM 1219 C CA . MET A 1 164 ? -17.147 2.333 -45.900 1.00 93.81 164 MET A CA 1
ATOM 1220 C C . MET A 1 164 ? -17.386 2.567 -44.406 1.00 93.81 164 MET A C 1
ATOM 1222 O O . MET A 1 164 ? -17.245 3.697 -43.940 1.00 93.81 164 MET A O 1
ATOM 1226 N N . HIS A 1 165 ? -17.666 1.509 -43.636 1.00 95.19 165 HIS A N 1
ATOM 1227 C CA . HIS A 1 165 ? -17.859 1.623 -42.191 1.00 95.19 165 HIS A CA 1
ATOM 1228 C C . HIS A 1 165 ? -16.601 2.131 -41.481 1.00 95.19 165 HIS A C 1
ATOM 1230 O O . HIS A 1 165 ? -16.698 3.045 -40.666 1.00 95.19 165 HIS A O 1
ATOM 1236 N N . LEU A 1 166 ? -15.422 1.592 -41.806 1.00 94.00 166 LEU A N 1
ATOM 1237 C CA . LEU A 1 166 ? -14.149 1.977 -41.188 1.00 94.00 166 LEU A CA 1
ATOM 1238 C C . LEU A 1 166 ? -13.813 3.461 -41.363 1.00 94.00 166 LEU A C 1
ATOM 1240 O O . LEU A 1 166 ? -13.221 4.049 -40.462 1.00 94.00 166 LEU A O 1
ATOM 1244 N N . LEU A 1 167 ? -14.211 4.067 -42.484 1.00 92.44 167 LEU A N 1
ATOM 1245 C CA . LEU A 1 167 ? -14.005 5.495 -42.743 1.00 92.44 167 LEU A CA 1
ATOM 1246 C C . LEU A 1 167 ? -14.943 6.395 -41.926 1.00 92.44 167 LEU A C 1
ATOM 1248 O O . LEU A 1 167 ? -14.596 7.540 -41.653 1.00 92.44 167 LEU A O 1
ATOM 1252 N N . SER A 1 168 ? -16.115 5.891 -41.534 1.00 91.31 168 SER A N 1
ATOM 1253 C CA . SER A 1 168 ? -17.124 6.644 -40.773 1.00 91.31 168 SER A CA 1
ATOM 1254 C C . SER A 1 168 ? -17.225 6.259 -39.291 1.00 91.31 168 SER A C 1
ATOM 1256 O O . SER A 1 168 ? -17.991 6.866 -38.548 1.00 91.31 168 SER A O 1
ATOM 1258 N N . CYS A 1 169 ? -16.515 5.219 -38.850 1.00 91.19 169 CYS A N 1
ATOM 1259 C CA . CYS A 1 169 ? -16.679 4.642 -37.519 1.00 91.19 169 CYS A CA 1
ATOM 1260 C C . CYS A 1 169 ? -15.889 5.418 -36.456 1.00 91.19 169 CYS A C 1
ATOM 1262 O O . CYS A 1 169 ? -14.671 5.278 -36.348 1.00 91.19 169 CYS A O 1
ATOM 1264 N N . GLU A 1 170 ? -16.595 6.153 -35.594 1.00 89.62 170 GLU A N 1
ATOM 1265 C CA . GLU A 1 170 ? -16.003 6.833 -34.430 1.00 89.62 170 GLU A CA 1
ATOM 1266 C C . GLU A 1 170 ? -15.660 5.868 -33.275 1.00 89.62 170 GLU A C 1
ATOM 1268 O O . GLU A 1 170 ? -14.869 6.194 -32.394 1.00 89.62 170 GLU A O 1
ATOM 1273 N N . ALA A 1 171 ? -16.197 4.642 -33.287 1.00 82.81 171 ALA A N 1
ATOM 1274 C CA . ALA A 1 171 ? -16.034 3.650 -32.216 1.00 82.81 171 ALA A CA 1
ATOM 1275 C C . ALA A 1 171 ? -14.713 2.847 -32.276 1.00 82.81 171 ALA A C 1
ATOM 1277 O O . ALA A 1 171 ? -14.591 1.793 -31.641 1.00 82.81 171 ALA A O 1
ATOM 1278 N N . GLY A 1 172 ? -13.729 3.310 -33.055 1.00 86.12 172 GLY A N 1
ATOM 1279 C CA . GLY A 1 172 ? -12.364 2.774 -33.043 1.00 86.12 172 GLY A CA 1
ATOM 1280 C C . GLY A 1 172 ? -12.150 1.446 -33.782 1.00 86.12 172 GLY A C 1
ATOM 1281 O O . GLY A 1 172 ? -11.158 0.769 -33.521 1.00 86.12 172 GLY A O 1
ATOM 1282 N N . CYS A 1 173 ? -13.020 1.051 -34.723 1.00 91.88 173 CYS A N 1
ATOM 1283 C CA . CYS A 1 173 ? -12.811 -0.176 -35.517 1.00 91.88 173 CYS A CA 1
ATOM 1284 C C . CYS A 1 173 ? -11.510 -0.150 -36.345 1.00 91.88 173 CYS A C 1
ATOM 1286 O O . CYS A 1 173 ? -10.936 -1.199 -36.624 1.00 91.88 173 CYS A O 1
ATOM 1288 N N . LEU A 1 174 ? -11.004 1.043 -36.671 1.00 90.94 174 LEU A N 1
ATOM 1289 C CA . LEU A 1 174 ? -9.732 1.226 -37.371 1.00 90.94 174 LEU A CA 1
ATOM 1290 C C . LEU A 1 174 ? -8.521 0.821 -36.508 1.00 90.94 174 LEU A C 1
ATOM 1292 O O . LEU A 1 174 ? -7.566 0.256 -37.027 1.00 90.94 174 LEU A O 1
ATOM 1296 N N . VAL A 1 175 ? -8.597 1.006 -35.184 1.00 88.31 175 VAL A N 1
ATOM 1297 C CA . VAL A 1 175 ? -7.550 0.555 -34.247 1.00 88.31 175 VAL A CA 1
ATOM 1298 C C . VAL A 1 175 ? -7.525 -0.974 -34.154 1.00 88.31 175 VAL A C 1
ATOM 1300 O O . VAL A 1 175 ? -6.459 -1.584 -34.134 1.00 88.31 175 VAL A O 1
ATOM 1303 N N . LEU A 1 176 ? -8.700 -1.612 -34.148 1.00 88.12 176 LEU A N 1
ATOM 1304 C CA . LEU A 1 176 ? -8.804 -3.076 -34.144 1.00 88.12 176 LEU A CA 1
ATOM 1305 C C . LEU A 1 176 ? -8.280 -3.696 -35.447 1.00 88.12 176 LEU A C 1
ATOM 1307 O O . LEU A 1 176 ? -7.665 -4.759 -35.407 1.00 88.12 176 LEU A O 1
ATOM 1311 N N . LEU A 1 177 ? -8.473 -3.023 -36.586 1.00 92.69 177 LEU A N 1
ATOM 1312 C CA . LEU A 1 177 ? -7.933 -3.463 -37.873 1.00 92.69 177 LEU A CA 1
ATOM 1313 C C . LEU A 1 177 ? -6.401 -3.587 -37.848 1.00 92.69 177 LEU A C 1
ATOM 1315 O O . LEU A 1 177 ? -5.864 -4.573 -38.354 1.00 92.69 177 LEU A O 1
ATOM 1319 N N . ASP A 1 178 ? -5.694 -2.625 -37.249 1.00 89.31 178 ASP A N 1
ATOM 1320 C CA . ASP A 1 178 ? -4.230 -2.686 -37.140 1.00 89.31 178 ASP A CA 1
ATOM 1321 C C . ASP A 1 178 ? -3.766 -3.898 -36.321 1.00 89.31 178 ASP A C 1
ATOM 1323 O O . ASP A 1 178 ? -2.773 -4.543 -36.670 1.00 89.31 178 ASP A O 1
ATOM 1327 N N . LEU A 1 179 ? -4.517 -4.252 -35.277 1.00 88.75 179 LEU A N 1
ATOM 1328 C CA . LEU A 1 179 ? -4.243 -5.397 -34.409 1.00 88.75 179 LEU A CA 1
ATOM 1329 C C . LEU A 1 179 ? -4.400 -6.725 -35.172 1.00 88.75 179 LEU A C 1
ATOM 1331 O O . LEU A 1 179 ? -3.469 -7.533 -35.209 1.00 88.75 179 LEU A O 1
ATOM 1335 N N . PHE A 1 180 ? -5.511 -6.904 -35.894 1.00 91.50 180 PHE A N 1
ATOM 1336 C CA . PHE A 1 180 ? -5.732 -8.092 -36.731 1.00 91.50 180 PHE A CA 1
ATOM 1337 C C . PHE A 1 180 ? -4.753 -8.189 -37.906 1.00 91.50 180 PHE A C 1
ATOM 1339 O O . PHE A 1 180 ? -4.341 -9.281 -38.296 1.00 91.50 180 PHE A O 1
ATOM 1346 N N . ARG A 1 181 ? -4.304 -7.056 -38.455 1.00 90.50 181 ARG A N 1
ATOM 1347 C CA . ARG A 1 181 ? -3.287 -7.040 -39.512 1.00 90.50 181 ARG A CA 1
ATOM 1348 C C . ARG A 1 181 ? -1.924 -7.520 -39.006 1.00 90.50 181 ARG A C 1
ATOM 1350 O O . ARG A 1 181 ? -1.206 -8.208 -39.736 1.00 90.50 181 ARG A O 1
ATOM 1357 N N . GLN A 1 182 ? -1.556 -7.186 -37.769 1.00 86.75 182 GLN A N 1
ATOM 1358 C CA . GLN A 1 182 ? -0.341 -7.718 -37.143 1.00 86.75 182 GLN A CA 1
ATOM 1359 C C . GLN A 1 182 ? -0.441 -9.232 -36.921 1.00 86.75 182 GLN A C 1
ATOM 1361 O O . GLN A 1 182 ? 0.515 -9.956 -37.216 1.00 86.75 182 GLN A O 1
ATO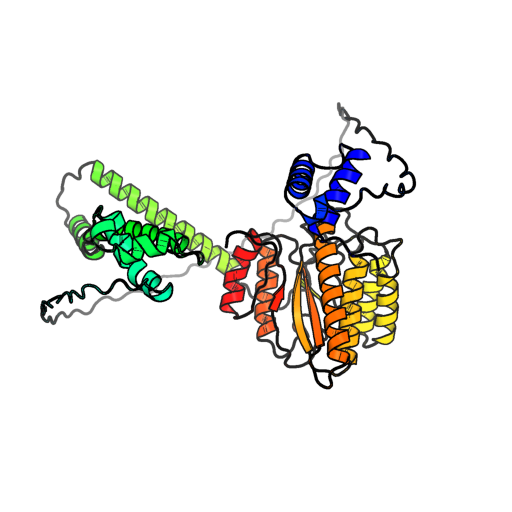M 1366 N N . GLU A 1 183 ? -1.604 -9.716 -36.486 1.00 86.50 183 GLU A N 1
ATOM 1367 C CA . GLU A 1 183 ? -1.875 -11.144 -36.305 1.00 86.50 183 GLU A CA 1
ATOM 1368 C C . GLU A 1 183 ? -1.809 -11.921 -37.632 1.00 86.50 183 GLU A C 1
ATOM 1370 O O . GLU A 1 183 ? -1.085 -12.916 -37.728 1.00 86.50 183 GLU A O 1
ATOM 1375 N N . ALA A 1 184 ? -2.456 -11.428 -38.693 1.00 84.38 184 ALA A N 1
ATOM 1376 C CA . ALA A 1 184 ? -2.418 -12.033 -40.030 1.00 84.38 184 ALA A CA 1
ATOM 1377 C C . ALA A 1 184 ? -0.984 -12.127 -40.592 1.00 84.38 184 ALA A C 1
ATOM 1379 O O . ALA A 1 184 ? -0.571 -13.134 -41.180 1.00 84.38 184 ALA A O 1
ATOM 1380 N N . LYS A 1 185 ? -0.163 -11.098 -40.350 1.00 84.69 185 LYS A N 1
ATOM 1381 C CA . LYS A 1 185 ? 1.252 -11.103 -40.742 1.00 84.69 185 LYS A CA 1
ATOM 1382 C C . LYS A 1 185 ? 2.063 -12.136 -39.951 1.00 84.69 185 LYS A C 1
ATOM 1384 O O . LYS A 1 185 ? 2.972 -12.767 -40.506 1.00 84.69 185 LYS A O 1
ATOM 1389 N N . ALA A 1 186 ? 1.746 -12.331 -38.669 1.00 77.88 186 ALA A N 1
ATOM 1390 C CA . ALA A 1 186 ? 2.381 -13.338 -37.826 1.00 77.88 186 ALA A CA 1
ATOM 1391 C C . ALA A 1 186 ? 2.017 -14.760 -38.282 1.00 77.88 186 ALA A C 1
ATOM 1393 O O . ALA A 1 186 ? 2.915 -15.568 -38.536 1.00 77.88 186 ALA A O 1
ATOM 1394 N N . THR A 1 187 ? 0.731 -15.058 -38.486 1.00 77.31 187 THR A N 1
ATOM 1395 C CA . THR A 1 187 ? 0.255 -16.388 -38.914 1.00 77.31 187 THR A CA 1
ATOM 1396 C C . THR A 1 187 ? 0.810 -16.794 -40.282 1.00 77.31 187 THR A C 1
ATOM 1398 O O . THR A 1 187 ? 1.215 -17.946 -40.474 1.00 77.31 187 THR A O 1
ATOM 1401 N N . ARG A 1 188 ? 0.968 -15.852 -41.221 1.00 73.44 188 ARG A N 1
ATOM 1402 C CA . ARG A 1 188 ? 1.613 -16.108 -42.523 1.00 73.44 188 ARG A CA 1
ATOM 1403 C C . ARG A 1 188 ? 3.086 -16.494 -42.394 1.00 73.44 188 ARG A C 1
ATOM 1405 O O . ARG A 1 188 ? 3.576 -17.338 -43.151 1.00 73.44 188 ARG A O 1
ATOM 1412 N N . LYS A 1 189 ? 3.800 -15.905 -41.430 1.00 67.69 189 LYS A N 1
ATOM 1413 C CA . LYS A 1 189 ? 5.196 -16.256 -41.130 1.00 67.69 189 LYS A CA 1
ATOM 1414 C C . LYS A 1 189 ? 5.308 -17.691 -40.600 1.00 67.69 189 LYS A C 1
ATOM 1416 O O . LYS A 1 189 ? 6.285 -18.365 -40.923 1.00 67.69 189 LYS A O 1
ATOM 1421 N N . PHE A 1 190 ? 4.294 -18.169 -39.875 1.00 57.47 190 PHE A N 1
ATOM 1422 C CA . PHE A 1 190 ? 4.209 -19.550 -39.393 1.00 57.47 190 PHE A CA 1
ATOM 1423 C C . PHE A 1 190 ? 3.786 -20.552 -40.484 1.00 57.47 190 PHE A C 1
ATOM 1425 O O . PHE A 1 190 ? 4.416 -21.598 -40.605 1.00 57.47 190 PHE A O 1
ATOM 1432 N N . ARG A 1 191 ? 2.809 -20.231 -41.349 1.00 59.53 191 ARG A N 1
ATOM 1433 C CA . ARG A 1 191 ? 2.339 -21.147 -42.418 1.00 59.53 191 ARG A CA 1
ATOM 1434 C C . ARG A 1 191 ? 3.368 -21.419 -43.527 1.00 59.53 191 ARG A C 1
ATOM 1436 O O . ARG A 1 191 ? 3.316 -22.467 -44.162 1.00 59.53 191 ARG A O 1
ATOM 1443 N N . ARG A 1 192 ? 4.324 -20.513 -43.782 1.00 53.62 192 ARG A N 1
ATOM 1444 C CA . ARG A 1 192 ? 5.340 -20.685 -44.849 1.00 53.62 192 ARG A CA 1
ATOM 1445 C C . ARG A 1 192 ? 6.455 -21.686 -44.525 1.00 53.62 192 ARG A C 1
ATOM 1447 O O . ARG A 1 192 ? 7.327 -21.900 -45.366 1.00 53.62 192 ARG A O 1
ATOM 1454 N N . ARG A 1 193 ? 6.456 -22.302 -43.343 1.00 44.03 193 ARG A N 1
ATOM 1455 C CA . ARG A 1 193 ? 7.368 -23.402 -43.023 1.00 44.03 193 ARG A CA 1
ATOM 1456 C C . ARG A 1 193 ? 6.523 -24.644 -42.756 1.00 44.03 193 ARG A C 1
ATOM 1458 O O . ARG A 1 193 ? 5.848 -24.662 -41.731 1.00 44.03 193 ARG A O 1
ATOM 1465 N N . PRO A 1 194 ? 6.532 -25.676 -43.625 1.00 43.88 194 PRO A N 1
ATOM 1466 C CA . PRO A 1 194 ? 6.018 -26.967 -43.204 1.00 43.88 194 PRO A CA 1
ATOM 1467 C C . PRO A 1 194 ? 6.836 -27.365 -41.979 1.00 43.88 194 PRO A C 1
ATOM 1469 O O . PRO A 1 194 ? 8.058 -27.518 -42.063 1.00 43.88 194 PRO A O 1
ATOM 1472 N N . VAL A 1 195 ? 6.176 -27.445 -40.826 1.00 46.12 195 VAL A N 1
ATOM 1473 C CA . VAL A 1 195 ? 6.775 -27.994 -39.615 1.00 46.12 195 VAL A CA 1
ATOM 1474 C C . VAL A 1 195 ? 6.963 -29.476 -39.903 1.00 46.12 195 VAL A C 1
ATOM 1476 O O . VAL A 1 195 ? 6.082 -30.298 -39.674 1.00 46.12 195 VAL A O 1
ATOM 1479 N N . ARG A 1 196 ? 8.107 -29.812 -40.505 1.00 49.09 196 ARG A N 1
ATOM 1480 C CA . ARG A 1 196 ? 8.658 -31.157 -40.411 1.00 49.09 196 ARG A CA 1
ATOM 1481 C C . ARG A 1 196 ? 8.781 -31.416 -38.923 1.00 49.09 196 ARG A C 1
ATOM 1483 O O . ARG A 1 196 ? 9.410 -30.608 -38.243 1.00 49.09 196 ARG A O 1
ATOM 1490 N N . ASP A 1 197 ? 8.140 -32.481 -38.455 1.00 47.09 197 ASP A N 1
ATOM 1491 C CA . ASP A 1 197 ? 8.195 -32.906 -37.064 1.00 47.09 197 ASP A CA 1
ATOM 1492 C C . ASP A 1 197 ? 9.657 -32.828 -36.583 1.00 47.09 197 ASP A C 1
ATOM 1494 O O . ASP A 1 197 ? 10.495 -33.600 -37.076 1.00 47.09 197 ASP A O 1
ATOM 1498 N N . PRO A 1 198 ? 10.000 -31.852 -35.718 1.00 52.38 198 PRO A N 1
ATOM 1499 C CA . PRO A 1 198 ? 11.386 -31.566 -35.366 1.00 52.38 198 PRO A CA 1
ATOM 1500 C C . PRO A 1 198 ? 12.035 -32.777 -34.694 1.00 52.38 198 PRO A C 1
ATOM 1502 O O . PRO A 1 198 ? 13.239 -32.986 -34.832 1.00 52.38 198 PRO A O 1
ATOM 1505 N N . PHE A 1 199 ? 11.235 -33.637 -34.062 1.00 54.91 199 PHE A N 1
ATOM 1506 C CA . PHE A 1 199 ? 11.710 -34.856 -33.424 1.00 54.91 199 PHE A CA 1
ATOM 1507 C C . PHE A 1 199 ? 12.100 -35.939 -34.436 1.00 54.91 199 PHE A C 1
ATOM 1509 O O . PHE A 1 199 ? 13.056 -36.677 -34.200 1.00 54.91 199 PHE A O 1
ATOM 1516 N N . SER A 1 200 ? 11.449 -35.991 -35.603 1.00 57.09 200 SER A N 1
ATOM 1517 C CA . SER A 1 200 ? 11.805 -36.944 -36.665 1.00 57.09 200 SER A CA 1
ATOM 1518 C C . SER A 1 200 ? 13.161 -36.627 -37.312 1.00 57.09 200 SER A C 1
ATOM 1520 O O . SER A 1 200 ? 13.941 -37.538 -37.591 1.00 57.09 200 SER A O 1
ATOM 1522 N N . ALA A 1 201 ? 13.480 -35.339 -37.494 1.00 53.78 201 ALA A N 1
ATOM 1523 C CA . ALA A 1 201 ? 14.757 -34.890 -38.048 1.00 53.78 201 ALA A CA 1
ATOM 1524 C C . ALA A 1 201 ? 15.906 -35.089 -37.047 1.00 53.78 201 ALA A C 1
ATOM 1526 O O . ALA A 1 201 ? 16.959 -35.612 -37.410 1.00 53.78 201 ALA A O 1
ATOM 1527 N N . ILE A 1 202 ? 15.665 -34.767 -35.772 1.00 56.03 202 ILE A N 1
ATOM 1528 C CA . ILE A 1 202 ? 16.621 -34.994 -34.680 1.00 56.03 202 ILE A CA 1
ATOM 1529 C C . ILE A 1 202 ? 16.897 -36.496 -34.496 1.00 56.03 202 ILE A C 1
ATOM 1531 O O . ILE A 1 202 ? 18.046 -36.894 -34.312 1.00 56.03 202 ILE A O 1
ATOM 1535 N N . GLY A 1 203 ? 15.876 -37.353 -34.615 1.00 64.19 203 GLY A N 1
ATOM 1536 C CA . GLY A 1 203 ? 16.041 -38.808 -34.552 1.00 64.19 203 GLY A CA 1
ATOM 1537 C C . GLY A 1 203 ? 16.882 -39.382 -35.698 1.00 64.19 203 GLY A C 1
ATOM 1538 O O . GLY A 1 203 ? 17.674 -40.305 -35.486 1.00 64.19 203 GLY A O 1
ATOM 1539 N N . TRP A 1 204 ? 16.764 -38.825 -36.906 1.00 56.41 204 TRP A N 1
ATOM 1540 C CA . TRP A 1 204 ? 17.564 -39.243 -38.063 1.00 56.41 204 TRP A CA 1
ATOM 1541 C C . TRP A 1 204 ? 19.031 -38.816 -37.940 1.00 56.41 204 TRP A C 1
ATOM 1543 O O . TRP A 1 204 ? 19.927 -39.614 -38.213 1.00 56.41 204 TRP A O 1
ATOM 1553 N N . GLU A 1 205 ? 19.291 -37.595 -37.466 1.00 55.41 205 GLU A N 1
ATOM 1554 C CA . GLU A 1 205 ? 20.663 -37.115 -37.261 1.00 55.41 205 GLU A CA 1
ATOM 1555 C C . GLU A 1 205 ? 21.362 -37.822 -36.093 1.00 55.41 205 GLU A C 1
ATOM 1557 O O . GLU A 1 205 ? 22.512 -38.237 -36.241 1.00 55.41 205 GLU A O 1
ATOM 1562 N N . LEU A 1 206 ? 20.668 -38.066 -34.974 1.00 54.28 206 LEU A N 1
ATOM 1563 C CA . LEU A 1 206 ? 21.235 -38.802 -33.838 1.00 54.28 206 LEU A CA 1
ATOM 1564 C C . LEU A 1 206 ? 21.519 -40.270 -34.178 1.00 54.28 206 LEU A C 1
ATOM 1566 O O . LEU A 1 206 ? 22.574 -40.786 -33.822 1.00 54.28 206 LEU A O 1
ATOM 1570 N N . SER A 1 207 ? 20.618 -40.955 -34.889 1.00 59.28 207 SER A N 1
ATOM 1571 C CA . SER A 1 207 ? 20.829 -42.366 -35.253 1.00 59.28 207 SER A CA 1
ATOM 1572 C C . SER A 1 207 ? 21.853 -42.558 -36.379 1.00 59.28 207 SER A C 1
ATOM 1574 O O . SER A 1 207 ? 22.540 -43.583 -36.412 1.00 59.28 207 SER A O 1
ATOM 1576 N N . GLY A 1 208 ? 22.009 -41.569 -37.266 1.00 55.16 208 GLY A N 1
ATOM 1577 C CA . GLY A 1 208 ? 23.055 -41.545 -38.290 1.00 55.16 208 GLY A CA 1
ATOM 1578 C C . GLY A 1 208 ? 24.461 -41.331 -37.720 1.00 55.16 208 GLY A C 1
ATOM 1579 O O . GLY A 1 208 ? 25.411 -41.925 -38.225 1.00 55.16 208 GLY A O 1
ATOM 1580 N N . PHE A 1 209 ? 24.595 -40.558 -36.635 1.00 52.28 209 PHE A N 1
ATOM 1581 C CA . PHE A 1 209 ? 25.891 -40.216 -36.028 1.00 52.28 209 PHE A CA 1
ATOM 1582 C C . PHE A 1 209 ? 26.606 -41.407 -35.359 1.00 52.28 209 PHE A C 1
ATOM 1584 O O . PHE A 1 209 ? 27.833 -41.428 -35.291 1.00 52.28 209 PHE A O 1
ATOM 1591 N N . PHE A 1 210 ? 25.867 -42.419 -34.884 1.00 51.22 210 PHE A N 1
ATOM 1592 C CA . PHE A 1 210 ? 26.437 -43.563 -34.148 1.00 51.22 210 PHE A CA 1
ATOM 1593 C C . PHE A 1 210 ? 26.701 -44.817 -34.994 1.00 51.22 210 PHE A C 1
ATOM 1595 O O . PHE A 1 210 ? 27.290 -45.781 -34.502 1.00 51.22 210 PHE A O 1
ATOM 1602 N N . ARG A 1 211 ? 26.320 -44.836 -36.276 1.00 48.75 211 ARG A N 1
ATOM 1603 C CA . ARG A 1 211 ? 26.735 -45.907 -37.194 1.00 48.75 211 ARG A CA 1
ATOM 1604 C C . ARG A 1 211 ? 28.061 -45.504 -37.825 1.00 48.75 211 ARG A C 1
ATOM 1606 O O . ARG A 1 211 ? 28.063 -44.763 -38.796 1.00 48.75 211 ARG A O 1
ATOM 1613 N N . GLY A 1 212 ? 29.165 -45.980 -37.243 1.00 44.88 212 GLY A N 1
ATOM 1614 C CA . GLY A 1 212 ? 30.559 -45.595 -37.517 1.00 44.88 212 GLY A CA 1
ATOM 1615 C C . GLY A 1 212 ? 31.093 -45.841 -38.935 1.00 44.88 212 GLY A C 1
ATOM 1616 O O . GLY A 1 212 ? 32.120 -46.490 -39.110 1.00 44.88 212 GLY A O 1
ATOM 1617 N N . GLY A 1 213 ? 30.431 -45.293 -39.949 1.00 48.56 213 GLY A N 1
ATOM 1618 C CA . GLY A 1 213 ? 31.020 -45.019 -41.248 1.00 48.56 213 GLY A CA 1
ATOM 1619 C C . GLY A 1 213 ? 31.650 -43.630 -41.220 1.00 48.56 213 GLY A C 1
ATOM 1620 O O . GLY A 1 213 ? 31.016 -42.670 -40.790 1.00 48.56 213 GLY A O 1
ATOM 1621 N N . GLN A 1 214 ? 32.896 -43.516 -41.678 1.00 52.09 214 GLN A N 1
ATOM 1622 C CA . GLN A 1 214 ? 33.554 -42.235 -41.930 1.00 52.09 214 GLN A CA 1
ATOM 1623 C C . GLN A 1 214 ? 32.810 -41.494 -43.049 1.00 52.09 214 GLN A C 1
ATOM 1625 O O . GLN A 1 214 ? 33.167 -41.583 -44.221 1.00 52.09 214 GLN A O 1
ATOM 1630 N N . VAL A 1 215 ? 31.743 -40.784 -42.698 1.00 54.59 215 VAL A N 1
ATOM 1631 C CA . VAL A 1 215 ? 31.127 -39.817 -43.599 1.00 54.59 215 VAL A CA 1
ATOM 1632 C C . VAL A 1 215 ? 31.949 -38.534 -43.478 1.00 54.59 215 VAL A C 1
ATOM 1634 O O . VAL A 1 215 ? 32.112 -38.039 -42.361 1.00 54.59 215 VAL A O 1
ATOM 1637 N N . PRO A 1 216 ? 32.505 -37.984 -44.573 1.00 55.84 216 PRO A N 1
ATOM 1638 C CA . PRO A 1 216 ? 33.135 -36.674 -44.536 1.00 55.84 216 PRO A CA 1
ATOM 1639 C C . PRO A 1 216 ? 32.059 -35.641 -44.195 1.00 55.84 216 PRO A C 1
ATOM 1641 O O . PRO A 1 216 ? 31.252 -35.248 -45.037 1.00 55.84 216 PRO A O 1
ATOM 1644 N N . ILE A 1 217 ? 32.007 -35.241 -42.927 1.00 56.44 217 ILE A N 1
ATOM 1645 C CA . ILE A 1 217 ? 31.097 -34.202 -42.460 1.00 56.44 217 ILE A CA 1
ATOM 1646 C C . ILE A 1 217 ? 31.600 -32.888 -43.050 1.00 56.44 217 ILE A C 1
ATOM 1648 O O . ILE A 1 217 ? 32.733 -32.473 -42.801 1.00 56.44 217 ILE A O 1
ATOM 1652 N N . ALA A 1 218 ? 30.762 -32.236 -43.856 1.00 68.44 218 ALA A N 1
ATOM 1653 C CA . ALA A 1 218 ? 31.080 -30.919 -44.379 1.00 68.44 218 ALA A CA 1
ATOM 1654 C C . ALA A 1 218 ? 31.352 -29.964 -43.198 1.00 68.44 218 ALA A C 1
ATOM 1656 O O . ALA A 1 218 ? 30.574 -29.956 -42.241 1.00 68.44 218 ALA A O 1
ATOM 1657 N N . PRO A 1 219 ? 32.403 -29.127 -43.246 1.00 71.50 219 PRO A N 1
ATOM 1658 C CA . PRO A 1 219 ? 32.781 -28.249 -42.132 1.00 71.50 219 PRO A CA 1
ATOM 1659 C C . PRO A 1 219 ? 31.638 -27.329 -41.672 1.00 71.50 219 PRO A C 1
ATOM 1661 O O . PRO A 1 219 ? 31.560 -26.977 -40.497 1.00 71.50 219 PRO A O 1
ATOM 1664 N N . MET A 1 220 ? 30.690 -27.014 -42.563 1.00 67.38 220 MET A N 1
ATOM 1665 C CA . MET A 1 220 ? 29.471 -26.291 -42.197 1.00 67.38 220 MET A CA 1
ATOM 1666 C C . MET A 1 220 ? 28.561 -27.072 -41.240 1.00 67.38 220 MET A C 1
ATOM 1668 O O . MET A 1 220 ? 28.069 -26.489 -40.279 1.00 67.38 220 MET A O 1
ATOM 1672 N N . ALA A 1 221 ? 28.366 -28.377 -41.433 1.00 69.62 221 ALA A N 1
ATOM 1673 C CA . ALA A 1 221 ? 27.532 -29.186 -40.540 1.00 69.62 221 ALA A CA 1
ATOM 1674 C C . ALA A 1 221 ? 28.140 -29.280 -39.131 1.00 69.62 221 ALA A C 1
ATOM 1676 O O . ALA A 1 221 ? 27.423 -29.177 -38.140 1.00 69.62 221 ALA A O 1
ATOM 1677 N N . LEU A 1 222 ? 29.472 -29.358 -39.043 1.00 73.56 222 LEU A N 1
ATOM 1678 C CA . LEU A 1 222 ? 30.197 -29.269 -37.774 1.00 73.56 222 LEU A CA 1
ATOM 1679 C C . LEU A 1 222 ? 29.967 -27.918 -37.082 1.00 73.56 222 LEU A C 1
ATOM 1681 O O . LEU A 1 222 ? 29.712 -27.892 -35.884 1.00 73.56 222 LEU A O 1
ATOM 1685 N N . SER A 1 223 ? 29.983 -26.811 -37.835 1.00 74.75 223 SER A N 1
ATOM 1686 C CA . SER A 1 223 ? 29.730 -25.473 -37.281 1.00 74.75 223 SER A CA 1
ATOM 1687 C C . SER A 1 223 ? 28.292 -25.270 -36.784 1.00 74.75 223 SER A C 1
ATOM 1689 O O . SER A 1 223 ? 28.076 -24.616 -35.766 1.00 74.75 223 SER A O 1
ATOM 1691 N N . TYR A 1 224 ? 27.298 -25.861 -37.456 1.00 74.69 224 TYR A N 1
ATOM 1692 C CA . TYR A 1 224 ? 25.911 -25.807 -36.991 1.00 74.69 224 TYR A CA 1
ATOM 1693 C C . TYR A 1 224 ? 25.693 -26.705 -35.774 1.00 74.69 224 TYR A C 1
ATOM 1695 O O . TYR A 1 224 ? 25.033 -26.284 -34.827 1.00 74.69 224 TYR A O 1
ATOM 1703 N N . GLY A 1 225 ? 26.294 -27.899 -35.757 1.00 79.12 225 GLY A N 1
ATOM 1704 C CA . GLY A 1 225 ? 26.244 -28.797 -34.605 1.00 79.12 225 GLY A CA 1
ATOM 1705 C C . GLY A 1 225 ? 26.857 -28.170 -33.352 1.00 79.12 225 GLY A C 1
ATOM 1706 O O . GLY A 1 225 ? 26.255 -28.224 -32.280 1.00 79.12 225 GLY A O 1
ATOM 1707 N N . THR A 1 226 ? 28.007 -27.499 -33.481 1.00 76.81 226 THR A N 1
ATOM 1708 C CA . THR A 1 226 ? 28.624 -26.785 -32.353 1.00 76.81 226 THR A CA 1
ATOM 1709 C C . THR A 1 226 ? 27.800 -25.580 -31.911 1.00 76.81 226 THR A C 1
ATOM 1711 O O . THR A 1 226 ? 27.653 -25.373 -30.709 1.00 76.81 226 THR A O 1
ATOM 1714 N N . LEU A 1 227 ? 27.201 -24.821 -32.835 1.00 82.44 227 LEU A N 1
ATOM 1715 C CA . LEU A 1 227 ? 26.308 -23.711 -32.488 1.00 82.44 227 LEU A CA 1
ATOM 1716 C C . LEU A 1 227 ? 25.068 -24.195 -31.719 1.00 82.44 227 LEU A C 1
ATOM 1718 O O . LEU A 1 227 ? 24.719 -23.615 -30.694 1.00 82.44 227 LEU A O 1
ATOM 1722 N N . ILE A 1 228 ? 24.420 -25.269 -32.177 1.00 83.31 228 ILE A N 1
ATOM 1723 C CA . ILE A 1 228 ? 23.252 -25.854 -31.502 1.00 83.31 228 ILE A CA 1
ATOM 1724 C C . ILE A 1 228 ? 23.639 -26.346 -30.105 1.00 83.31 228 ILE A C 1
ATOM 1726 O O . ILE A 1 228 ? 22.933 -26.056 -29.141 1.00 83.31 228 ILE A O 1
ATOM 1730 N N . LEU A 1 229 ? 24.783 -27.025 -29.974 1.00 85.25 229 LEU A N 1
ATOM 1731 C CA . LEU A 1 229 ? 25.293 -27.468 -28.678 1.00 85.25 229 LEU A CA 1
ATOM 1732 C C . LEU A 1 229 ? 25.536 -26.280 -27.734 1.00 85.25 229 LEU A C 1
ATOM 1734 O O . LEU A 1 229 ? 25.114 -26.327 -26.582 1.00 85.25 229 LEU A O 1
ATOM 1738 N N . LEU A 1 230 ? 26.159 -25.202 -28.219 1.00 87.62 230 LEU A N 1
ATOM 1739 C CA . LEU A 1 230 ? 26.390 -23.989 -27.430 1.00 87.62 230 LEU A CA 1
ATOM 1740 C C . LEU A 1 230 ? 25.079 -23.335 -26.983 1.00 87.62 230 LEU A C 1
ATOM 1742 O O . LEU A 1 230 ? 24.982 -22.904 -25.837 1.00 87.62 230 LEU A O 1
ATOM 1746 N N . LEU A 1 231 ? 24.061 -23.300 -27.847 1.00 87.44 231 LEU A N 1
ATOM 1747 C CA . LEU A 1 231 ? 22.742 -22.769 -27.500 1.00 87.44 231 LEU A CA 1
ATOM 1748 C C . LEU A 1 231 ? 22.036 -23.629 -26.445 1.00 87.44 231 LEU A C 1
ATOM 1750 O O . LEU A 1 231 ? 21.450 -23.079 -25.514 1.00 87.44 231 LEU A O 1
ATOM 1754 N N . ILE A 1 232 ? 22.127 -24.958 -26.546 1.00 89.69 232 ILE A N 1
ATOM 1755 C CA . ILE A 1 232 ? 21.574 -25.879 -25.541 1.00 89.69 232 ILE A CA 1
ATOM 1756 C C . ILE A 1 232 ? 22.294 -25.698 -24.206 1.00 89.69 232 ILE A C 1
ATOM 1758 O O . ILE A 1 232 ? 21.636 -25.571 -23.178 1.00 89.69 232 ILE A O 1
ATOM 1762 N N . VAL A 1 233 ? 23.629 -25.636 -24.206 1.00 91.19 233 VAL A N 1
ATOM 1763 C CA . VAL A 1 233 ? 24.409 -25.416 -22.981 1.00 91.19 233 VAL A CA 1
ATOM 1764 C C . VAL A 1 233 ? 24.069 -24.061 -22.367 1.00 91.19 233 VAL A C 1
ATOM 1766 O O . VAL A 1 233 ? 23.805 -24.004 -21.171 1.00 91.19 233 VAL A O 1
ATOM 1769 N N . ALA A 1 234 ? 23.996 -22.986 -23.155 1.00 87.50 234 ALA A N 1
ATOM 1770 C CA . ALA A 1 234 ? 23.612 -21.663 -22.663 1.00 87.50 234 ALA A CA 1
ATOM 1771 C C . ALA A 1 234 ? 22.193 -21.663 -22.069 1.00 87.50 234 ALA A C 1
ATOM 1773 O O . ALA A 1 234 ? 22.000 -21.169 -20.962 1.00 87.50 234 ALA A O 1
ATOM 1774 N N . SER A 1 235 ? 21.227 -22.282 -22.757 1.00 87.06 235 SER A N 1
ATOM 1775 C CA . SER A 1 235 ? 19.845 -22.437 -22.285 1.00 87.06 235 SER A CA 1
ATOM 1776 C C . SER A 1 235 ? 19.749 -23.264 -21.004 1.00 87.06 235 SER A C 1
ATOM 1778 O O . SER A 1 235 ? 18.951 -22.950 -20.125 1.00 87.06 235 SER A O 1
ATOM 1780 N N . LEU A 1 236 ? 20.523 -24.343 -20.893 1.00 89.44 236 LEU A N 1
ATOM 1781 C CA . LEU A 1 236 ? 20.537 -25.183 -19.701 1.00 89.44 236 LEU A CA 1
ATOM 1782 C C . LEU A 1 236 ? 21.226 -24.458 -18.540 1.00 89.44 236 LEU A C 1
ATOM 1784 O O . LEU A 1 236 ? 20.782 -24.572 -17.405 1.00 89.44 236 LEU A O 1
ATOM 1788 N N . SER A 1 237 ? 22.265 -23.670 -18.824 1.00 85.88 237 SER A N 1
ATOM 1789 C CA . SER A 1 237 ? 22.976 -22.858 -17.831 1.00 85.88 237 SER A CA 1
ATOM 1790 C C . SER A 1 237 ? 22.086 -21.758 -17.266 1.00 85.88 237 SER A C 1
ATOM 1792 O O . SER A 1 237 ? 22.080 -21.549 -16.058 1.00 85.88 237 SER A O 1
ATOM 1794 N N . THR A 1 238 ? 21.308 -21.072 -18.111 1.00 78.12 238 THR A N 1
ATOM 1795 C CA . THR A 1 238 ? 20.342 -20.071 -17.644 1.00 78.12 238 THR A CA 1
ATOM 1796 C C . THR A 1 238 ? 19.214 -20.729 -16.864 1.00 78.12 238 THR A C 1
ATOM 1798 O O . THR A 1 238 ? 18.909 -20.268 -15.771 1.00 78.12 238 THR A O 1
ATOM 1801 N N . TYR A 1 239 ? 18.651 -21.837 -17.358 1.00 82.06 239 TYR A N 1
ATOM 1802 C CA . TYR A 1 239 ? 17.620 -22.595 -16.645 1.00 82.06 239 TYR A CA 1
ATOM 1803 C C . TYR A 1 239 ? 18.100 -23.066 -15.265 1.00 82.06 239 TYR A C 1
ATOM 1805 O O . TYR A 1 239 ? 17.441 -22.799 -14.264 1.00 82.06 239 TYR A O 1
ATOM 1813 N N . LEU A 1 240 ? 19.274 -23.701 -15.190 1.00 81.25 240 LEU A N 1
ATOM 1814 C CA . LEU A 1 240 ? 19.882 -24.115 -13.924 1.00 81.25 240 LEU A CA 1
ATOM 1815 C C . LEU A 1 240 ? 20.250 -22.912 -13.055 1.00 81.25 240 LEU A C 1
ATOM 1817 O O . LEU A 1 240 ? 20.096 -22.994 -11.846 1.00 81.25 240 LEU A O 1
ATOM 1821 N N . GLY A 1 241 ? 20.680 -21.791 -13.637 1.00 74.62 241 GLY A N 1
ATOM 1822 C CA . GLY A 1 241 ? 20.934 -20.545 -12.917 1.00 74.62 241 GLY A CA 1
ATOM 1823 C C . GLY A 1 241 ? 19.678 -20.000 -12.240 1.00 74.62 241 GLY A C 1
ATOM 1824 O O . GLY A 1 241 ? 19.723 -19.700 -11.051 1.00 74.62 241 GLY A O 1
ATOM 1825 N N . PHE A 1 242 ? 18.548 -19.947 -12.953 1.00 66.25 242 PHE A N 1
ATOM 1826 C CA . PHE A 1 242 ? 17.248 -19.565 -12.392 1.00 66.25 242 PHE A CA 1
ATOM 1827 C C . PHE A 1 242 ? 16.796 -20.540 -11.304 1.00 66.25 242 PHE A C 1
ATOM 1829 O O . PHE A 1 242 ? 16.469 -20.105 -10.204 1.00 66.25 242 PHE A O 1
ATOM 1836 N N . TYR A 1 243 ? 16.852 -21.847 -11.572 1.00 67.88 243 TYR A N 1
ATOM 1837 C CA . TYR A 1 243 ? 16.406 -22.874 -10.626 1.00 67.88 243 TYR A CA 1
ATOM 1838 C C . TYR A 1 243 ? 17.287 -22.940 -9.372 1.00 67.88 243 TYR A C 1
ATOM 1840 O O . TYR A 1 243 ? 16.797 -23.141 -8.265 1.00 67.88 243 TYR A O 1
ATOM 1848 N N . TRP A 1 244 ? 18.597 -22.740 -9.522 1.00 61.75 244 TRP A N 1
ATOM 1849 C CA . TRP A 1 244 ? 19.542 -22.685 -8.408 1.00 61.75 244 TRP A CA 1
ATOM 1850 C C . TRP A 1 244 ? 19.379 -21.402 -7.589 1.00 61.75 244 TRP A C 1
ATOM 1852 O O . TRP A 1 244 ? 19.529 -21.436 -6.366 1.00 61.75 244 TRP A O 1
ATOM 1862 N N . ASN A 1 245 ? 19.035 -20.279 -8.231 1.00 49.62 245 ASN A N 1
ATOM 1863 C CA . ASN A 1 245 ? 18.650 -19.062 -7.519 1.00 49.62 245 ASN A CA 1
ATOM 1864 C C . ASN A 1 245 ? 17.353 -19.288 -6.735 1.00 49.62 245 ASN A C 1
ATOM 1866 O O . ASN A 1 245 ? 17.336 -19.063 -5.529 1.00 49.62 245 ASN A O 1
ATOM 1870 N N . GLU A 1 246 ? 16.302 -19.814 -7.370 1.00 47.44 246 GLU A N 1
ATOM 1871 C CA . GLU A 1 246 ? 15.044 -20.151 -6.689 1.00 47.44 246 GLU A CA 1
ATOM 1872 C C . GLU A 1 246 ? 15.273 -21.114 -5.512 1.00 47.44 246 GLU A C 1
ATOM 1874 O O . GLU A 1 246 ? 14.782 -20.870 -4.412 1.00 47.44 246 GLU A O 1
ATOM 1879 N N . ALA A 1 247 ? 16.096 -22.153 -5.680 1.00 50.53 247 ALA A N 1
ATOM 1880 C CA . ALA A 1 247 ? 16.420 -23.094 -4.608 1.00 50.53 247 ALA A CA 1
ATOM 1881 C C . ALA A 1 247 ? 17.201 -22.450 -3.443 1.00 50.53 247 ALA A C 1
ATOM 1883 O O . ALA A 1 247 ? 16.996 -22.834 -2.291 1.00 50.53 247 ALA A O 1
ATOM 1884 N N . ARG A 1 248 ? 18.055 -21.445 -3.701 1.00 50.03 248 ARG A N 1
ATOM 1885 C CA . ARG A 1 248 ? 18.709 -20.655 -2.637 1.00 50.03 248 ARG A CA 1
ATOM 1886 C C . ARG A 1 248 ? 17.725 -19.757 -1.887 1.00 50.03 248 ARG A C 1
ATOM 1888 O O . ARG A 1 248 ? 17.869 -19.603 -0.675 1.00 50.03 248 ARG A O 1
ATOM 1895 N N . TYR A 1 249 ? 16.731 -19.194 -2.572 1.00 42.34 249 TYR A N 1
ATOM 1896 C CA . TYR A 1 249 ? 15.746 -18.289 -1.967 1.00 42.34 249 TYR A CA 1
ATOM 1897 C C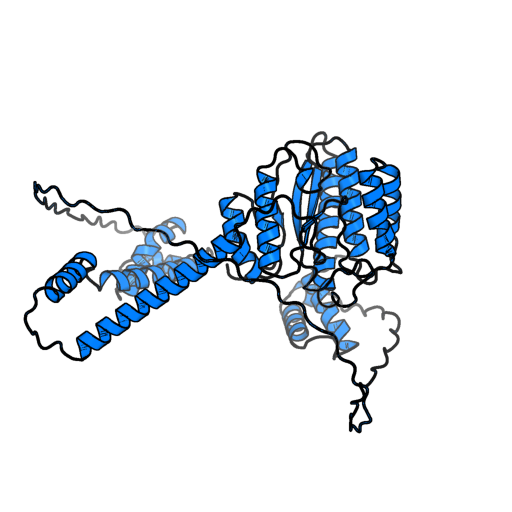 . TYR A 1 249 ? 14.539 -19.007 -1.331 1.00 42.34 249 TYR A C 1
ATOM 1899 O O . TYR A 1 249 ? 13.795 -18.386 -0.576 1.00 42.34 249 TYR A O 1
ATOM 1907 N N . HIS A 1 250 ? 14.369 -20.316 -1.553 1.00 38.28 250 HIS A N 1
ATOM 1908 C CA . HIS A 1 250 ? 13.318 -21.145 -0.941 1.00 38.28 250 HIS A CA 1
ATOM 1909 C C . HIS A 1 250 ? 13.738 -21.894 0.329 1.00 38.28 250 HIS A C 1
ATOM 1911 O O . HIS A 1 250 ? 13.099 -22.869 0.729 1.00 38.28 250 HIS A O 1
ATOM 1917 N N . THR A 1 251 ? 14.753 -21.416 1.044 1.00 38.62 251 THR A N 1
ATOM 1918 C CA . THR A 1 251 ? 14.831 -21.762 2.464 1.00 38.62 251 THR A CA 1
ATOM 1919 C C . THR A 1 251 ? 13.725 -20.993 3.178 1.00 38.62 251 THR A C 1
ATOM 1921 O O . THR A 1 251 ? 13.871 -19.810 3.476 1.00 38.62 251 THR A O 1
ATOM 1924 N N . VAL A 1 252 ? 12.593 -21.665 3.420 1.00 39.09 252 VAL A N 1
ATOM 1925 C CA . VAL A 1 252 ? 11.546 -21.222 4.349 1.00 39.09 252 VAL A CA 1
ATOM 1926 C C . VAL A 1 252 ? 12.215 -21.028 5.706 1.00 39.09 252 VAL A C 1
ATOM 1928 O O . VAL A 1 252 ? 12.338 -21.956 6.501 1.00 39.09 252 VAL A O 1
ATOM 1931 N N . HIS A 1 253 ? 12.737 -19.828 5.934 1.00 33.94 253 HIS A N 1
ATOM 1932 C CA . HIS A 1 253 ? 13.285 -19.454 7.217 1.00 33.94 253 HIS A CA 1
ATOM 1933 C C . HIS A 1 253 ? 12.092 -19.264 8.158 1.00 33.94 253 HIS A C 1
ATOM 1935 O O . HIS A 1 253 ? 11.206 -18.454 7.858 1.00 33.94 253 HIS A O 1
ATOM 1941 N N . PRO A 1 254 ? 12.026 -20.000 9.278 1.00 37.56 254 PRO A N 1
ATOM 1942 C CA . PRO A 1 254 ? 11.016 -19.757 10.291 1.00 37.56 254 PRO A CA 1
ATOM 1943 C C . PRO A 1 254 ? 11.210 -18.330 10.817 1.00 37.56 254 PRO A C 1
ATOM 1945 O O . PRO A 1 254 ? 12.264 -18.007 11.352 1.00 37.56 254 PRO A O 1
ATOM 1948 N N . HIS A 1 255 ? 10.202 -17.480 10.602 1.00 39.75 255 HIS A N 1
ATOM 1949 C CA . HIS A 1 255 ? 10.032 -16.149 11.191 1.00 39.75 255 HIS A CA 1
ATOM 1950 C C . HIS A 1 255 ? 11.328 -15.369 11.476 1.00 39.75 255 HIS A C 1
ATOM 1952 O O . HIS A 1 255 ? 11.716 -15.203 12.635 1.00 39.75 255 HIS A O 1
ATOM 1958 N N . LEU A 1 256 ? 11.965 -14.804 10.443 1.00 35.91 256 LEU A N 1
ATOM 1959 C CA . LEU A 1 256 ? 12.948 -13.752 10.693 1.00 35.91 256 LEU A CA 1
ATOM 1960 C C . LEU A 1 256 ? 12.244 -12.424 11.013 1.00 35.91 256 LEU A C 1
ATOM 1962 O O . LEU A 1 256 ? 11.610 -11.786 10.174 1.00 35.91 256 LEU A O 1
ATOM 1966 N N . ILE A 1 257 ? 12.375 -12.064 12.290 1.00 35.88 257 ILE A N 1
ATOM 1967 C CA . ILE A 1 257 ? 12.559 -10.719 12.861 1.00 35.88 257 ILE A CA 1
ATOM 1968 C C . ILE A 1 257 ? 13.074 -9.731 11.789 1.00 35.88 257 ILE A C 1
ATOM 1970 O O . ILE A 1 257 ? 13.927 -10.133 10.998 1.00 35.88 257 ILE A O 1
ATOM 1974 N N . PRO A 1 258 ? 12.596 -8.465 11.744 1.0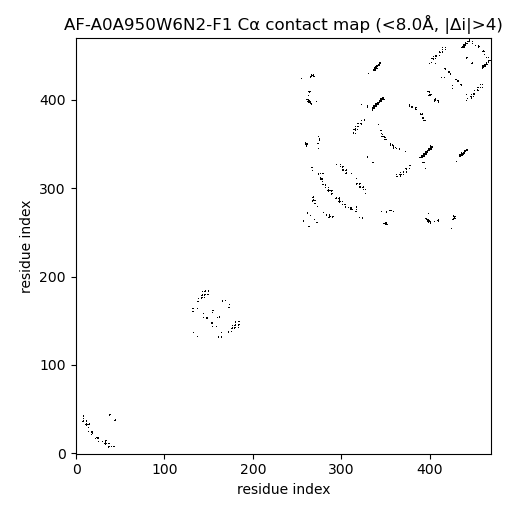0 42.50 258 PRO A N 1
ATOM 1975 C CA . PRO A 1 258 ? 13.052 -7.494 10.750 1.00 42.50 258 PRO A CA 1
ATOM 1976 C C . PRO A 1 258 ? 14.575 -7.482 10.692 1.00 42.50 258 PRO A C 1
ATOM 1978 O O . PRO A 1 258 ? 15.238 -7.381 11.729 1.00 42.50 258 PRO A O 1
ATOM 1981 N N . THR A 1 259 ? 15.122 -7.577 9.482 1.00 40.28 259 THR A N 1
ATOM 1982 C CA . THR A 1 259 ? 16.505 -7.175 9.294 1.00 40.28 259 THR A CA 1
ATOM 1983 C C . THR A 1 259 ? 16.621 -5.689 9.665 1.00 40.28 259 THR A C 1
ATOM 1985 O O . THR A 1 259 ? 15.632 -4.945 9.580 1.00 40.28 259 THR A O 1
ATOM 1988 N N . PRO A 1 260 ? 17.816 -5.225 10.057 1.00 43.00 260 PRO A N 1
ATOM 1989 C CA . PRO A 1 260 ? 18.137 -3.800 10.220 1.00 43.00 260 PRO A CA 1
ATOM 1990 C C . PRO A 1 260 ? 17.766 -2.909 9.011 1.00 43.00 260 PRO A C 1
ATOM 1992 O O . PRO A 1 260 ? 17.856 -1.687 9.085 1.00 43.00 260 PRO A O 1
ATOM 1995 N N . ASP A 1 261 ? 17.323 -3.508 7.902 1.00 47.91 261 ASP A N 1
ATOM 1996 C CA . ASP A 1 261 ? 17.020 -2.871 6.625 1.00 47.91 261 ASP A CA 1
ATOM 1997 C C . ASP A 1 261 ? 15.561 -2.399 6.512 1.00 47.91 261 ASP A C 1
ATOM 1999 O O . ASP A 1 261 ? 15.215 -1.703 5.566 1.00 47.91 261 ASP A O 1
ATOM 2003 N N . GLY A 1 262 ? 14.667 -2.720 7.452 1.00 67.69 262 GLY A N 1
ATOM 2004 C CA . GLY A 1 262 ? 13.312 -2.151 7.469 1.00 67.69 262 GLY A CA 1
ATOM 2005 C C . GLY A 1 262 ? 12.335 -2.681 6.407 1.00 67.69 262 GLY A C 1
ATOM 2006 O O . GLY A 1 262 ? 11.293 -2.056 6.221 1.00 67.69 262 GLY A O 1
ATOM 2007 N N . VAL A 1 263 ? 12.621 -3.813 5.749 1.00 78.06 263 VAL A N 1
ATOM 2008 C CA . VAL A 1 263 ? 11.640 -4.556 4.930 1.00 78.06 263 VAL A CA 1
ATOM 2009 C C . VAL A 1 263 ? 10.630 -5.249 5.848 1.00 78.06 263 VAL A C 1
ATOM 2011 O O . VAL A 1 263 ? 11.012 -5.915 6.813 1.00 78.06 263 VAL A O 1
ATOM 2014 N N . GLY A 1 264 ? 9.334 -5.133 5.562 1.00 84.81 264 GLY A N 1
ATOM 2015 C CA . GLY A 1 264 ? 8.313 -5.894 6.288 1.00 84.81 264 GLY A CA 1
ATOM 2016 C C . GLY A 1 264 ? 6.899 -5.342 6.168 1.00 84.81 264 GLY A C 1
ATOM 2017 O O . GLY A 1 264 ? 6.636 -4.429 5.389 1.00 84.81 264 GLY A O 1
ATOM 2018 N N . LEU A 1 265 ? 5.996 -5.900 6.980 1.00 89.06 265 LEU A N 1
ATOM 2019 C CA . LEU A 1 265 ? 4.621 -5.425 7.154 1.00 89.06 265 LEU A CA 1
ATOM 2020 C C . LEU A 1 265 ? 4.451 -4.720 8.504 1.00 89.06 265 LEU A C 1
ATOM 2022 O O . LEU A 1 265 ? 5.076 -5.109 9.496 1.00 89.06 265 LEU A O 1
ATOM 2026 N N . SER A 1 266 ? 3.578 -3.715 8.548 1.00 88.81 266 SER A N 1
ATOM 2027 C CA . SER A 1 266 ? 3.263 -2.962 9.758 1.00 88.81 266 SER A CA 1
ATOM 2028 C C . SER A 1 266 ? 1.817 -2.472 9.794 1.00 88.81 266 SER A C 1
ATOM 2030 O O . SER A 1 266 ? 1.303 -1.927 8.823 1.00 88.81 266 SER A O 1
ATOM 2032 N N . ASP A 1 267 ? 1.186 -2.589 10.957 1.00 86.12 267 ASP A N 1
ATOM 2033 C CA . ASP A 1 267 ? -0.123 -2.015 11.279 1.00 86.12 267 ASP A CA 1
ATOM 2034 C C . ASP A 1 267 ? -0.096 -1.102 12.524 1.00 86.12 267 ASP A C 1
ATOM 2036 O O . ASP A 1 267 ? -1.142 -0.763 13.091 1.00 86.12 267 ASP A O 1
ATOM 2040 N N . GLY A 1 268 ? 1.109 -0.759 12.985 1.00 85.25 268 GLY A N 1
ATOM 2041 C CA . GLY A 1 268 ? 1.360 0.004 14.206 1.00 85.25 268 GLY A CA 1
ATOM 2042 C C . GLY A 1 268 ? 1.956 -0.808 15.360 1.00 85.25 268 GLY A C 1
ATOM 2043 O O . GLY A 1 268 ? 2.447 -0.206 16.313 1.00 85.25 268 GLY A O 1
ATOM 2044 N N . LEU A 1 269 ? 1.986 -2.150 15.306 1.00 84.94 269 LEU A N 1
ATOM 2045 C CA . LEU A 1 269 ? 2.822 -2.944 16.233 1.00 84.94 269 LEU A CA 1
ATOM 2046 C C . LEU A 1 269 ? 4.305 -2.883 15.907 1.00 84.94 269 LEU A C 1
ATOM 2048 O O . LEU A 1 269 ? 5.163 -3.019 16.788 1.00 84.94 269 LEU A O 1
ATOM 2052 N N . LYS A 1 270 ? 4.590 -2.766 14.620 1.00 82.81 270 LYS A N 1
ATOM 2053 C CA . LYS A 1 270 ? 5.894 -2.441 14.070 1.00 82.81 270 LYS A CA 1
ATOM 2054 C C . LYS A 1 270 ? 5.806 -0.993 13.593 1.00 82.81 270 LYS A C 1
ATOM 2056 O O . LYS A 1 270 ? 4.724 -0.424 13.502 1.00 82.81 270 LYS A O 1
ATOM 2061 N N . VAL A 1 271 ? 6.944 -0.347 13.413 1.00 82.31 271 VAL A N 1
ATOM 2062 C CA . VAL A 1 271 ? 6.998 1.052 12.985 1.00 82.31 271 VAL A CA 1
ATOM 2063 C C . VAL A 1 271 ? 8.117 1.146 11.978 1.00 82.31 271 VAL A C 1
ATOM 2065 O O . VAL A 1 271 ? 9.211 0.650 12.250 1.00 82.31 271 VAL A O 1
ATOM 2068 N N . PHE A 1 272 ? 7.852 1.782 10.845 1.00 80.19 272 PHE A N 1
ATOM 2069 C CA . PHE A 1 272 ? 8.898 2.097 9.896 1.00 80.19 272 PHE A CA 1
ATOM 2070 C C . PHE A 1 272 ? 9.517 3.437 10.288 1.00 80.19 272 PHE A C 1
ATOM 2072 O O . PHE A 1 272 ? 8.838 4.443 10.500 1.00 80.19 272 PHE A O 1
ATOM 2079 N N . ASP A 1 273 ? 10.834 3.446 10.454 1.00 69.38 273 ASP A N 1
ATOM 2080 C CA . ASP A 1 273 ? 11.604 4.661 10.715 1.00 69.38 273 ASP A CA 1
ATOM 2081 C C . ASP A 1 273 ? 12.129 5.207 9.387 1.00 69.38 273 ASP A C 1
ATOM 2083 O O . ASP A 1 273 ? 13.324 5.225 9.106 1.00 69.38 273 ASP A O 1
ATOM 2087 N N . ALA A 1 274 ? 11.197 5.496 8.479 1.00 62.72 274 ALA A N 1
ATOM 2088 C CA . ALA A 1 274 ? 11.574 5.804 7.115 1.00 62.72 274 ALA A CA 1
ATOM 2089 C C . ALA A 1 274 ? 12.141 7.224 6.986 1.00 62.72 274 ALA A C 1
ATOM 2091 O O . ALA A 1 274 ? 13.104 7.365 6.261 1.00 62.72 274 ALA A O 1
ATOM 2092 N N . CYS A 1 275 ? 11.624 8.247 7.685 1.00 64.62 275 CYS A N 1
ATOM 2093 C CA . CYS A 1 275 ? 11.867 9.674 7.365 1.00 64.62 275 CYS A CA 1
ATOM 2094 C C . CYS A 1 275 ? 12.735 10.486 8.354 1.00 64.62 275 CYS A C 1
ATOM 2096 O O . CYS A 1 275 ? 12.550 11.692 8.464 1.00 64.62 275 CYS A O 1
ATOM 2098 N N . ASN A 1 276 ? 13.597 9.851 9.153 1.00 63.88 276 ASN A N 1
ATOM 2099 C CA . ASN A 1 276 ? 14.516 10.470 10.145 1.00 63.88 276 ASN A CA 1
ATOM 2100 C C . ASN A 1 276 ? 14.021 11.740 10.938 1.00 63.88 276 ASN A C 1
ATOM 2102 O O . ASN A 1 276 ? 14.747 12.720 11.077 1.00 63.88 276 ASN A O 1
ATOM 2106 N N . ALA A 1 277 ? 12.776 11.770 11.437 1.00 66.31 277 ALA A N 1
ATOM 2107 C CA . ALA A 1 277 ? 12.175 12.791 12.292 1.00 66.31 277 ALA A CA 1
ATOM 2108 C C . ALA A 1 277 ? 12.307 12.459 13.795 1.00 66.31 277 ALA A C 1
ATOM 2110 O O . ALA A 1 277 ? 11.930 11.385 14.252 1.00 66.31 277 ALA A O 1
ATOM 2111 N N . ASN A 1 278 ? 12.701 13.428 14.626 1.00 70.88 278 ASN A N 1
ATOM 2112 C CA . ASN A 1 278 ? 12.807 13.239 16.088 1.00 70.88 278 ASN A CA 1
ATOM 2113 C C . ASN A 1 278 ? 11.511 12.726 16.762 1.00 70.88 278 ASN A C 1
ATOM 2115 O O . ASN A 1 278 ? 11.544 12.148 17.850 1.00 70.88 278 ASN A O 1
ATOM 2119 N N . SER A 1 279 ? 10.358 12.921 16.120 1.00 73.75 279 SER A N 1
ATOM 2120 C CA . SER A 1 279 ? 9.046 12.450 16.564 1.00 73.75 279 SER A CA 1
ATOM 2121 C C . SER A 1 279 ? 8.823 10.937 16.443 1.00 73.75 279 SER A C 1
ATOM 2123 O O . SER A 1 279 ? 7.798 10.455 16.929 1.00 73.75 279 SER A O 1
ATOM 2125 N N . TYR A 1 280 ? 9.761 10.153 15.892 1.00 77.62 280 TYR A N 1
ATOM 2126 C CA . TYR A 1 280 ? 9.631 8.686 15.835 1.00 77.62 280 TYR A CA 1
ATOM 2127 C C . TYR A 1 280 ? 9.485 8.013 17.171 1.00 77.62 280 TYR A C 1
ATOM 2129 O O . TYR A 1 280 ? 8.830 6.970 17.272 1.00 77.62 280 TYR A O 1
ATOM 2137 N N . ARG A 1 281 ? 10.084 8.608 18.200 1.00 85.44 281 ARG A N 1
ATOM 2138 C CA . ARG A 1 281 ? 9.971 8.106 19.558 1.00 85.44 281 ARG A CA 1
ATOM 2139 C C . ARG A 1 281 ? 8.506 7.889 19.938 1.00 85.44 281 ARG A C 1
ATOM 2141 O O . ARG A 1 281 ? 8.190 6.855 20.515 1.00 85.44 281 ARG A O 1
ATOM 2148 N N . TYR A 1 282 ? 7.606 8.785 19.529 1.00 91.50 282 TYR A N 1
ATOM 2149 C CA . TYR A 1 282 ? 6.178 8.641 19.793 1.00 91.50 282 TYR A CA 1
ATOM 2150 C C . TYR A 1 282 ? 5.565 7.416 19.108 1.00 91.50 282 TYR A C 1
ATOM 2152 O O . TYR A 1 282 ? 4.821 6.686 19.755 1.00 91.50 282 TYR A O 1
ATOM 2160 N N . LYS A 1 283 ? 5.913 7.119 17.847 1.00 90.25 283 LYS A N 1
ATOM 2161 C CA . LYS A 1 283 ? 5.436 5.898 17.173 1.00 90.25 283 LYS A CA 1
ATOM 2162 C C . LYS A 1 283 ? 5.988 4.634 17.839 1.00 90.25 283 LYS A C 1
ATOM 2164 O O . LYS A 1 283 ? 5.233 3.696 18.078 1.00 90.25 283 LYS A O 1
ATOM 2169 N N . ARG A 1 284 ? 7.285 4.602 18.182 1.00 89.62 284 ARG A N 1
ATOM 2170 C CA . ARG A 1 284 ? 7.908 3.450 18.869 1.00 89.62 284 ARG A CA 1
ATOM 2171 C C . ARG A 1 284 ? 7.260 3.199 20.237 1.00 89.62 284 ARG A C 1
ATOM 2173 O O . ARG A 1 284 ? 6.917 2.062 20.559 1.00 89.62 284 ARG A O 1
ATOM 2180 N N . GLU A 1 285 ? 7.039 4.255 21.017 1.00 91.75 285 GLU A N 1
ATOM 2181 C CA . GLU A 1 285 ? 6.334 4.166 22.298 1.00 91.75 285 GLU A CA 1
ATOM 2182 C C . GLU A 1 285 ? 4.858 3.778 22.114 1.00 91.75 285 GLU A C 1
ATOM 2184 O O . GLU A 1 285 ? 4.322 3.030 22.932 1.00 91.75 285 GLU A O 1
ATOM 2189 N N . ALA A 1 286 ? 4.198 4.232 21.042 1.00 93.38 286 ALA A N 1
ATOM 2190 C CA . ALA A 1 286 ? 2.829 3.833 20.724 1.00 93.38 286 ALA A CA 1
ATOM 2191 C C . ALA A 1 286 ? 2.751 2.337 20.409 1.00 93.38 286 ALA A C 1
ATOM 2193 O O . ALA A 1 286 ? 1.901 1.641 20.959 1.00 93.38 286 ALA A O 1
ATOM 2194 N N . ALA A 1 287 ? 3.680 1.821 19.605 1.00 91.00 287 ALA A N 1
ATOM 2195 C CA . ALA A 1 287 ? 3.797 0.395 19.325 1.00 91.00 287 ALA A CA 1
ATOM 2196 C C . ALA A 1 287 ? 4.030 -0.419 20.606 1.00 91.00 287 ALA A C 1
ATOM 2198 O O . ALA A 1 287 ? 3.411 -1.464 20.803 1.00 91.00 287 ALA A O 1
ATOM 2199 N N . GLN A 1 288 ? 4.869 0.074 21.524 1.00 91.75 288 GLN A N 1
ATOM 2200 C CA . GLN A 1 288 ? 5.052 -0.549 22.836 1.00 91.75 288 GLN A CA 1
ATOM 2201 C C . GLN A 1 288 ? 3.758 -0.528 23.662 1.00 91.75 288 GLN A C 1
ATOM 2203 O O . GLN A 1 288 ? 3.390 -1.547 24.242 1.00 91.75 288 GLN A O 1
ATOM 2208 N N . ALA A 1 289 ? 3.037 0.596 23.683 1.00 93.81 289 ALA A N 1
ATOM 2209 C CA . ALA A 1 289 ? 1.755 0.709 24.373 1.00 93.81 289 ALA A CA 1
ATOM 2210 C C . ALA A 1 289 ? 0.702 -0.252 23.794 1.00 93.81 289 ALA A C 1
ATOM 2212 O O . ALA A 1 289 ? -0.025 -0.884 24.560 1.00 93.81 289 ALA A O 1
ATOM 2213 N N . LEU A 1 290 ? 0.668 -0.429 22.470 1.00 91.06 290 LEU A N 1
ATOM 2214 C CA . LEU A 1 290 ? -0.184 -1.409 21.797 1.00 91.06 290 LEU A CA 1
ATOM 2215 C C . LEU A 1 290 ? 0.168 -2.849 22.197 1.00 91.06 290 LEU A C 1
ATOM 2217 O O . LEU A 1 290 ? -0.729 -3.614 22.542 1.00 91.06 290 LEU A O 1
ATOM 2221 N N . ARG A 1 291 ? 1.460 -3.207 22.243 1.00 89.56 291 ARG A N 1
ATOM 2222 C CA . ARG A 1 291 ? 1.917 -4.527 22.732 1.00 89.56 291 ARG A CA 1
ATOM 2223 C C . ARG A 1 291 ? 1.546 -4.770 24.195 1.00 89.56 291 ARG A C 1
ATOM 2225 O O . ARG A 1 291 ? 1.293 -5.902 24.584 1.00 89.56 291 ARG A O 1
ATOM 2232 N N . SER A 1 292 ? 1.500 -3.714 25.005 1.00 93.81 292 SER A N 1
ATOM 2233 C CA . SER A 1 292 ? 1.043 -3.764 26.399 1.00 93.81 292 SER A CA 1
ATOM 2234 C C . SER A 1 292 ? -0.481 -3.649 26.554 1.00 93.81 292 SER A C 1
ATOM 2236 O O . SER A 1 292 ? -0.951 -3.415 27.666 1.00 93.81 292 SER A O 1
ATOM 2238 N N . ASN A 1 293 ? -1.253 -3.786 25.468 1.00 92.31 293 ASN A N 1
ATOM 2239 C CA . ASN A 1 293 ? -2.714 -3.676 25.445 1.00 92.31 293 ASN A CA 1
ATOM 2240 C C . ASN A 1 293 ? -3.249 -2.370 26.074 1.00 92.31 293 ASN A C 1
ATOM 2242 O O . ASN A 1 293 ? -4.275 -2.357 26.752 1.00 92.31 293 ASN A O 1
ATOM 2246 N N . ASN A 1 294 ? -2.537 -1.256 25.869 1.00 96.19 294 ASN A N 1
ATOM 2247 C CA . ASN A 1 294 ? -2.923 0.076 26.332 1.00 96.19 294 ASN A CA 1
ATOM 2248 C C . ASN A 1 294 ? -3.229 0.994 25.134 1.00 96.19 294 ASN A C 1
ATOM 2250 O O . ASN A 1 294 ? -2.408 1.841 24.759 1.00 96.19 294 ASN A O 1
ATOM 2254 N N . PRO A 1 295 ? -4.406 0.829 24.507 1.00 94.88 295 PRO A N 1
ATOM 2255 C CA . PRO A 1 295 ? -4.726 1.539 23.281 1.00 94.88 295 PRO A CA 1
ATOM 2256 C C . PRO A 1 295 ? -4.951 3.040 23.510 1.00 94.88 295 PRO A C 1
ATOM 2258 O O . PRO A 1 295 ? -4.624 3.831 22.636 1.00 94.88 295 PRO A O 1
ATOM 2261 N N . SER A 1 296 ? -5.421 3.464 24.688 1.00 96.88 296 SER A N 1
ATOM 2262 C CA . SER A 1 296 ? -5.591 4.892 25.000 1.00 96.88 296 SER A CA 1
ATOM 2263 C C . SER A 1 296 ? -4.253 5.631 25.053 1.00 96.88 296 SER A C 1
ATOM 2265 O O . SER A 1 296 ? -4.130 6.747 24.552 1.00 96.88 296 SER A O 1
ATOM 2267 N N . ARG A 1 297 ? -3.215 4.999 25.623 1.00 97.75 297 ARG A N 1
ATOM 2268 C CA . ARG A 1 297 ? -1.856 5.555 25.597 1.00 97.75 297 ARG A CA 1
ATOM 2269 C C . ARG A 1 297 ? -1.294 5.574 24.177 1.00 97.75 297 ARG A C 1
ATOM 2271 O O . ARG A 1 297 ? -0.651 6.551 23.805 1.00 97.75 297 ARG A O 1
ATOM 2278 N N . ALA A 1 298 ? -1.531 4.515 23.402 1.00 96.31 298 ALA A N 1
ATOM 2279 C CA . ALA A 1 298 ? -1.110 4.464 22.007 1.00 96.31 298 ALA A CA 1
ATOM 2280 C C . ALA A 1 298 ? -1.747 5.586 21.172 1.00 96.31 298 ALA A C 1
ATOM 2282 O O . ALA A 1 298 ? -1.025 6.265 20.452 1.00 96.31 298 ALA A O 1
ATOM 2283 N N . ASP A 1 299 ? -3.051 5.839 21.320 1.00 97.06 299 ASP A N 1
ATOM 2284 C CA . ASP A 1 299 ? -3.755 6.923 20.618 1.00 97.06 299 ASP A CA 1
ATOM 2285 C C . ASP A 1 299 ? -3.172 8.307 20.951 1.00 97.06 299 ASP A C 1
ATOM 2287 O O . ASP A 1 299 ? -2.882 9.096 20.050 1.00 97.06 299 ASP A O 1
ATOM 2291 N N . GLY A 1 300 ? -2.897 8.585 22.232 1.00 97.81 300 GLY A N 1
ATOM 2292 C CA . GLY A 1 300 ? -2.260 9.841 22.651 1.00 97.81 300 GLY A CA 1
ATOM 2293 C C . GLY A 1 300 ? -0.846 10.029 22.081 1.00 97.81 300 GLY A C 1
ATOM 2294 O O . GLY A 1 300 ? -0.473 11.130 21.666 1.00 97.81 300 GLY A O 1
ATOM 2295 N N . LEU A 1 301 ? -0.061 8.951 22.005 1.00 96.75 301 LEU A N 1
ATOM 2296 C CA . LEU A 1 301 ? 1.272 8.967 21.398 1.00 96.75 301 LEU A CA 1
ATOM 2297 C C . LEU A 1 301 ? 1.209 9.133 19.874 1.00 96.75 301 LEU A C 1
ATOM 2299 O O . LEU A 1 301 ? 1.950 9.944 19.325 1.00 96.75 301 LEU A O 1
ATOM 2303 N N . LEU A 1 302 ? 0.295 8.445 19.188 1.00 95.44 302 LEU A N 1
ATOM 2304 C CA . LEU A 1 302 ? 0.098 8.605 17.745 1.00 95.44 302 LEU A CA 1
ATOM 2305 C C . LEU A 1 302 ? -0.401 10.011 17.402 1.00 95.44 302 LEU A C 1
ATOM 2307 O O . LEU A 1 302 ? 0.125 10.625 16.482 1.00 95.44 302 LEU A O 1
ATOM 2311 N N . THR A 1 303 ? -1.308 10.575 18.202 1.00 96.25 303 THR A N 1
ATOM 2312 C CA . THR A 1 303 ? -1.727 11.984 18.096 1.00 96.25 303 THR A CA 1
ATOM 2313 C C . THR A 1 303 ? -0.543 12.944 18.265 1.00 96.25 303 THR A C 1
ATOM 2315 O O . THR A 1 303 ? -0.439 13.963 17.581 1.00 96.25 303 THR A O 1
ATOM 2318 N N . SER A 1 304 ? 0.388 12.625 19.166 1.00 95.12 304 SER A N 1
ATOM 2319 C CA . SER A 1 304 ? 1.603 13.427 19.350 1.00 95.12 304 SER A CA 1
ATOM 2320 C C . SER A 1 304 ? 2.538 13.313 18.142 1.00 95.12 304 SER A C 1
ATOM 2322 O O . SER A 1 304 ? 3.120 14.312 17.726 1.00 95.12 304 SER A O 1
ATOM 2324 N N . ALA A 1 305 ? 2.638 12.125 17.537 1.00 91.75 305 ALA A N 1
ATOM 2325 C CA . ALA A 1 305 ? 3.404 11.899 16.316 1.00 91.75 305 ALA A CA 1
ATOM 2326 C C . ALA A 1 305 ? 2.810 12.632 15.099 1.00 91.75 305 ALA A C 1
ATOM 2328 O O . ALA A 1 305 ? 3.574 13.214 14.332 1.00 91.75 305 ALA A O 1
ATOM 2329 N N . THR A 1 306 ? 1.479 12.659 14.943 1.00 92.50 306 THR A N 1
ATOM 2330 C CA . THR A 1 306 ? 0.800 13.383 13.850 1.00 92.50 306 THR A CA 1
ATOM 2331 C C . THR A 1 306 ? 0.948 14.898 13.975 1.00 92.50 306 THR A C 1
ATOM 2333 O O . THR A 1 306 ? 1.066 15.593 12.972 1.00 92.50 306 THR A O 1
ATOM 2336 N N . ASN A 1 307 ? 0.981 15.421 15.203 1.00 92.06 307 ASN A N 1
ATOM 2337 C CA . ASN A 1 307 ? 1.056 16.861 15.463 1.00 92.06 307 ASN A CA 1
ATOM 2338 C C . ASN A 1 307 ? 2.493 17.411 15.500 1.00 92.06 307 ASN A C 1
ATOM 2340 O O . ASN A 1 307 ? 2.688 18.619 15.651 1.00 92.06 307 ASN A O 1
ATOM 2344 N N . ALA A 1 308 ? 3.514 16.561 15.356 1.00 86.81 308 ALA A N 1
ATOM 2345 C CA . ALA A 1 308 ? 4.924 16.940 15.445 1.00 86.81 308 ALA A CA 1
ATOM 2346 C C . ALA A 1 308 ? 5.472 17.600 14.159 1.00 86.81 308 ALA A C 1
ATOM 2348 O O . ALA A 1 308 ? 6.558 17.272 13.680 1.00 86.81 308 ALA A O 1
ATOM 2349 N N . ILE A 1 309 ? 4.735 18.578 13.624 1.00 77.94 309 ILE A N 1
ATOM 2350 C CA . ILE A 1 309 ? 5.008 19.271 12.350 1.00 77.94 309 ILE A CA 1
ATOM 2351 C C . ILE A 1 309 ? 6.408 19.910 12.330 1.00 77.94 309 ILE A C 1
ATOM 2353 O O . ILE A 1 309 ? 7.052 19.990 11.291 1.00 77.94 309 ILE A O 1
ATOM 2357 N N . GLN A 1 310 ? 6.912 20.357 13.485 1.00 74.88 310 GLN A N 1
ATOM 2358 C CA . GLN A 1 310 ? 8.217 21.023 13.576 1.00 74.88 310 GLN A CA 1
ATOM 2359 C C . GLN A 1 310 ? 9.407 20.077 13.359 1.00 74.88 310 GLN A C 1
ATOM 2361 O O . GLN A 1 310 ? 10.466 20.536 12.937 1.00 74.88 310 GLN A O 1
ATOM 2366 N N . SER A 1 311 ? 9.252 18.783 13.656 1.00 71.88 311 SER A N 1
ATOM 2367 C CA . SER A 1 311 ? 10.300 17.772 13.465 1.00 71.88 311 SER A CA 1
ATOM 2368 C C . SER A 1 311 ? 10.081 16.896 12.236 1.00 71.88 311 SER A C 1
ATOM 2370 O O . SER A 1 311 ? 11.015 16.221 11.817 1.00 71.88 311 SER A O 1
ATOM 2372 N N . ASP A 1 312 ? 8.876 16.901 11.665 1.00 73.06 312 ASP A N 1
ATOM 2373 C CA . ASP A 1 312 ? 8.541 16.164 10.451 1.00 73.06 312 ASP A CA 1
ATOM 2374 C C . ASP A 1 312 ? 8.503 17.097 9.236 1.00 73.06 312 ASP A C 1
ATOM 2376 O O . ASP A 1 312 ? 7.451 17.544 8.783 1.00 73.06 312 ASP A O 1
ATOM 2380 N N . THR A 1 313 ? 9.682 17.397 8.696 1.00 70.62 313 THR A N 1
ATOM 2381 C CA . THR A 1 313 ? 9.827 18.259 7.514 1.00 70.62 313 THR A CA 1
ATOM 2382 C C . THR A 1 313 ? 9.291 17.620 6.233 1.00 70.62 313 THR A C 1
ATOM 2384 O O . THR A 1 313 ? 9.060 18.327 5.254 1.00 70.62 313 THR A O 1
ATOM 2387 N N . THR A 1 314 ? 9.100 16.299 6.232 1.00 72.62 314 THR A N 1
ATOM 2388 C CA . THR A 1 314 ? 8.655 15.528 5.064 1.00 72.62 314 THR A CA 1
ATOM 2389 C C . THR A 1 314 ? 7.167 15.210 5.081 1.00 72.62 314 THR A C 1
ATOM 2391 O O . THR A 1 314 ? 6.647 14.834 4.042 1.00 72.62 314 THR A O 1
ATOM 2394 N N . GLY A 1 315 ? 6.492 15.312 6.230 1.00 79.62 315 GLY A N 1
ATOM 2395 C CA . GLY A 1 315 ? 5.097 14.903 6.434 1.00 79.62 315 GLY A CA 1
ATOM 2396 C C . GLY A 1 315 ? 4.872 13.386 6.509 1.00 79.62 315 GLY A C 1
ATOM 2397 O O . GLY A 1 315 ? 3.758 12.942 6.789 1.00 79.62 315 GLY A O 1
ATOM 2398 N N . CYS A 1 316 ? 5.898 12.574 6.258 1.00 80.06 316 CYS A N 1
ATOM 2399 C CA . CYS A 1 316 ? 5.759 11.124 6.187 1.00 80.06 316 CYS A CA 1
ATOM 2400 C C . CYS A 1 316 ? 5.563 10.492 7.571 1.00 80.06 316 CYS A C 1
ATOM 2402 O O . CYS A 1 316 ? 4.774 9.557 7.716 1.00 80.06 316 CYS A O 1
ATOM 2404 N N . ASN A 1 317 ? 6.251 10.999 8.604 1.00 85.00 317 ASN A N 1
ATOM 2405 C CA . ASN A 1 317 ? 6.091 10.469 9.956 1.00 85.00 317 ASN A CA 1
ATOM 2406 C C . ASN A 1 317 ? 4.658 10.701 10.454 1.00 85.00 317 ASN A C 1
ATOM 2408 O O . ASN A 1 317 ? 4.066 9.808 11.063 1.00 85.00 317 ASN A O 1
ATOM 2412 N N . GLY A 1 318 ? 4.104 11.881 10.171 1.00 88.88 318 GLY A N 1
ATOM 2413 C CA . GLY A 1 318 ? 2.721 12.224 10.459 1.00 88.88 318 GLY A CA 1
ATOM 2414 C C . GLY A 1 318 ? 1.739 11.348 9.687 1.00 88.88 318 GLY A C 1
ATOM 2415 O O . GLY A 1 318 ? 0.815 10.818 10.297 1.00 88.88 318 GLY A O 1
ATOM 2416 N N . ALA A 1 319 ? 1.964 11.127 8.389 1.00 89.56 319 ALA A N 1
ATOM 2417 C CA . ALA A 1 319 ? 1.107 10.274 7.564 1.00 89.56 319 ALA A CA 1
ATOM 2418 C C . ALA A 1 319 ? 1.070 8.821 8.066 1.00 89.56 319 ALA A C 1
ATOM 2420 O O . ALA A 1 319 ? -0.003 8.262 8.280 1.00 89.56 319 ALA A O 1
ATOM 2421 N N . GLU A 1 320 ? 2.232 8.224 8.341 1.00 90.81 320 GLU A N 1
ATOM 2422 C CA . GLU A 1 320 ? 2.314 6.866 8.886 1.00 90.81 320 GLU A CA 1
ATOM 2423 C C . GLU A 1 320 ? 1.632 6.761 10.261 1.00 90.81 320 GLU A C 1
ATOM 2425 O O . GLU A 1 320 ? 0.863 5.831 10.513 1.00 90.81 320 GLU A O 1
ATOM 2430 N N . ALA A 1 321 ? 1.873 7.731 11.150 1.00 93.38 321 ALA A N 1
ATOM 2431 C CA . ALA A 1 321 ? 1.223 7.769 12.457 1.00 93.38 321 ALA A CA 1
ATOM 2432 C C . ALA A 1 321 ? -0.303 7.908 12.346 1.00 93.38 321 ALA A C 1
ATOM 2434 O O . ALA A 1 321 ? -1.027 7.295 13.132 1.00 93.38 321 ALA A O 1
ATOM 2435 N N . ALA A 1 322 ? -0.788 8.681 11.372 1.00 94.75 322 ALA A N 1
ATOM 2436 C CA . ALA A 1 322 ? -2.210 8.866 11.118 1.00 94.75 322 ALA A CA 1
ATOM 2437 C C . ALA A 1 322 ? -2.874 7.559 10.656 1.00 94.75 322 ALA A C 1
ATOM 2439 O O . ALA A 1 322 ? -3.920 7.196 11.190 1.00 94.75 322 ALA A O 1
ATOM 2440 N N . ILE A 1 323 ? -2.221 6.791 9.774 1.00 95.75 323 ILE A N 1
ATOM 2441 C CA . ILE A 1 323 ? -2.689 5.456 9.358 1.00 95.75 323 ILE A CA 1
ATOM 2442 C C . ILE A 1 323 ? -2.766 4.502 10.556 1.00 95.75 323 ILE A C 1
ATOM 2444 O O . ILE A 1 323 ? -3.781 3.839 10.766 1.00 95.75 323 ILE A O 1
ATOM 2448 N N . TYR A 1 324 ? -1.726 4.444 11.395 1.00 95.44 324 TYR A N 1
ATOM 2449 C CA . TYR A 1 324 ? -1.749 3.587 12.589 1.00 95.44 324 TYR A CA 1
ATOM 2450 C C . TYR A 1 324 ? -2.845 3.978 13.581 1.00 95.44 324 TYR A C 1
ATOM 2452 O O . TYR A 1 324 ? -3.430 3.110 14.236 1.00 95.44 324 TYR A O 1
ATOM 2460 N N . ARG A 1 325 ? -3.128 5.277 13.696 1.00 96.12 325 ARG A N 1
ATOM 2461 C CA . ARG A 1 325 ? -4.190 5.793 14.556 1.00 96.12 325 ARG A CA 1
ATOM 2462 C C . ARG A 1 325 ? -5.570 5.433 14.013 1.00 96.12 325 ARG A C 1
ATOM 2464 O O . ARG A 1 325 ? -6.400 4.930 14.765 1.00 96.12 325 ARG A O 1
ATOM 2471 N N . GLU A 1 326 ? -5.786 5.587 12.713 1.00 96.88 326 GLU A N 1
ATOM 2472 C CA . GLU A 1 326 ? -7.038 5.195 12.067 1.00 96.88 326 GLU A CA 1
ATOM 2473 C C . GLU A 1 326 ? -7.267 3.680 12.167 1.00 96.88 326 GLU A C 1
ATOM 2475 O O . GLU A 1 326 ? -8.336 3.231 12.574 1.00 96.88 326 GLU A O 1
ATOM 2480 N N . ASN A 1 327 ? -6.231 2.866 11.950 1.00 95.94 327 ASN A N 1
ATOM 2481 C CA . ASN A 1 327 ? -6.280 1.423 12.198 1.00 95.94 327 ASN A CA 1
ATOM 2482 C C . ASN A 1 327 ? -6.651 1.078 13.648 1.00 95.94 327 ASN A C 1
ATOM 2484 O O . ASN A 1 327 ? -7.355 0.096 13.900 1.00 95.94 327 ASN A O 1
ATOM 2488 N N . LEU A 1 328 ? -6.170 1.854 14.625 1.00 94.94 328 LEU A N 1
ATOM 2489 C CA . LEU A 1 328 ? -6.557 1.679 16.020 1.00 94.94 328 LEU A CA 1
ATOM 2490 C C . LEU A 1 328 ? -8.053 1.953 16.219 1.00 94.94 328 LEU A C 1
ATOM 2492 O O . LEU A 1 328 ? -8.716 1.141 16.867 1.00 94.94 328 LEU A O 1
ATOM 2496 N N . HIS A 1 329 ? -8.591 3.017 15.620 1.00 94.69 329 HIS A N 1
ATOM 2497 C CA . HIS A 1 329 ? -10.025 3.313 15.648 1.00 94.69 329 HIS A CA 1
ATOM 2498 C C . HIS A 1 329 ? -10.860 2.225 14.964 1.00 94.69 329 HIS A C 1
ATOM 2500 O O . HIS A 1 329 ? -11.854 1.772 15.536 1.00 94.69 329 HIS A O 1
ATOM 2506 N N . VAL A 1 330 ? -10.422 1.722 13.805 1.00 94.00 330 VAL A N 1
ATOM 2507 C CA . VAL A 1 330 ? -11.068 0.598 13.108 1.00 94.00 330 VAL A CA 1
ATOM 2508 C C . VAL A 1 330 ? -11.169 -0.620 14.027 1.00 94.00 330 VAL A C 1
ATOM 2510 O O . VAL A 1 330 ? -12.261 -1.162 14.195 1.00 94.00 330 VAL A O 1
ATOM 2513 N N . ARG A 1 331 ? -10.078 -1.005 14.707 1.00 90.38 331 ARG A N 1
ATOM 2514 C CA . ARG A 1 331 ? -10.086 -2.134 15.660 1.00 90.38 331 ARG A CA 1
ATOM 2515 C C . ARG A 1 331 ? -11.032 -1.899 16.837 1.00 90.38 331 ARG A C 1
ATOM 2517 O O . ARG A 1 331 ? -11.766 -2.801 17.226 1.00 90.38 331 ARG A O 1
ATOM 2524 N N . GLN A 1 332 ? -11.018 -0.695 17.403 1.00 92.06 332 GLN A N 1
ATOM 2525 C CA . GLN A 1 332 ? -11.856 -0.344 18.553 1.00 92.06 332 GLN A CA 1
ATOM 2526 C C . GLN A 1 332 ? -13.344 -0.246 18.210 1.00 92.06 332 GLN A C 1
ATOM 2528 O O . GLN A 1 332 ? -14.180 -0.390 19.098 1.00 92.06 332 GLN A O 1
ATOM 2533 N N . SER A 1 333 ? -13.685 -0.024 16.938 1.00 91.56 333 SER A N 1
ATOM 2534 C CA . SER A 1 333 ? -15.076 0.094 16.494 1.00 91.56 333 SER A CA 1
ATOM 2535 C C . SER A 1 333 ? -15.879 -1.207 16.633 1.00 91.56 333 SER A C 1
ATOM 2537 O O . SER A 1 333 ? -17.108 -1.161 16.651 1.00 91.56 333 SER A O 1
ATOM 2539 N N . GLY A 1 334 ? -15.208 -2.366 16.690 1.00 89.44 334 GLY A N 1
ATOM 2540 C CA . GLY A 1 334 ? -15.849 -3.686 16.689 1.00 89.44 334 GLY A CA 1
ATOM 2541 C C . GLY A 1 334 ? -16.548 -4.051 15.371 1.00 89.44 334 GLY A C 1
ATOM 2542 O O . GLY A 1 334 ? -17.279 -5.039 15.317 1.00 89.44 334 GLY A O 1
ATOM 2543 N N . ARG A 1 335 ? -16.361 -3.257 14.312 1.00 89.19 335 ARG A N 1
ATOM 2544 C CA . ARG A 1 335 ? -16.979 -3.472 13.000 1.00 89.19 335 ARG A CA 1
ATOM 2545 C C . ARG A 1 335 ? -16.171 -4.451 12.146 1.00 89.19 335 ARG A C 1
ATOM 2547 O O . ARG A 1 335 ? -14.962 -4.559 12.345 1.00 89.19 335 ARG A O 1
ATOM 2554 N N . PRO A 1 336 ? -16.801 -5.132 11.167 1.00 90.88 336 PRO A N 1
ATOM 2555 C CA . PRO A 1 336 ? -16.046 -5.858 10.152 1.00 90.88 336 PRO A CA 1
ATOM 2556 C C . PRO A 1 336 ? -15.159 -4.889 9.364 1.00 90.88 336 PRO A C 1
ATOM 2558 O O . PRO A 1 336 ? -15.507 -3.718 9.200 1.00 90.88 336 PRO A O 1
ATOM 2561 N N . PHE A 1 337 ? -14.029 -5.367 8.853 1.00 92.94 337 PHE A N 1
ATOM 2562 C CA . PHE A 1 337 ? -13.155 -4.574 7.995 1.00 92.94 337 PHE A CA 1
ATOM 2563 C C . PHE A 1 337 ? -12.452 -5.438 6.951 1.00 92.94 337 PHE A C 1
ATOM 2565 O O . PHE A 1 337 ? -12.316 -6.648 7.113 1.00 92.94 337 PHE A O 1
ATOM 2572 N N . GLY A 1 338 ? -12.031 -4.802 5.861 1.00 92.31 338 GLY A N 1
ATOM 2573 C CA . GLY A 1 338 ? -11.175 -5.403 4.843 1.00 92.31 338 GLY A CA 1
ATOM 2574 C C . GLY A 1 338 ? -9.757 -4.856 4.931 1.00 92.31 338 GLY A C 1
ATOM 2575 O O . GLY A 1 338 ? -9.560 -3.684 5.259 1.00 92.31 338 GLY A O 1
ATOM 2576 N N . ILE A 1 339 ? -8.774 -5.705 4.638 1.00 94.06 339 ILE A N 1
ATOM 2577 C CA . ILE A 1 339 ? -7.359 -5.330 4.679 1.00 94.06 339 ILE A CA 1
ATOM 2578 C C . ILE A 1 339 ? -6.913 -4.894 3.287 1.00 94.06 339 ILE A C 1
ATOM 2580 O O . ILE A 1 339 ? -7.082 -5.633 2.317 1.00 94.06 339 ILE A O 1
ATOM 2584 N N . VAL A 1 340 ? -6.290 -3.724 3.197 1.00 95.31 340 VAL A N 1
ATOM 2585 C CA . VAL A 1 340 ? -5.543 -3.287 2.016 1.00 95.31 340 VAL A CA 1
ATOM 2586 C C . VAL A 1 340 ? -4.087 -3.124 2.400 1.00 95.31 340 VAL A C 1
ATOM 2588 O O . VAL A 1 340 ? -3.762 -2.420 3.355 1.00 95.31 340 VAL A O 1
ATOM 2591 N N . VAL A 1 341 ? -3.204 -3.786 1.659 1.00 94.25 341 VAL A N 1
ATOM 2592 C CA . VAL A 1 341 ? -1.765 -3.633 1.866 1.00 94.25 341 VAL A CA 1
ATOM 2593 C C . VAL A 1 341 ? -1.276 -2.478 1.005 1.00 94.25 341 VAL A C 1
ATOM 2595 O O . VAL A 1 341 ? -1.357 -2.549 -0.217 1.00 94.25 341 VAL A O 1
ATOM 2598 N N . VAL A 1 342 ? -0.773 -1.421 1.632 1.00 93.31 342 VAL A N 1
ATOM 2599 C CA . VAL A 1 342 ? -0.186 -0.260 0.959 1.00 93.31 342 VAL A CA 1
ATOM 2600 C C . VAL A 1 342 ? 1.320 -0.426 0.982 1.00 93.31 342 VAL A C 1
ATOM 2602 O O . VAL A 1 342 ? 1.966 -0.287 2.023 1.00 93.31 342 VAL A O 1
ATOM 2605 N N . SER A 1 343 ? 1.870 -0.778 -0.171 1.00 90.50 343 SER A N 1
ATOM 2606 C CA . SER A 1 343 ? 3.298 -0.926 -0.346 1.00 90.50 343 SER A CA 1
ATOM 2607 C C . SER A 1 343 ? 3.943 0.390 -0.736 1.00 90.50 343 SER A C 1
ATOM 2609 O O . SER A 1 343 ? 3.457 1.085 -1.622 1.00 90.50 343 SER A O 1
ATOM 2611 N N . PHE A 1 344 ? 5.077 0.667 -0.106 1.00 85.56 344 PHE A N 1
ATOM 2612 C CA . PHE A 1 344 ? 5.924 1.800 -0.416 1.00 85.56 344 PHE A CA 1
ATOM 2613 C C . PHE A 1 344 ? 7.402 1.409 -0.442 1.00 85.56 344 PHE A C 1
ATOM 2615 O O . PHE A 1 344 ? 7.806 0.309 -0.036 1.00 85.56 344 PHE A O 1
ATOM 2622 N N . ASP A 1 345 ? 8.208 2.351 -0.915 1.00 80.50 345 ASP A N 1
ATOM 2623 C CA . ASP A 1 345 ? 9.653 2.247 -1.003 1.00 80.50 345 ASP A CA 1
ATOM 2624 C C . ASP A 1 345 ? 10.325 3.319 -0.129 1.00 80.50 345 ASP A C 1
ATOM 2626 O O . ASP A 1 345 ? 10.208 4.518 -0.383 1.00 80.50 345 ASP A O 1
ATOM 2630 N N . SER A 1 346 ? 11.031 2.888 0.920 1.00 74.25 346 SER A N 1
ATOM 2631 C CA . SER A 1 346 ? 11.845 3.777 1.761 1.00 74.25 346 SER A CA 1
ATOM 2632 C C . SER A 1 346 ? 13.273 4.007 1.243 1.00 74.25 346 SER A C 1
ATOM 2634 O O . SER A 1 346 ? 14.058 4.676 1.912 1.00 74.25 346 SER A O 1
ATOM 2636 N N . GLY A 1 347 ? 13.636 3.387 0.125 1.00 69.44 347 GLY A N 1
ATOM 2637 C CA . GLY A 1 347 ? 14.972 3.320 -0.448 1.00 69.44 347 GLY A CA 1
ATOM 2638 C C . GLY A 1 347 ? 15.916 2.335 0.257 1.00 69.44 347 GLY A C 1
ATOM 2639 O O . GLY A 1 347 ? 15.674 1.934 1.407 1.00 69.44 347 GLY A O 1
ATOM 2640 N N . PRO A 1 348 ? 17.026 1.972 -0.415 1.00 60.88 348 PRO A N 1
ATOM 2641 C CA . PRO A 1 348 ? 18.114 1.219 0.187 1.00 60.88 348 PRO A CA 1
ATOM 2642 C C . PRO A 1 348 ? 18.880 2.124 1.160 1.00 60.88 348 PRO A C 1
ATOM 2644 O O . PRO A 1 348 ? 19.349 3.202 0.807 1.00 60.88 348 PRO A O 1
ATOM 2647 N N . GLY A 1 349 ? 19.011 1.693 2.408 1.00 56.03 349 GLY A N 1
ATOM 2648 C CA . GLY A 1 349 ? 19.801 2.384 3.426 1.00 56.03 349 GLY A CA 1
ATOM 2649 C C . GLY A 1 349 ? 19.645 1.692 4.771 1.00 56.03 349 GLY A C 1
ATOM 2650 O O . GLY A 1 349 ? 18.614 1.067 5.005 1.00 56.03 349 GLY A O 1
ATOM 2651 N N . ASN A 1 350 ? 20.622 1.789 5.666 1.00 52.72 350 ASN A N 1
ATOM 2652 C CA . ASN A 1 350 ? 20.479 1.211 7.003 1.00 52.72 350 ASN A CA 1
ATOM 2653 C C . ASN A 1 350 ? 19.448 2.014 7.802 1.00 52.72 350 ASN A C 1
ATOM 2655 O O . ASN A 1 350 ? 19.624 3.216 8.011 1.00 52.72 350 ASN A O 1
ATOM 2659 N N . ALA A 1 351 ? 18.381 1.352 8.260 1.00 47.78 351 ALA A N 1
ATOM 2660 C CA . ALA A 1 351 ? 17.490 1.920 9.263 1.00 47.78 351 ALA A CA 1
ATOM 2661 C C . ALA A 1 351 ? 18.178 1.775 10.625 1.00 47.78 351 ALA A C 1
ATOM 2663 O O . ALA A 1 351 ? 17.836 0.910 11.430 1.00 47.78 351 ALA A O 1
ATOM 2664 N N . ASP A 1 352 ? 19.216 2.580 10.853 1.00 48.12 352 ASP A N 1
ATOM 2665 C CA . ASP A 1 352 ? 19.882 2.610 12.149 1.00 48.12 352 ASP A CA 1
ATOM 2666 C C . ASP A 1 352 ? 18.860 3.059 13.215 1.00 48.12 352 ASP A C 1
ATOM 2668 O O . ASP A 1 352 ? 18.232 4.113 13.043 1.00 48.12 352 ASP A O 1
ATOM 2672 N N . PRO A 1 353 ? 18.653 2.291 14.304 1.00 41.47 353 PRO A N 1
ATOM 2673 C CA . PRO A 1 353 ? 17.795 2.696 15.412 1.00 41.47 353 PRO A CA 1
ATOM 2674 C C . PRO A 1 353 ? 18.177 4.045 16.049 1.00 41.47 353 PRO A C 1
ATOM 2676 O O . PRO A 1 353 ? 17.305 4.621 16.714 1.00 41.47 353 PRO A O 1
ATOM 2679 N N . GLU A 1 354 ? 19.400 4.547 15.830 1.00 47.50 354 GLU A N 1
ATOM 2680 C CA . GLU A 1 354 ? 19.888 5.877 16.235 1.00 47.50 354 GLU A CA 1
ATOM 2681 C C . GLU A 1 354 ? 19.688 6.990 15.180 1.00 47.50 354 GLU A C 1
ATOM 2683 O O . GLU A 1 354 ? 20.009 8.146 15.453 1.00 47.50 354 GLU A O 1
ATOM 2688 N N . GLY A 1 355 ? 19.087 6.695 14.020 1.00 45.28 355 GLY A N 1
ATOM 2689 C CA . GLY A 1 355 ? 18.706 7.700 13.017 1.00 45.28 355 GLY A CA 1
ATOM 2690 C C . GLY A 1 355 ? 19.704 7.852 11.867 1.00 45.28 355 GLY A C 1
ATOM 2691 O O . GLY A 1 355 ? 20.306 8.912 11.685 1.00 45.28 355 GLY A O 1
ATOM 2692 N N . GLY A 1 356 ? 19.843 6.804 11.050 1.00 45.31 356 GLY A N 1
ATOM 2693 C CA . GLY A 1 356 ? 20.678 6.805 9.844 1.00 45.31 356 GLY A CA 1
ATOM 2694 C C . GLY A 1 356 ? 20.267 7.884 8.829 1.00 45.31 356 GLY A C 1
ATOM 2695 O O . GLY A 1 356 ? 19.089 8.077 8.527 1.00 45.31 356 GLY A O 1
ATOM 2696 N N . THR A 1 357 ? 21.253 8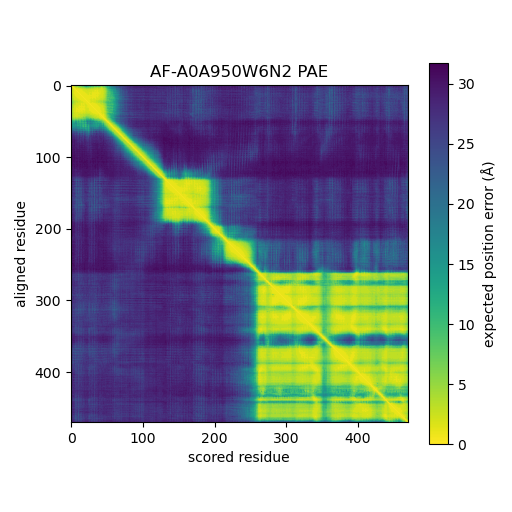.608 8.298 1.00 43.19 357 THR A N 1
ATOM 2697 C CA . THR A 1 357 ? 21.088 9.853 7.526 1.00 43.19 357 THR A CA 1
ATOM 2698 C C . THR A 1 357 ? 20.984 9.686 6.009 1.00 43.19 357 THR A C 1
ATOM 2700 O O . THR A 1 357 ? 21.119 10.681 5.318 1.00 43.19 357 THR A O 1
ATOM 2703 N N . ASP A 1 358 ? 20.757 8.494 5.446 1.00 47.38 358 ASP A N 1
ATOM 2704 C CA . ASP A 1 358 ? 20.940 8.308 3.986 1.00 47.38 358 ASP A CA 1
ATOM 2705 C C . ASP A 1 358 ? 19.683 7.944 3.176 1.00 47.38 358 ASP A C 1
ATOM 2707 O O . ASP A 1 358 ? 19.746 7.876 1.951 1.00 47.38 358 ASP A O 1
ATOM 2711 N N . ARG A 1 359 ? 18.496 7.821 3.786 1.00 53.66 359 ARG A N 1
ATOM 2712 C CA . ARG A 1 359 ? 17.246 7.531 3.037 1.00 53.66 359 ARG A CA 1
ATOM 2713 C C . ARG A 1 359 ? 16.598 8.758 2.358 1.00 53.66 359 ARG A C 1
ATOM 2715 O O . ARG A 1 359 ? 15.473 8.693 1.873 1.00 53.66 359 ARG A O 1
ATOM 2722 N N . HIS A 1 360 ? 17.305 9.891 2.275 1.00 47.69 360 HIS A N 1
ATOM 2723 C CA . HIS A 1 360 ? 16.733 11.207 1.940 1.00 47.69 360 HIS A CA 1
ATOM 2724 C C . HIS A 1 360 ? 16.203 11.410 0.511 1.00 47.69 360 HIS A C 1
ATOM 2726 O O . HIS A 1 360 ? 15.500 12.394 0.278 1.00 47.69 360 HIS A O 1
ATOM 2732 N N . ILE A 1 361 ? 16.517 10.536 -0.447 1.00 48.16 361 ILE A N 1
ATOM 2733 C CA . ILE A 1 361 ? 16.309 10.847 -1.873 1.00 48.16 361 ILE A CA 1
ATOM 2734 C C . ILE A 1 361 ? 14.887 10.505 -2.370 1.00 48.16 361 ILE A C 1
ATOM 2736 O O . ILE A 1 361 ? 14.430 11.115 -3.333 1.00 48.16 361 ILE A O 1
ATOM 2740 N N . LEU A 1 362 ? 14.131 9.629 -1.692 1.00 54.06 362 LEU A N 1
ATOM 2741 C CA . LEU A 1 362 ? 12.817 9.150 -2.177 1.00 54.06 362 LEU A CA 1
ATOM 2742 C C . LEU A 1 362 ? 11.593 9.643 -1.378 1.00 54.06 362 LEU A C 1
ATOM 2744 O O . LEU A 1 362 ? 10.460 9.283 -1.700 1.00 54.06 362 LEU A O 1
ATOM 2748 N N . TYR A 1 363 ? 11.772 10.510 -0.374 1.00 59.28 363 TYR A N 1
ATOM 2749 C CA . TYR A 1 363 ? 10.682 10.861 0.549 1.00 59.28 363 TYR A CA 1
ATOM 2750 C C . TYR A 1 363 ? 9.469 11.534 -0.083 1.00 59.28 363 TYR A C 1
ATOM 2752 O O . TYR A 1 363 ? 8.372 11.362 0.428 1.00 59.28 363 TYR A O 1
ATOM 2760 N N . ALA A 1 364 ? 9.623 12.298 -1.164 1.00 62.34 364 ALA A N 1
ATOM 2761 C CA . ALA A 1 364 ? 8.500 13.065 -1.698 1.00 62.34 364 ALA A CA 1
ATOM 2762 C C . ALA A 1 364 ? 7.384 12.162 -2.253 1.00 62.34 364 ALA A C 1
ATOM 2764 O O . ALA A 1 364 ? 6.223 12.343 -1.889 1.00 62.34 364 ALA A O 1
ATOM 2765 N N . ALA A 1 365 ? 7.736 11.174 -3.084 1.00 69.00 365 ALA A N 1
ATOM 2766 C CA . ALA A 1 365 ? 6.766 10.225 -3.633 1.00 69.00 365 ALA A CA 1
ATOM 2767 C C . ALA A 1 365 ? 6.178 9.342 -2.522 1.00 69.00 365 ALA A C 1
ATOM 2769 O O . ALA A 1 365 ? 4.962 9.232 -2.396 1.00 69.00 365 ALA A O 1
ATOM 2770 N N . TYR A 1 366 ? 7.038 8.827 -1.640 1.00 74.81 366 TYR A N 1
ATOM 2771 C CA . TYR A 1 366 ? 6.635 8.027 -0.485 1.00 74.81 366 TYR A CA 1
ATOM 2772 C C . TYR A 1 366 ? 5.651 8.754 0.447 1.00 74.81 366 TYR A C 1
ATOM 2774 O O . TYR A 1 366 ? 4.595 8.216 0.785 1.00 74.81 366 TYR A O 1
ATOM 2782 N N . THR A 1 367 ? 5.958 9.993 0.845 1.00 77.38 367 THR A N 1
ATOM 2783 C CA . THR A 1 367 ? 5.054 10.805 1.665 1.00 77.38 367 THR A CA 1
ATOM 2784 C C . THR A 1 367 ? 3.712 10.962 0.963 1.00 77.38 367 THR A C 1
ATOM 2786 O O . THR A 1 367 ? 2.678 10.801 1.602 1.00 77.38 367 THR A O 1
ATOM 2789 N N . GLN A 1 368 ? 3.704 11.298 -0.330 1.00 82.06 368 GLN A N 1
ATOM 2790 C CA . GLN A 1 368 ? 2.460 11.536 -1.061 1.00 82.06 368 GLN A CA 1
ATOM 2791 C C . GLN A 1 368 ? 1.591 10.278 -1.138 1.00 82.06 368 GLN A C 1
ATOM 2793 O O . GLN A 1 368 ? 0.379 10.379 -0.951 1.00 82.06 368 GLN A O 1
ATOM 2798 N N . GLU A 1 369 ? 2.194 9.106 -1.339 1.00 84.81 369 GLU A N 1
ATOM 2799 C CA . GLU A 1 369 ? 1.487 7.824 -1.322 1.00 84.81 369 GLU A CA 1
ATOM 2800 C C . GLU A 1 369 ? 0.870 7.533 0.050 1.00 84.81 369 GLU A C 1
ATOM 2802 O O . GLU A 1 369 ? -0.314 7.204 0.127 1.00 84.81 369 GLU A O 1
ATOM 2807 N N . LEU A 1 370 ? 1.619 7.724 1.144 1.00 88.12 370 LEU A N 1
ATOM 2808 C CA . LEU A 1 370 ? 1.084 7.523 2.494 1.00 88.12 370 LEU A CA 1
ATOM 2809 C C . LEU A 1 370 ? 0.002 8.536 2.865 1.00 88.12 370 LEU A C 1
ATOM 2811 O O . LEU A 1 370 ? -1.016 8.164 3.444 1.00 88.12 370 LEU A O 1
ATOM 2815 N N . VAL A 1 371 ? 0.202 9.813 2.539 1.00 89.12 371 VAL A N 1
ATOM 2816 C CA . VAL A 1 371 ? -0.797 10.860 2.782 1.00 89.12 371 VAL A CA 1
ATOM 2817 C C . VAL A 1 371 ? -2.066 10.559 1.986 1.00 89.12 371 VAL A C 1
ATOM 2819 O O . VAL A 1 371 ? -3.163 10.632 2.536 1.00 89.12 371 VAL A O 1
ATOM 2822 N N . GLY A 1 372 ? -1.931 10.169 0.717 1.00 90.50 372 GLY A N 1
ATOM 2823 C CA . GLY A 1 372 ? -3.054 9.762 -0.122 1.00 90.50 372 GLY A CA 1
ATOM 2824 C C . GLY A 1 372 ? -3.788 8.543 0.437 1.00 90.50 372 GLY A C 1
ATOM 2825 O O . GLY A 1 372 ? -5.015 8.559 0.525 1.00 90.50 372 GLY A O 1
ATOM 2826 N N . ALA A 1 373 ? -3.050 7.521 0.878 1.00 92.44 373 ALA A N 1
ATOM 2827 C CA . ALA A 1 373 ? -3.613 6.327 1.500 1.00 92.44 373 ALA A CA 1
ATOM 2828 C C . ALA A 1 373 ? -4.370 6.653 2.797 1.00 92.44 373 ALA A C 1
ATOM 2830 O O . ALA A 1 373 ? -5.492 6.181 2.978 1.00 92.44 373 ALA A O 1
ATOM 2831 N N . PHE A 1 374 ? -3.804 7.505 3.658 1.00 94.44 374 PHE A N 1
ATOM 2832 C CA . PHE A 1 374 ? -4.467 7.978 4.873 1.00 94.44 374 PHE A CA 1
ATOM 2833 C C . PHE A 1 374 ? -5.771 8.720 4.559 1.00 94.44 374 PHE A C 1
ATOM 2835 O O . PHE A 1 374 ? -6.814 8.370 5.104 1.00 94.44 374 PHE A O 1
ATOM 2842 N N . ILE A 1 375 ? -5.736 9.701 3.650 1.00 94.50 375 ILE A N 1
ATOM 2843 C CA . ILE A 1 375 ? -6.927 10.477 3.271 1.00 94.50 375 ILE A CA 1
ATOM 2844 C C . ILE A 1 375 ? -8.009 9.552 2.705 1.00 94.50 375 ILE A C 1
ATOM 2846 O O . ILE A 1 375 ? -9.180 9.678 3.062 1.00 94.50 375 ILE A O 1
ATOM 2850 N N . ALA A 1 376 ? -7.631 8.602 1.844 1.00 94.62 376 ALA A N 1
ATOM 2851 C CA . ALA A 1 376 ? -8.565 7.632 1.282 1.00 94.62 376 ALA A CA 1
ATOM 2852 C C . ALA A 1 376 ? -9.188 6.744 2.371 1.00 94.62 376 ALA A C 1
ATOM 2854 O O . ALA A 1 376 ? -10.400 6.518 2.359 1.00 94.62 376 ALA A O 1
ATOM 2855 N N . GLN A 1 377 ? -8.382 6.279 3.331 1.00 96.38 377 GLN A N 1
ATOM 2856 C CA . GLN A 1 377 ? -8.856 5.497 4.470 1.00 96.38 377 GLN A CA 1
ATOM 2857 C C . GLN A 1 377 ? -9.827 6.297 5.339 1.00 96.38 377 GLN A C 1
ATOM 2859 O O . GLN A 1 377 ? -10.930 5.821 5.598 1.00 96.38 377 GLN A O 1
ATOM 2864 N N . GLU A 1 378 ? -9.455 7.511 5.745 1.00 96.38 378 GLU A N 1
ATOM 2865 C CA . GLU A 1 378 ? -10.271 8.384 6.593 1.00 96.38 378 GLU A CA 1
ATOM 2866 C C . GLU A 1 378 ? -11.612 8.712 5.924 1.00 96.38 378 GLU A C 1
ATOM 2868 O O . GLU A 1 378 ? -12.670 8.577 6.544 1.00 96.38 378 GLU A O 1
ATOM 2873 N N . GLN A 1 379 ? -11.600 9.091 4.642 1.00 96.81 379 GLN A N 1
ATOM 2874 C CA . GLN A 1 379 ? -12.819 9.413 3.893 1.00 96.81 379 GLN A CA 1
ATOM 2875 C C . GLN A 1 379 ? -13.732 8.196 3.733 1.00 96.81 379 GLN A C 1
ATOM 2877 O O . GLN A 1 379 ? -14.948 8.301 3.945 1.00 96.81 379 GLN A O 1
ATOM 2882 N N . TYR A 1 380 ? -13.161 7.039 3.383 1.00 97.06 380 TYR A N 1
ATOM 2883 C CA . TYR A 1 380 ? -13.919 5.799 3.268 1.00 97.06 380 TYR A CA 1
ATOM 2884 C C . TYR A 1 380 ? -14.530 5.421 4.617 1.00 97.06 380 TYR A C 1
ATOM 2886 O O . TYR A 1 380 ? -15.748 5.269 4.714 1.00 97.06 380 TYR A O 1
ATOM 2894 N N . ASN A 1 381 ? -13.719 5.347 5.673 1.00 97.12 381 ASN A N 1
ATOM 2895 C CA . ASN A 1 381 ? -14.165 4.948 7.003 1.00 97.12 381 ASN A CA 1
ATOM 2896 C C . ASN A 1 381 ? -15.206 5.908 7.559 1.00 97.12 381 ASN A C 1
ATOM 2898 O O . ASN A 1 381 ? -16.253 5.455 8.009 1.00 97.12 381 ASN A O 1
ATOM 2902 N N . THR A 1 382 ? -14.997 7.219 7.449 1.00 97.06 382 THR A N 1
ATOM 2903 C CA . THR A 1 382 ? -15.976 8.229 7.880 1.00 97.06 382 THR A CA 1
ATOM 2904 C C . THR A 1 382 ? -17.324 8.038 7.185 1.00 97.06 382 THR A C 1
ATOM 2906 O O . THR A 1 382 ? -18.373 8.128 7.825 1.00 97.06 382 THR A O 1
ATOM 2909 N N . THR A 1 383 ? -17.315 7.715 5.890 1.00 96.75 383 THR A N 1
ATOM 2910 C CA . THR A 1 383 ? -18.540 7.433 5.128 1.00 96.75 383 THR A CA 1
ATOM 2911 C C . THR A 1 383 ? -19.188 6.125 5.587 1.00 96.75 383 THR A C 1
ATOM 2913 O O . THR A 1 383 ? -20.385 6.086 5.875 1.00 96.75 383 THR A O 1
ATOM 2916 N N . GLN A 1 384 ? -18.409 5.050 5.739 1.00 96.00 384 GLN A N 1
ATOM 2917 C CA . GLN A 1 384 ? -18.926 3.761 6.208 1.00 96.00 384 GLN A CA 1
ATOM 2918 C C . GLN A 1 384 ? -19.407 3.812 7.664 1.00 96.00 384 GLN A C 1
ATOM 2920 O O . GLN A 1 384 ? -20.317 3.072 8.040 1.00 96.00 384 GLN A O 1
ATOM 2925 N N . MET A 1 385 ? -18.877 4.720 8.490 1.00 92.50 385 MET A N 1
ATOM 2926 C CA . MET A 1 385 ? -19.360 5.030 9.844 1.00 92.50 385 MET A CA 1
ATOM 2927 C C . MET A 1 385 ? -20.813 5.500 9.891 1.00 92.50 385 MET A C 1
ATOM 2929 O O . MET A 1 385 ? -21.479 5.286 10.899 1.00 92.50 385 MET A O 1
ATOM 2933 N N . GLN A 1 386 ? -21.346 6.010 8.783 1.00 95.75 386 GLN A N 1
ATOM 2934 C CA . GLN A 1 386 ? -22.747 6.422 8.675 1.00 95.75 386 GLN A CA 1
ATOM 2935 C C . GLN A 1 386 ? -23.685 5.266 8.290 1.00 95.75 386 GLN A C 1
ATOM 2937 O O . GLN A 1 386 ? -24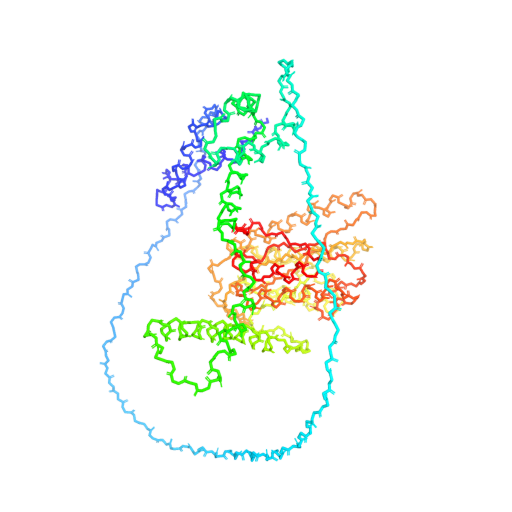.893 5.357 8.498 1.00 95.75 386 GLN A O 1
ATOM 2942 N N . THR A 1 387 ? -23.146 4.169 7.750 1.00 95.12 387 THR A N 1
ATOM 2943 C CA . THR A 1 387 ? -23.929 3.014 7.292 1.00 95.12 387 THR A CA 1
ATOM 2944 C C . THR A 1 387 ? -23.790 1.867 8.282 1.00 95.12 387 THR A C 1
ATOM 2946 O O . THR A 1 387 ? -22.705 1.311 8.431 1.00 95.12 387 THR A O 1
ATOM 2949 N N . ALA A 1 388 ? -24.871 1.480 8.962 1.00 92.31 388 ALA A N 1
ATOM 2950 C CA . ALA A 1 388 ? -24.834 0.407 9.956 1.00 92.31 388 ALA A CA 1
ATOM 2951 C C . ALA A 1 388 ? -24.338 -0.922 9.352 1.00 92.31 388 ALA A C 1
ATOM 2953 O O . ALA A 1 388 ? -24.832 -1.371 8.322 1.00 92.31 388 ALA A O 1
ATOM 2954 N N . GLY A 1 389 ? -23.354 -1.554 9.999 1.00 88.56 389 GLY A N 1
ATOM 2955 C CA . GLY A 1 389 ? -22.831 -2.868 9.604 1.00 88.56 389 GLY A CA 1
ATOM 2956 C C . GLY A 1 389 ? -21.905 -2.888 8.381 1.00 88.56 389 GLY A C 1
ATOM 2957 O O . GLY A 1 389 ? -21.312 -3.927 8.109 1.00 88.56 389 GLY A O 1
ATOM 2958 N N . ALA A 1 390 ? -21.719 -1.768 7.674 1.00 91.94 390 ALA A N 1
ATOM 2959 C CA . ALA A 1 390 ? -20.777 -1.708 6.558 1.00 91.94 390 ALA A CA 1
ATOM 2960 C C . ALA A 1 390 ? -19.321 -1.988 7.005 1.00 91.94 390 ALA A C 1
ATOM 2962 O O . ALA A 1 390 ? -18.956 -1.635 8.134 1.00 91.94 390 ALA A O 1
ATOM 2963 N N . PRO A 1 391 ? -18.486 -2.628 6.174 1.00 93.06 391 PRO A N 1
ATOM 2964 C CA . PRO A 1 391 ? -17.100 -2.890 6.531 1.00 93.06 391 PRO A CA 1
ATOM 2965 C C . PRO A 1 391 ? -16.258 -1.610 6.497 1.00 93.06 391 PRO A C 1
ATOM 2967 O O . PRO A 1 391 ? -16.474 -0.740 5.656 1.00 93.06 391 PRO A O 1
ATOM 2970 N N . LEU A 1 392 ? -15.290 -1.503 7.404 1.00 94.81 392 LEU A N 1
ATOM 2971 C CA . LEU A 1 392 ? -14.272 -0.452 7.386 1.00 94.81 392 LEU A CA 1
ATOM 2972 C C . LEU A 1 392 ? -13.044 -0.881 6.569 1.00 94.81 392 LEU A C 1
ATOM 2974 O O . LEU A 1 392 ? -12.868 -2.053 6.233 1.00 94.81 392 LEU A O 1
ATOM 2978 N N . LEU A 1 393 ? -12.182 0.078 6.260 1.00 95.56 393 LEU A N 1
ATOM 2979 C CA . LEU A 1 393 ? -10.899 -0.129 5.610 1.00 95.56 393 LEU A CA 1
ATOM 2980 C C . LEU A 1 393 ? -9.771 -0.136 6.642 1.00 95.56 393 LEU A C 1
ATOM 2982 O O . LEU A 1 393 ? -9.595 0.815 7.411 1.00 95.56 393 LEU A O 1
ATOM 2986 N N . TYR A 1 394 ? -8.979 -1.201 6.608 1.00 94.69 394 TYR A N 1
ATOM 2987 C CA . TYR A 1 394 ? -7.795 -1.387 7.431 1.00 94.69 394 TYR A CA 1
ATOM 2988 C C . TYR A 1 394 ? -6.549 -1.405 6.550 1.00 94.69 394 TYR A C 1
ATOM 2990 O O . TYR A 1 394 ? -6.453 -2.230 5.641 1.00 94.69 394 TYR A O 1
ATOM 2998 N N . LEU A 1 395 ? -5.591 -0.514 6.804 1.00 95.44 395 LEU A N 1
ATOM 2999 C CA . LEU A 1 395 ? -4.390 -0.416 5.978 1.00 95.44 395 LEU A CA 1
ATOM 3000 C C . LEU A 1 395 ? -3.202 -1.108 6.639 1.00 95.44 395 LEU A C 1
ATOM 3002 O O . LEU A 1 395 ? -2.814 -0.764 7.749 1.00 95.44 395 LEU A O 1
ATOM 3006 N N . VAL A 1 396 ? -2.572 -2.048 5.944 1.00 93.94 396 VAL A N 1
ATOM 3007 C CA . VAL A 1 396 ? -1.286 -2.619 6.359 1.00 93.94 396 VAL A CA 1
ATOM 3008 C C . VAL A 1 396 ? -0.199 -2.015 5.494 1.00 93.94 396 VAL A C 1
ATOM 3010 O O . VAL A 1 396 ? -0.243 -2.093 4.273 1.00 93.94 396 VAL A O 1
ATOM 3013 N N . LEU A 1 397 ? 0.792 -1.414 6.124 1.00 92.31 397 LEU A N 1
ATOM 3014 C CA . LEU A 1 397 ? 1.924 -0.812 5.447 1.00 92.31 397 LEU A CA 1
ATOM 3015 C C . LEU A 1 397 ? 2.968 -1.870 5.098 1.00 92.31 397 LEU A C 1
ATOM 3017 O O . LEU A 1 397 ? 3.316 -2.682 5.954 1.00 92.31 397 LEU A O 1
ATOM 3021 N N . ALA A 1 398 ? 3.482 -1.848 3.870 1.00 91.25 398 ALA A N 1
ATOM 3022 C CA . ALA A 1 398 ? 4.496 -2.783 3.396 1.00 91.25 398 ALA A CA 1
ATOM 3023 C C . ALA A 1 398 ? 5.717 -2.053 2.831 1.00 91.25 398 ALA A C 1
ATOM 3025 O O . ALA A 1 398 ? 5.660 -1.476 1.746 1.00 91.25 398 ALA A O 1
ATOM 3026 N N . ASN A 1 399 ? 6.841 -2.112 3.539 1.00 87.50 399 ASN A N 1
ATOM 3027 C CA . ASN A 1 399 ? 8.076 -1.505 3.061 1.00 87.50 399 ASN A CA 1
ATOM 3028 C C . ASN A 1 399 ? 8.902 -2.519 2.267 1.00 87.50 399 ASN A C 1
ATOM 3030 O O . ASN A 1 399 ? 9.271 -3.566 2.799 1.00 87.50 399 ASN A O 1
ATOM 3034 N N . THR A 1 400 ? 9.204 -2.188 1.014 1.00 85.19 400 THR A N 1
ATOM 3035 C CA . THR A 1 400 ? 9.999 -3.029 0.101 1.00 85.19 400 THR A CA 1
ATOM 3036 C C . THR A 1 400 ? 11.471 -2.638 0.030 1.00 85.19 400 THR A C 1
ATOM 3038 O O . THR A 1 400 ? 12.239 -3.379 -0.576 1.00 85.19 400 THR A O 1
ATOM 3041 N N . THR A 1 401 ? 11.837 -1.476 0.593 1.00 80.00 401 THR A N 1
ATOM 3042 C CA . THR A 1 401 ? 13.163 -0.827 0.489 1.00 80.00 401 THR A CA 1
ATOM 3043 C C . THR A 1 401 ? 13.687 -0.610 -0.935 1.00 80.00 401 THR A C 1
ATOM 3045 O O . THR A 1 401 ? 14.863 -0.289 -1.112 1.00 80.00 401 THR A O 1
ATOM 3048 N N . GLY A 1 402 ? 12.830 -0.775 -1.947 1.00 79.62 402 GLY A N 1
ATOM 3049 C CA . GLY A 1 402 ? 13.148 -0.417 -3.330 1.00 79.62 402 GLY A CA 1
ATOM 3050 C C . GLY A 1 402 ? 14.008 -1.433 -4.056 1.00 79.62 402 GLY A C 1
ATOM 3051 O O . GLY A 1 402 ? 14.501 -1.164 -5.149 1.00 79.62 402 GLY A O 1
ATOM 3052 N N . VAL A 1 403 ? 14.202 -2.606 -3.456 1.00 83.62 403 VAL A N 1
ATOM 3053 C CA . VAL A 1 403 ? 15.016 -3.687 -4.011 1.00 83.62 403 VAL A CA 1
ATOM 3054 C C . VAL A 1 403 ? 14.151 -4.901 -4.324 1.00 83.62 403 VAL A C 1
ATOM 3056 O O . VAL A 1 403 ? 13.197 -5.213 -3.611 1.00 83.62 403 VAL A O 1
ATOM 3059 N N . GLU A 1 404 ? 14.505 -5.623 -5.388 1.00 88.56 404 GLU A N 1
ATOM 3060 C CA . GLU A 1 404 ? 13.750 -6.790 -5.867 1.00 88.56 404 GLU A CA 1
ATOM 3061 C C . GLU A 1 404 ? 13.592 -7.873 -4.793 1.00 88.56 404 GLU A C 1
ATOM 3063 O O . GLU A 1 404 ? 12.512 -8.440 -4.634 1.00 88.56 404 GLU A O 1
ATOM 3068 N N . SER A 1 405 ? 14.644 -8.128 -4.009 1.00 87.00 405 SER A N 1
ATOM 3069 C CA . SER A 1 405 ? 14.608 -9.101 -2.912 1.00 87.00 405 SER A CA 1
ATOM 3070 C C . SER A 1 405 ? 13.610 -8.708 -1.820 1.00 87.00 405 SER A C 1
ATOM 3072 O O . SER A 1 405 ? 12.865 -9.560 -1.337 1.00 87.00 405 SER A O 1
ATOM 3074 N N . GLY A 1 406 ? 13.548 -7.422 -1.468 1.00 85.75 406 GLY A N 1
ATOM 3075 C CA . GLY A 1 406 ? 12.593 -6.881 -0.504 1.00 85.75 406 GLY A CA 1
ATOM 3076 C C . GLY A 1 406 ? 11.163 -6.947 -1.034 1.00 85.75 406 GLY A C 1
ATOM 3077 O O . GLY A 1 406 ? 10.264 -7.413 -0.335 1.00 85.75 406 GLY A O 1
ATOM 3078 N N . ALA A 1 407 ? 10.953 -6.586 -2.302 1.00 89.44 407 ALA A N 1
ATOM 3079 C CA . ALA A 1 407 ? 9.658 -6.704 -2.967 1.00 89.44 407 ALA A CA 1
ATOM 3080 C C . ALA A 1 407 ? 9.156 -8.161 -3.016 1.00 89.44 407 ALA A C 1
ATOM 3082 O O . ALA A 1 407 ? 8.010 -8.427 -2.649 1.00 89.44 407 ALA A O 1
ATOM 3083 N N . LEU A 1 408 ? 10.014 -9.125 -3.373 1.00 90.69 408 LEU A N 1
ATOM 3084 C CA . LEU A 1 408 ? 9.690 -10.558 -3.342 1.00 90.69 408 LEU A CA 1
ATOM 3085 C C . LEU A 1 408 ? 9.396 -11.066 -1.931 1.00 90.69 408 LEU A C 1
ATOM 3087 O O . LEU A 1 408 ? 8.463 -11.847 -1.732 1.00 90.69 408 LEU A O 1
ATOM 3091 N N . GLN A 1 409 ? 10.165 -10.627 -0.935 1.00 89.50 409 GLN A N 1
ATOM 3092 C CA . GLN A 1 409 ? 9.922 -10.990 0.458 1.00 89.50 409 GLN A CA 1
ATOM 3093 C C . GLN A 1 409 ? 8.542 -10.504 0.917 1.00 89.50 409 GLN A C 1
ATOM 3095 O O . GLN A 1 409 ? 7.775 -11.279 1.497 1.00 89.50 409 GLN A O 1
ATOM 3100 N N . ILE A 1 410 ? 8.195 -9.250 0.616 1.00 90.44 410 ILE A N 1
ATOM 3101 C CA . ILE A 1 410 ? 6.865 -8.694 0.880 1.00 90.44 410 ILE A CA 1
ATOM 3102 C C . ILE A 1 410 ? 5.793 -9.488 0.141 1.00 90.44 410 ILE A C 1
ATOM 3104 O O . ILE A 1 410 ? 4.793 -9.867 0.747 1.00 90.44 410 ILE A O 1
ATOM 3108 N N . ALA A 1 411 ? 6.019 -9.819 -1.128 1.00 92.19 411 ALA A N 1
ATOM 3109 C CA . ALA A 1 411 ? 5.061 -10.559 -1.931 1.00 92.19 411 ALA A CA 1
ATOM 3110 C C . ALA A 1 411 ? 4.725 -11.941 -1.354 1.00 92.19 411 ALA A C 1
ATOM 3112 O O . ALA A 1 411 ? 3.557 -12.314 -1.210 1.00 92.19 411 ALA A O 1
ATOM 3113 N N . ASN A 1 412 ? 5.754 -12.687 -0.959 1.00 90.62 412 ASN A N 1
ATOM 3114 C CA . ASN A 1 412 ? 5.598 -13.990 -0.318 1.00 90.62 412 ASN A CA 1
ATOM 3115 C C . ASN A 1 412 ? 4.925 -13.866 1.058 1.00 90.62 412 ASN A C 1
ATOM 3117 O O . ASN A 1 412 ? 4.093 -14.699 1.429 1.00 90.62 412 ASN A O 1
ATOM 3121 N N . THR A 1 413 ? 5.232 -12.798 1.799 1.00 89.50 413 THR A N 1
ATOM 3122 C CA . THR A 1 413 ? 4.604 -12.513 3.096 1.00 89.50 413 THR A CA 1
ATOM 3123 C C . THR A 1 413 ? 3.112 -12.219 2.935 1.00 89.50 413 THR A C 1
ATOM 3125 O O . THR A 1 413 ? 2.302 -12.783 3.663 1.00 89.50 413 THR A O 1
ATOM 3128 N N . ILE A 1 414 ? 2.730 -11.400 1.951 1.00 90.69 414 ILE A N 1
ATOM 3129 C CA . ILE A 1 414 ? 1.328 -11.088 1.632 1.00 90.69 414 ILE A CA 1
ATOM 3130 C C . ILE A 1 414 ? 0.583 -12.342 1.166 1.00 90.69 414 ILE A C 1
ATOM 3132 O O . ILE A 1 414 ? -0.543 -12.586 1.591 1.00 90.69 414 ILE A O 1
ATOM 3136 N N . THR A 1 415 ? 1.219 -13.169 0.334 1.00 88.75 415 THR A N 1
ATOM 3137 C CA . THR A 1 415 ? 0.646 -14.448 -0.108 1.00 88.75 415 THR A CA 1
ATOM 3138 C C . THR A 1 415 ? 0.345 -15.341 1.092 1.00 88.75 415 THR A C 1
ATOM 3140 O O . THR A 1 415 ? -0.763 -15.854 1.227 1.00 88.75 415 THR A O 1
ATOM 3143 N N . SER A 1 416 ? 1.295 -15.448 2.022 1.00 86.88 416 SER A N 1
ATOM 3144 C CA . SER A 1 416 ? 1.108 -16.204 3.262 1.00 86.88 416 SER A CA 1
ATOM 3145 C C . SER A 1 416 ? -0.031 -15.617 4.102 1.00 86.88 416 SER A C 1
ATOM 3147 O O . SER A 1 416 ? -0.897 -16.359 4.564 1.00 86.88 416 SER A O 1
ATOM 3149 N N . LEU A 1 417 ? -0.084 -14.287 4.225 1.00 84.19 417 LEU A N 1
ATOM 3150 C CA . LEU A 1 417 ? -1.134 -13.555 4.934 1.00 84.19 417 LEU A CA 1
ATOM 3151 C C . LEU A 1 417 ? -2.527 -13.808 4.345 1.00 84.19 417 LEU A C 1
ATOM 3153 O O . LEU A 1 417 ? -3.471 -13.989 5.104 1.00 84.19 417 LEU A O 1
ATOM 3157 N N . SER A 1 418 ? -2.658 -13.889 3.017 1.00 84.88 418 SER A N 1
ATOM 3158 C CA . SER A 1 418 ? -3.943 -14.137 2.341 1.00 84.88 418 SER A CA 1
ATOM 3159 C C . SER A 1 418 ? -4.570 -15.495 2.688 1.00 84.88 418 SER A C 1
ATOM 3161 O O . SER A 1 418 ? -5.783 -15.665 2.599 1.00 84.88 418 SER A O 1
ATOM 3163 N N . THR A 1 419 ? -3.741 -16.450 3.117 1.00 82.69 419 THR A N 1
ATOM 3164 C CA . THR A 1 419 ? -4.157 -17.813 3.481 1.00 82.69 419 THR A CA 1
ATOM 3165 C C . THR A 1 419 ? -4.171 -18.065 4.990 1.00 82.69 419 THR A C 1
ATOM 3167 O O . THR A 1 419 ? -4.632 -19.116 5.436 1.00 82.69 419 THR A O 1
ATOM 3170 N N . ALA A 1 420 ? -3.656 -17.128 5.790 1.00 80.31 420 ALA A N 1
ATOM 3171 C CA . ALA A 1 420 ? -3.470 -17.316 7.220 1.00 80.31 420 ALA A CA 1
ATOM 3172 C C . ALA A 1 420 ? -4.757 -17.022 8.005 1.00 80.31 420 ALA A C 1
ATOM 3174 O O . ALA A 1 420 ? -5.381 -15.977 7.844 1.00 80.31 420 ALA A O 1
ATOM 3175 N N . ALA A 1 421 ? -5.124 -17.932 8.912 1.00 74.31 421 ALA A N 1
ATOM 3176 C CA . ALA A 1 421 ? -6.232 -17.724 9.849 1.00 74.31 421 ALA A CA 1
ATOM 3177 C C . ALA A 1 421 ? -5.839 -16.849 11.055 1.00 74.31 421 ALA A C 1
ATOM 3179 O O . ALA A 1 421 ? -6.699 -16.220 11.671 1.00 74.31 421 ALA A O 1
ATOM 3180 N N . ASP A 1 422 ? -4.546 -16.819 11.391 1.00 76.56 422 ASP A N 1
ATOM 3181 C CA . ASP A 1 422 ? -3.969 -15.982 12.441 1.00 76.56 422 ASP A CA 1
ATOM 3182 C C . ASP A 1 422 ? -2.963 -15.006 11.824 1.00 76.56 422 ASP A C 1
ATOM 3184 O O . ASP A 1 422 ? -2.033 -15.413 11.122 1.00 76.56 422 ASP A O 1
ATOM 3188 N N . LEU A 1 423 ? -3.160 -13.713 12.083 1.00 77.44 423 LEU A N 1
ATOM 3189 C CA . LEU A 1 423 ? -2.317 -12.639 11.562 1.00 77.44 423 LEU A CA 1
ATOM 3190 C C . LEU A 1 423 ? -1.260 -12.168 12.572 1.00 77.44 423 LEU A C 1
ATOM 3192 O O . LEU A 1 423 ? -0.334 -11.436 12.207 1.00 77.44 423 LEU A O 1
ATOM 3196 N N . HIS A 1 424 ? -1.329 -12.643 13.819 1.00 75.75 424 HIS A N 1
ATOM 3197 C CA . HIS A 1 424 ? -0.348 -12.336 14.856 1.00 75.75 424 HIS A CA 1
ATOM 3198 C C . HIS A 1 424 ? 1.100 -12.728 14.484 1.00 75.75 424 HIS A C 1
ATOM 3200 O O . HIS A 1 424 ? 2.015 -11.964 14.815 1.00 75.75 424 HIS A O 1
ATOM 3206 N N . PRO A 1 425 ? 1.368 -13.833 13.750 1.00 67.62 425 PRO A N 1
ATOM 3207 C CA . PRO A 1 425 ? 2.719 -14.186 13.300 1.00 67.62 425 PRO A CA 1
ATOM 3208 C C . PRO A 1 425 ? 3.355 -13.146 12.367 1.00 67.62 425 PRO A C 1
ATOM 3210 O O . PRO A 1 425 ? 4.577 -13.011 12.318 1.00 67.62 425 PRO A O 1
ATOM 3213 N N . PHE A 1 426 ? 2.540 -12.353 11.666 1.00 63.69 426 PHE A N 1
ATOM 3214 C CA . PHE A 1 426 ? 3.015 -11.251 10.823 1.00 63.69 426 PHE A CA 1
ATOM 3215 C C . PHE A 1 426 ? 3.333 -9.990 11.645 1.00 63.69 426 PHE A C 1
ATOM 3217 O O . PHE A 1 426 ? 3.923 -9.030 11.141 1.00 63.69 426 PHE A O 1
ATOM 3224 N N . GLY A 1 427 ? 3.040 -10.013 12.948 1.00 62.16 427 GLY A N 1
ATOM 3225 C CA . GLY A 1 427 ? 3.124 -8.859 13.832 1.00 62.16 427 GLY A CA 1
ATOM 3226 C C . GLY A 1 427 ? 2.010 -7.857 13.566 1.00 62.16 427 GLY A C 1
ATOM 3227 O O . GLY A 1 427 ? 2.266 -6.664 13.671 1.00 62.16 427 GLY A O 1
ATOM 3228 N N . LEU A 1 428 ? 0.823 -8.344 13.194 1.00 72.94 428 LEU A N 1
ATOM 3229 C CA . LEU A 1 428 ? -0.395 -7.555 13.049 1.00 72.94 428 LEU A CA 1
ATOM 3230 C C . LEU A 1 428 ? -1.312 -7.845 14.247 1.00 72.94 428 LEU A C 1
ATOM 3232 O O . LEU A 1 428 ? -1.416 -8.984 14.692 1.00 72.94 428 LEU A O 1
ATOM 3236 N N . LEU A 1 429 ? -1.985 -6.826 14.777 1.00 68.12 429 LEU A N 1
ATOM 3237 C CA . LEU A 1 429 ? -2.967 -6.948 15.872 1.00 68.12 429 LEU A CA 1
ATOM 3238 C C . LEU A 1 429 ? -4.330 -7.446 15.411 1.00 68.12 429 LEU A C 1
ATOM 3240 O O . LEU A 1 429 ? -5.233 -7.629 16.226 1.00 68.12 429 LEU A O 1
ATOM 3244 N N . VAL A 1 430 ? -4.516 -7.578 14.106 1.00 69.19 430 VAL A N 1
ATOM 3245 C CA . VAL A 1 430 ? -5.775 -8.011 13.527 1.00 69.19 430 VAL A CA 1
ATOM 3246 C C . VAL A 1 430 ? -6.046 -9.470 13.916 1.00 69.19 430 VAL A C 1
ATOM 3248 O O . VAL A 1 430 ? -5.203 -10.336 13.715 1.00 69.19 430 VAL A O 1
ATOM 3251 N N . GLN A 1 431 ? -7.235 -9.747 14.457 1.00 68.75 431 GLN A N 1
ATOM 3252 C CA . GLN A 1 431 ? -7.674 -11.095 14.838 1.00 68.75 431 GLN A CA 1
ATOM 3253 C C . GLN A 1 431 ? -8.927 -11.490 14.055 1.00 68.75 431 GLN A C 1
ATOM 3255 O O . GLN A 1 431 ? -9.896 -10.732 14.057 1.00 68.75 431 GLN A O 1
ATOM 3260 N N . GLY A 1 432 ? -8.935 -12.674 13.438 1.00 66.25 432 GLY A N 1
ATOM 3261 C CA . GLY A 1 432 ? -10.098 -13.248 12.748 1.00 66.25 432 GLY A CA 1
ATOM 3262 C C . GLY A 1 432 ? -9.933 -13.392 11.226 1.00 66.25 432 GLY A C 1
ATOM 3263 O O . GLY A 1 432 ? -8.908 -12.991 10.676 1.00 66.25 432 GLY A O 1
ATOM 3264 N N . PRO A 1 433 ? -10.929 -13.980 10.536 1.00 67.81 433 PRO A N 1
ATOM 3265 C CA . PRO A 1 433 ? -10.923 -14.125 9.084 1.00 67.81 433 PRO A CA 1
ATOM 3266 C C . PRO A 1 433 ? -11.229 -12.774 8.431 1.00 67.81 433 PRO A C 1
ATOM 3268 O O . PRO A 1 433 ? -12.390 -12.403 8.259 1.00 67.81 433 PRO A O 1
ATOM 3271 N N . HIS A 1 434 ? -10.184 -12.028 8.082 1.00 74.88 434 HIS A N 1
ATOM 3272 C CA . HIS A 1 434 ? -10.322 -10.748 7.389 1.00 74.88 434 HIS A CA 1
ATOM 3273 C C . HIS A 1 434 ? -9.952 -10.910 5.923 1.00 74.88 434 HIS A C 1
ATOM 3275 O O . HIS A 1 434 ? -8.868 -11.418 5.631 1.00 74.88 434 HIS A O 1
ATOM 3281 N N . PRO A 1 435 ? -10.812 -10.480 4.986 1.00 83.00 435 PRO A N 1
ATOM 3282 C CA . PRO A 1 435 ? -10.477 -10.561 3.579 1.00 83.00 435 PRO A CA 1
ATOM 3283 C C . PRO A 1 435 ? -9.337 -9.582 3.278 1.00 83.00 435 PRO A C 1
ATOM 3285 O O . PRO A 1 435 ? -9.477 -8.366 3.456 1.00 83.00 435 PRO A O 1
ATOM 3288 N N . LEU A 1 436 ? -8.209 -10.113 2.803 1.00 85.31 436 LEU A N 1
ATOM 3289 C CA . LEU A 1 436 ? -7.217 -9.315 2.092 1.00 85.31 436 LEU A CA 1
ATOM 3290 C C . LEU A 1 436 ? -7.840 -8.900 0.756 1.00 85.31 436 LEU A C 1
ATOM 3292 O O . LEU A 1 436 ? -8.070 -9.739 -0.111 1.00 85.31 436 LEU A O 1
ATOM 3296 N N . LEU A 1 437 ? -8.150 -7.614 0.615 1.00 86.50 437 LEU A N 1
ATOM 3297 C CA . LEU A 1 437 ? -8.875 -7.094 -0.540 1.00 86.50 437 LEU A CA 1
ATOM 3298 C C . LEU A 1 437 ? -7.953 -6.883 -1.739 1.00 86.50 437 LEU A C 1
ATOM 3300 O O . LEU A 1 437 ? -8.282 -7.281 -2.852 1.00 86.50 437 LEU A O 1
ATOM 3304 N N . THR A 1 438 ? -6.821 -6.215 -1.521 1.00 93.88 438 THR A N 1
ATOM 3305 C CA . THR A 1 438 ? -5.872 -5.870 -2.582 1.00 93.88 438 THR A CA 1
ATOM 3306 C C . THR A 1 438 ? -4.538 -5.424 -1.992 1.00 93.88 438 THR A C 1
ATOM 3308 O O . THR A 1 438 ? -4.453 -5.001 -0.834 1.00 93.88 438 THR A O 1
ATOM 3311 N N . VAL A 1 439 ? -3.505 -5.468 -2.825 1.00 93.06 439 VAL A N 1
ATOM 3312 C CA . VAL A 1 439 ? -2.246 -4.747 -2.638 1.00 93.06 439 VAL A CA 1
ATOM 3313 C C . VAL A 1 439 ? -2.276 -3.491 -3.507 1.00 93.06 439 VAL A C 1
ATOM 3315 O O . VAL A 1 439 ? -2.715 -3.545 -4.655 1.00 93.06 439 VAL A O 1
ATOM 3318 N N . LEU A 1 440 ? -1.832 -2.366 -2.960 1.00 92.56 440 LEU A N 1
ATOM 3319 C CA . LEU A 1 440 ? -1.674 -1.086 -3.643 1.00 92.56 440 LEU A CA 1
ATOM 3320 C C . LEU A 1 440 ? -0.192 -0.692 -3.608 1.00 92.56 440 LEU A C 1
ATOM 3322 O O . LEU A 1 440 ? 0.396 -0.686 -2.531 1.00 92.56 440 LEU A O 1
ATOM 3326 N N . GLY A 1 441 ? 0.405 -0.350 -4.750 1.00 87.25 441 GLY A N 1
ATOM 3327 C CA . GLY A 1 441 ? 1.793 0.133 -4.833 1.00 87.25 441 GLY A CA 1
ATOM 3328 C C . GLY A 1 441 ? 2.777 -0.903 -5.388 1.00 87.25 441 GLY A C 1
ATOM 3329 O O . GLY A 1 441 ? 2.498 -1.497 -6.426 1.00 87.25 441 GLY A O 1
ATOM 3330 N N . LEU A 1 442 ? 3.905 -1.103 -4.685 1.00 78.19 442 LEU A N 1
ATOM 3331 C CA . LEU A 1 442 ? 5.111 -1.884 -5.057 1.00 78.19 442 LEU A CA 1
ATOM 3332 C C . LEU A 1 442 ? 6.150 -1.156 -5.935 1.00 78.19 442 LEU A C 1
ATOM 3334 O O . LEU A 1 442 ? 7.037 -1.802 -6.484 1.00 78.19 442 LEU A O 1
ATOM 3338 N N . GLY A 1 443 ? 6.119 0.177 -6.006 1.00 75.00 443 GLY A N 1
ATOM 3339 C CA . GLY A 1 443 ? 7.220 0.968 -6.574 1.00 75.00 443 GLY A CA 1
ATOM 3340 C C . GLY A 1 443 ? 7.287 0.972 -8.115 1.00 75.00 443 GLY A C 1
ATOM 3341 O O . GLY A 1 443 ? 6.240 1.009 -8.768 1.00 75.00 443 GLY A O 1
ATOM 3342 N N . PRO A 1 444 ? 8.488 1.044 -8.730 1.00 79.69 444 PRO A N 1
ATOM 3343 C CA . PRO A 1 444 ? 8.645 1.148 -10.185 1.00 79.69 444 PRO A CA 1
ATOM 3344 C C . PRO A 1 444 ? 8.270 -0.149 -10.922 1.00 79.69 444 PRO A C 1
ATOM 3346 O O . PRO A 1 444 ? 8.258 -1.231 -10.334 1.00 79.69 444 PRO A O 1
ATOM 3349 N N . SER A 1 445 ? 8.038 -0.053 -12.242 1.00 83.38 445 SER A N 1
ATOM 3350 C CA . SER A 1 445 ? 7.627 -1.186 -13.095 1.00 83.38 445 SER A CA 1
ATOM 3351 C C . SER A 1 445 ? 8.489 -2.445 -12.929 1.00 83.38 445 SER A C 1
ATOM 3353 O O . SER A 1 445 ? 7.968 -3.553 -13.026 1.00 83.38 445 SER A O 1
ATOM 3355 N N . SER A 1 446 ? 9.791 -2.297 -12.661 1.00 86.62 446 SER A N 1
ATOM 3356 C CA . SER A 1 446 ? 10.711 -3.423 -12.455 1.00 86.62 446 SER A CA 1
ATOM 3357 C C . SER A 1 446 ? 10.342 -4.278 -11.241 1.00 86.62 446 SER A C 1
ATOM 3359 O O . SER A 1 446 ? 10.314 -5.500 -11.345 1.00 86.62 446 SER A O 1
ATOM 3361 N N . LEU A 1 447 ? 9.990 -3.665 -10.106 1.00 88.00 447 LEU A N 1
ATOM 3362 C CA . LEU A 1 447 ? 9.585 -4.408 -8.908 1.00 88.00 447 LEU A CA 1
ATOM 3363 C C . LEU A 1 447 ? 8.248 -5.120 -9.129 1.00 88.00 447 LEU A C 1
ATOM 3365 O O . LEU A 1 447 ? 8.065 -6.264 -8.710 1.00 88.00 447 LEU A O 1
ATOM 3369 N N . VAL A 1 448 ? 7.329 -4.472 -9.844 1.00 89.75 448 VAL A N 1
ATOM 3370 C CA . VAL A 1 448 ? 6.019 -5.048 -10.154 1.00 89.75 448 VAL A CA 1
ATOM 3371 C C . VAL A 1 448 ? 6.142 -6.258 -11.075 1.00 89.75 448 VAL A C 1
ATOM 3373 O O . VAL A 1 448 ? 5.488 -7.264 -10.813 1.00 89.75 448 VAL A O 1
ATOM 3376 N N . GLN A 1 449 ? 7.016 -6.228 -12.085 1.00 90.31 449 GLN A N 1
ATOM 3377 C CA . GLN A 1 449 ? 7.278 -7.390 -12.950 1.00 90.31 449 GLN A CA 1
ATOM 3378 C C . GLN A 1 449 ? 7.732 -8.624 -12.161 1.00 90.31 449 GLN A C 1
ATOM 3380 O O . GLN A 1 449 ? 7.363 -9.748 -12.501 1.00 90.31 449 GLN A O 1
ATOM 3385 N N . VAL A 1 450 ? 8.498 -8.416 -11.091 1.00 90.81 450 VAL A N 1
ATOM 3386 C CA . VAL A 1 450 ? 9.014 -9.496 -10.246 1.00 90.81 450 VAL A CA 1
ATOM 3387 C C . VAL A 1 450 ? 7.942 -10.024 -9.282 1.00 90.81 450 VAL A C 1
ATOM 3389 O O . VAL A 1 450 ? 7.864 -11.227 -9.031 1.00 90.81 450 VAL A O 1
ATOM 3392 N N . VAL A 1 451 ? 7.085 -9.149 -8.751 1.00 92.44 451 VAL A N 1
ATOM 3393 C CA . VAL A 1 451 ? 6.061 -9.523 -7.760 1.00 92.44 451 VAL A CA 1
ATOM 3394 C C . VAL A 1 451 ? 4.769 -10.044 -8.398 1.00 92.44 451 VAL A C 1
ATOM 3396 O O . VAL A 1 451 ? 4.088 -10.890 -7.809 1.00 92.44 451 VAL A O 1
ATOM 3399 N N . LEU A 1 452 ? 4.424 -9.588 -9.603 1.00 93.19 452 LEU A N 1
ATOM 3400 C CA . LEU A 1 452 ? 3.164 -9.921 -10.269 1.00 93.19 452 LEU A CA 1
ATOM 3401 C C . LEU A 1 452 ? 2.928 -11.439 -10.404 1.00 93.19 452 LEU A C 1
ATOM 3403 O O . LEU A 1 452 ? 1.838 -11.881 -10.035 1.00 93.19 452 LEU A O 1
ATOM 3407 N N . PRO A 1 453 ? 3.904 -12.277 -10.819 1.00 93.94 453 PRO A N 1
ATOM 3408 C CA . PRO A 1 453 ? 3.700 -13.725 -10.893 1.00 93.94 453 PRO A CA 1
ATOM 3409 C C . PRO A 1 453 ? 3.336 -14.358 -9.542 1.00 93.94 453 PRO A C 1
ATOM 3411 O O . PRO A 1 453 ? 2.522 -15.283 -9.491 1.00 93.94 453 PRO A O 1
ATOM 3414 N N . VAL A 1 454 ? 3.912 -13.848 -8.447 1.00 93.19 454 VAL A N 1
ATOM 3415 C CA . VAL A 1 454 ? 3.641 -14.320 -7.081 1.00 93.19 454 VAL A CA 1
ATOM 3416 C C . VAL A 1 454 ? 2.214 -13.949 -6.672 1.00 93.19 454 VAL A C 1
ATOM 3418 O O . VAL A 1 454 ? 1.453 -14.822 -6.255 1.00 93.19 454 VAL A O 1
ATOM 3421 N N . MET A 1 455 ? 1.820 -12.687 -6.874 1.00 93.50 455 MET A N 1
ATOM 3422 C CA . MET A 1 455 ? 0.468 -12.195 -6.563 1.00 93.50 455 MET A CA 1
ATOM 3423 C C . MET A 1 455 ? -0.614 -12.910 -7.375 1.00 93.50 455 MET A C 1
ATOM 3425 O O . MET A 1 455 ? -1.620 -13.347 -6.816 1.00 93.50 455 MET A O 1
ATOM 3429 N N . CYS A 1 456 ? -0.391 -13.095 -8.680 1.00 92.94 456 CYS A N 1
ATOM 3430 C CA . CYS A 1 456 ? -1.326 -13.796 -9.557 1.00 92.94 456 CYS A CA 1
ATOM 3431 C C . CYS A 1 456 ? -1.523 -15.252 -9.133 1.00 92.94 456 CYS A C 1
ATOM 3433 O O . CYS A 1 456 ? -2.657 -15.724 -9.088 1.00 92.94 456 CYS A O 1
ATOM 3435 N N . ARG A 1 457 ? -0.442 -15.963 -8.780 1.00 92.38 457 ARG A N 1
ATOM 3436 C CA . ARG A 1 457 ? -0.532 -17.345 -8.284 1.00 92.38 457 ARG A CA 1
ATOM 3437 C C . ARG A 1 457 ? -1.300 -17.425 -6.962 1.00 92.38 457 ARG A C 1
ATOM 3439 O O . ARG A 1 457 ? -2.017 -18.396 -6.742 1.00 92.38 457 ARG A O 1
ATOM 3446 N N . ALA A 1 458 ? -1.160 -16.412 -6.112 1.00 89.81 458 ALA A N 1
ATOM 3447 C CA . ALA A 1 458 ? -1.880 -16.298 -4.850 1.00 89.81 458 ALA A CA 1
ATOM 3448 C C . ALA A 1 458 ? -3.349 -15.859 -5.010 1.00 89.81 458 ALA A C 1
ATOM 3450 O O . ALA A 1 458 ? -4.103 -15.906 -4.043 1.00 89.81 458 ALA A O 1
ATOM 3451 N N . GLY A 1 459 ? -3.762 -15.410 -6.202 1.00 93.38 459 GLY A N 1
ATOM 3452 C CA . GLY A 1 459 ? -5.083 -14.818 -6.416 1.00 93.38 459 GLY A CA 1
ATOM 3453 C C . GLY A 1 459 ? -5.281 -13.485 -5.686 1.00 93.38 459 GLY A C 1
ATOM 3454 O O . GLY A 1 459 ? -6.418 -13.104 -5.422 1.00 93.38 459 GLY A O 1
ATOM 3455 N N . VAL A 1 460 ? -4.194 -12.784 -5.343 1.00 93.81 460 VAL A N 1
ATOM 3456 C CA . VAL A 1 460 ? -4.237 -11.497 -4.639 1.00 93.81 460 VAL A CA 1
ATOM 3457 C C . VAL A 1 460 ? -4.242 -10.363 -5.670 1.00 93.81 460 VAL A C 1
ATOM 3459 O O . VAL A 1 460 ? -3.282 -10.245 -6.437 1.00 93.81 460 VAL A O 1
ATOM 3462 N N . PRO A 1 461 ? -5.284 -9.511 -5.711 1.00 94.62 461 PRO A N 1
ATOM 3463 C CA . PRO A 1 461 ? -5.311 -8.367 -6.615 1.00 94.62 461 PRO A CA 1
ATOM 3464 C C . PRO A 1 461 ? -4.170 -7.388 -6.315 1.00 94.62 461 PRO A C 1
ATOM 3466 O O . PRO A 1 461 ? -3.903 -7.069 -5.154 1.00 94.62 461 PRO A O 1
ATOM 3469 N N . LEU A 1 462 ? -3.519 -6.894 -7.370 1.00 93.38 462 LEU A N 1
ATOM 3470 C CA . LEU A 1 462 ? -2.472 -5.878 -7.294 1.00 93.38 462 LEU A CA 1
ATOM 3471 C C . LEU A 1 462 ? -2.864 -4.659 -8.134 1.00 93.38 462 LEU A C 1
ATOM 3473 O O . LEU A 1 462 ? -3.130 -4.780 -9.328 1.00 93.38 462 LEU A O 1
ATOM 3477 N N . ILE A 1 463 ? -2.849 -3.482 -7.510 1.00 92.44 463 ILE A N 1
ATOM 3478 C CA . ILE A 1 463 ? -3.040 -2.184 -8.158 1.00 92.44 463 ILE A CA 1
ATOM 3479 C C . ILE A 1 463 ? -1.712 -1.426 -8.090 1.00 92.44 463 ILE A C 1
ATOM 3481 O O . ILE A 1 463 ? -1.304 -0.973 -7.021 1.00 92.44 463 ILE A O 1
ATOM 3485 N N . ALA A 1 464 ? -1.044 -1.276 -9.233 1.00 90.06 464 ALA A N 1
ATOM 3486 C CA . ALA A 1 464 ? 0.258 -0.622 -9.336 1.00 90.06 464 ALA A CA 1
ATOM 3487 C C . ALA A 1 464 ? 0.162 0.668 -10.180 1.00 90.06 464 ALA A C 1
ATOM 3489 O O . ALA A 1 464 ? 0.344 0.623 -11.397 1.00 90.06 464 ALA A O 1
ATOM 3490 N N . PRO A 1 465 ? -0.152 1.827 -9.567 1.00 80.12 465 PRO A N 1
ATOM 3491 C CA . PRO A 1 465 ? -0.499 3.055 -10.296 1.00 80.12 465 PRO A CA 1
ATOM 3492 C C . PRO A 1 465 ? 0.668 3.666 -11.088 1.00 80.12 465 PRO A C 1
ATOM 3494 O O . PRO A 1 465 ? 0.451 4.423 -12.029 1.00 80.12 465 PRO A O 1
ATOM 3497 N N . THR A 1 466 ? 1.901 3.343 -10.712 1.00 78.81 466 THR A N 1
ATOM 3498 C CA . THR A 1 466 ? 3.148 3.860 -11.294 1.00 78.81 466 THR A CA 1
ATOM 3499 C C . THR A 1 466 ? 3.720 2.964 -12.391 1.00 78.81 466 THR A C 1
ATOM 3501 O O . THR A 1 466 ? 4.702 3.330 -13.036 1.00 78.81 466 THR A O 1
ATOM 3504 N N . THR A 1 467 ? 3.140 1.780 -12.607 1.00 77.81 467 THR A N 1
ATOM 3505 C CA . THR A 1 467 ? 3.678 0.810 -13.562 1.00 77.81 467 THR A CA 1
ATOM 3506 C C . THR A 1 467 ? 3.222 1.132 -14.975 1.00 77.81 467 THR A C 1
ATOM 3508 O O . THR A 1 467 ? 2.031 1.168 -15.272 1.00 77.81 467 THR A O 1
ATOM 3511 N N . THR A 1 468 ? 4.186 1.334 -15.867 1.00 74.88 468 THR A N 1
ATOM 3512 C CA . THR A 1 468 ? 3.954 1.494 -17.305 1.00 74.88 468 THR A CA 1
ATOM 3513 C C . THR A 1 468 ? 4.494 0.279 -18.063 1.00 74.88 468 THR A C 1
ATOM 3515 O O . THR A 1 468 ? 5.593 -0.192 -17.769 1.00 74.88 468 THR A O 1
ATOM 3518 N N . GLY A 1 469 ? 3.719 -0.226 -19.032 1.00 55.84 469 GLY A N 1
ATOM 3519 C CA . GLY A 1 469 ? 4.186 -1.200 -20.030 1.00 55.84 469 GLY A CA 1
ATOM 3520 C C . GLY A 1 469 ? 4.313 -2.664 -19.585 1.00 55.84 469 GLY A C 1
ATOM 3521 O O . GLY A 1 469 ? 5.255 -3.319 -20.027 1.00 55.84 469 GLY A O 1
ATOM 3522 N N . LEU A 1 470 ? 3.411 -3.163 -18.727 1.00 52.88 470 LEU A N 1
ATOM 3523 C CA . LEU A 1 470 ? 3.283 -4.605 -18.437 1.00 52.88 470 LEU A CA 1
ATOM 3524 C C . LEU A 1 470 ? 2.723 -5.399 -19.621 1.00 52.88 470 LEU A C 1
ATOM 3526 O O . LEU A 1 470 ? 1.765 -4.897 -20.256 1.00 52.88 470 LEU A O 1
#

Sequence (470 aa):
MEERLPPACAFAISVLAERDQDPEAVPEEAVEAAQQHMATCARCLNAPATPAVAPAPRKKKKVRRVAESDYTGQPALQTLMAETTPLLPEPEAEQIEPIQQPAPGSAGPLVPVSRSQEEDLSVVTVMADGSSISCQQCREMLPEYAEAMDSGQNVSVLYPEVQMHLLSCEAGCLVLLDLFRQEAKATRKFRRRPVRDPFSAIGWELSGFFRGGQVPIAPMALSYGTLILLLIVASLSTYLGFYWNEARYHTVHPHLIPTPDGVGLSDGLKVFDACNANSYRYKREAAQALRSNNPSRADGLLTSATNAIQSDTTGCNGAEAAIYRENLHVRQSGRPFGIVVVSFDSGPGNADPEGGTDRHILYAAYTQELVGAFIAQEQYNTTQMQTAGAPLLYLVLANTTGVESGALQIANTITSLSTAADLHPFGLLVQGPHPLLTVLGLGPSSLVQVVLPVMCRAGVPLIAPTTTGL

Mean predicted aligned error: 21.32 Å

pLDDT: mean 73.75, std 21.68, range [31.92, 97.81]

Secondary structure (DSSP, 8-state):
---PPPHHHHHHHHHHHHHHH-TTSS-HHHHHHHHHHHHH-HHHHTS--PPP-PPP-PPPP---PPPP---------------PPPPPPPPPPPP-PPPPP-----------------------------PPPPHHHHHHHHHHHHHHHHTT--HHHH-HHHHHHHHH-TTSHHHHHHHHHHHHHHHHHHHTS----HHHHHHHHHHHHTS-------HHHHHHHHHHHHHHHHHHHHHHHHHHHHHHHT---S-----TT--EEESSSS----S--TTHHHHHHHHHHHHTT-HHHHHHHHHHHHT-TTT-TTSHHHHHHHHHHHHHHHHHTT--EEEEEEEE---SS---TTT-S--TTSHHHHHHHHHHHHHHHHHHHHHHTTSTTPPEEEEEEEE-TTSHHHHHHHHHHHHHHHH-SB-GGGT---BS---EEEEE--SSHHHHHHHHHHHHHHT--EE-TT----